Protein 9I2S (pdb70)

InterPro domains:
  IPR021740 Velvet factor [PTHR33572] (21-247)
  IPR037525 Velvet domain [PF11754] (32-101)
  IPR037525 Velvet domain [PF11754] (112-232)
  IPR037525 Velvet domain [PS51821] (27-230)
  IPR038491 Velvet domain superfamily [G3DSA:2.60.40.3960] (15-245)

Structure (mmCIF, N/CA/C/O backbone):
data_9I2S
#
_entry.id   9I2S
#
_cell.length_a   106.040
_cell.length_b   156.080
_cell.length_c   52.730
_cell.angle_alpha   90.000
_cell.angle_beta   90.000
_cell.angle_gamma   90.000
#
_symmetry.space_group_name_H-M   'P 21 21 2'
#
loop_
_entity.id
_entity.type
_entity.pdbx_description
1 polymer 'Developmental and secondary metabolism regulator veA'
2 water water
#
loop_
_atom_site.group_PDB
_atom_site.id
_atom_site.type_symbol
_atom_site.label_atom_id
_atom_site.label_alt_id
_atom_site.label_comp_id
_atom_site.label_asym_id
_atom_site.label_entity_id
_atom_site.label_seq_id
_atom_site.pdbx_PDB_ins_code
_atom_site.Cartn_x
_atom_site.Cartn_y
_atom_site.Cartn_z
_atom_site.occupancy
_atom_site.B_iso_or_equiv
_atom_site.auth_seq_id
_atom_site.auth_comp_id
_atom_site.auth_asym_id
_atom_site.auth_atom_id
_atom_site.pdbx_PDB_model_num
ATOM 1 N N . GLY A 1 15 ? -14.64616 16.56573 -10.93591 1.000 102.46819 15 GLY A N 1
ATOM 2 C CA . GLY A 1 15 ? -15.12863 15.23599 -11.26352 1.000 113.24706 15 GLY A CA 1
ATOM 3 C C . GLY A 1 15 ? -16.16372 15.23572 -12.37096 1.000 111.37487 15 GLY A C 1
ATOM 4 O O . GLY A 1 15 ? -16.96147 14.30557 -12.49799 1.000 106.03100 15 GLY A O 1
ATOM 5 N N . ASN A 1 16 ? -16.14815 16.29271 -13.17647 1.000 101.97415 16 ASN A N 1
ATOM 6 C CA . ASN A 1 16 ? -17.09759 16.46105 -14.26588 1.000 86.51038 16 ASN A CA 1
ATOM 7 C C . ASN A 1 16 ? -16.57932 15.93081 -15.59657 1.000 77.65781 16 ASN A C 1
ATOM 8 O O . ASN A 1 16 ? -17.32598 15.94129 -16.58170 1.000 70.90479 16 ASN A O 1
ATOM 13 N N . SER A 1 17 ? -15.33560 15.45492 -15.65325 1.000 79.59382 17 SER A N 1
ATOM 14 C CA . SER A 1 17 ? -14.69943 15.15767 -16.92782 1.000 81.98960 17 SER A CA 1
ATOM 15 C C . SER A 1 17 ? -13.88507 13.87582 -16.82941 1.000 70.90663 17 SER A C 1
ATOM 16 O O . SER A 1 17 ? -13.51451 13.42402 -15.74386 1.000 71.98949 17 SER A O 1
ATOM 19 N N . ASN A 1 18 ? -13.63271 13.28332 -17.99299 1.000 69.70946 18 ASN A N 1
ATOM 20 C CA . ASN A 1 18 ? -12.75950 12.12747 -18.11245 1.000 68.30987 18 ASN A CA 1
ATOM 21 C C . ASN A 1 18 ? -12.18026 12.10931 -19.51598 1.000 65.29869 18 ASN A C 1
ATOM 22 O O . ASN A 1 18 ? -12.83111 12.53454 -20.47384 1.000 66.48163 18 ASN A O 1
ATOM 27 N N . SER A 1 19 ? -10.94987 11.61937 -19.63355 1.000 74.70407 19 SER A N 1
ATOM 28 C CA . SER A 1 19 ? -10.27755 11.60330 -20.92211 1.000 79.92942 19 SER A CA 1
ATOM 29 C C . SER A 1 19 ? -9.59574 10.26355 -21.15620 1.000 81.49488 19 SER A C 1
ATOM 30 O O . SER A 1 19 ? -9.15581 9.59887 -20.21442 1.000 73.87373 19 SER A O 1
ATOM 33 N N . VAL A 1 20 ? -9.51576 9.87245 -22.42921 1.000 72.81019 20 VAL A N 1
ATOM 34 C CA . VAL A 1 20 ? -8.81820 8.66116 -22.82773 1.000 67.22122 20 VAL A CA 1
ATOM 35 C C . VAL A 1 20 ? -7.95193 8.99265 -24.03744 1.000 68.16212 20 VAL A C 1
ATOM 36 O O . VAL A 1 20 ? -8.18033 9.97622 -24.74307 1.000 80.67538 20 VAL A O 1
ATOM 40 N N . SER A 1 21 ? -6.94806 8.15159 -24.27601 1.000 81.76752 21 SER A N 1
ATOM 41 C CA . SER A 1 21 ? -6.02746 8.35226 -25.38495 1.000 80.42039 21 SER A CA 1
ATOM 42 C C . SER A 1 21 ? -5.78929 7.02490 -26.08928 1.000 85.73827 21 SER A C 1
ATOM 43 O O . SER A 1 21 ? -5.81055 5.95795 -25.46860 1.000 81.50710 21 SER A O 1
ATOM 46 N N . ARG A 1 22 ? -5.57060 7.10565 -27.39710 1.000 86.19297 22 ARG A N 1
ATOM 47 C CA . ARG A 1 22 ? -5.23891 5.94605 -28.21053 1.000 86.35524 22 ARG A CA 1
ATOM 48 C C . ARG A 1 22 ? -4.29691 6.38647 -29.32475 1.000 88.76670 22 ARG A C 1
ATOM 49 O O . ARG A 1 22 ? -4.08686 7.58102 -29.55440 1.000 85.10622 22 ARG A O 1
ATOM 57 N N . ILE A 1 23 ? -3.72780 5.40752 -30.02347 1.000 85.17863 23 ILE A N 1
ATOM 58 C CA . ILE A 1 23 ? -2.73749 5.66774 -31.05892 1.000 89.07902 23 ILE A CA 1
ATOM 59 C C . ILE A 1 23 ? -3.21709 5.00907 -32.34577 1.000 89.66339 23 ILE A C 1
ATOM 60 O O . ILE A 1 23 ? -3.57120 3.82540 -32.34721 1.000 96.84979 23 ILE A O 1
ATOM 65 N N . THR A 1 24 ? -3.24210 5.77634 -33.43102 1.000 97.21408 24 THR A N 1
ATOM 66 C CA . THR A 1 24 ? -3.74485 5.29520 -34.70748 1.000 103.15138 24 THR A CA 1
ATOM 67 C C . THR A 1 24 ? -2.63346 4.60624 -35.49119 1.000 111.71365 24 THR A C 1
ATOM 68 O O . THR A 1 24 ? -1.46632 4.59743 -35.09554 1.000 111.52855 24 THR A O 1
ATOM 72 N N . ARG A 1 25 ? -3.01332 4.03442 -36.63450 1.000 108.95530 25 ARG A N 1
ATOM 73 C CA . ARG A 1 25 ? -2.04747 3.31405 -37.45334 1.000 110.51617 25 ARG A CA 1
ATOM 74 C C . ARG A 1 25 ? -0.97650 4.24291 -38.01042 1.000 121.59206 25 ARG A C 1
ATOM 75 O O . ARG A 1 25 ? 0.17163 3.82194 -38.19326 1.000 133.41503 25 ARG A O 1
ATOM 83 N N . GLU A 1 26 ? -1.32492 5.49790 -38.28735 1.000 126.46738 26 GLU A N 1
ATOM 84 C CA . GLU A 1 26 ? -0.36916 6.47461 -38.79522 1.000 127.87008 26 GLU A CA 1
ATOM 85 C C . GLU A 1 26 ? 0.55178 7.02966 -37.71049 1.000 121.68943 26 GLU A C 1
ATOM 86 O O . GLU A 1 26 ? 1.29942 7.97573 -37.98291 1.000 107.75311 26 GLU A O 1
ATOM 92 N N . GLY A 1 27 ? 0.52503 6.46087 -36.50459 1.000 115.64676 27 GLY A N 1
ATOM 93 C CA . GLY A 1 27 ? 1.29781 6.95355 -35.38101 1.000 115.18437 27 GLY A CA 1
ATOM 94 C C . GLY A 1 27 ? 0.67401 8.11655 -34.63728 1.000 123.74271 27 GLY A C 1
ATOM 95 O O . GLY A 1 27 ? 1.27036 8.60372 -33.66714 1.000 117.97719 27 GLY A O 1
ATOM 96 N N . LYS A 1 28 ? -0.50868 8.56198 -35.05282 1.000 109.17088 28 LYS A N 1
ATOM 97 C CA . LYS A 1 28 ? -1.17515 9.70634 -34.44621 1.000 110.89338 28 LYS A CA 1
ATOM 98 C C . LYS A 1 28 ? -1.70127 9.33669 -33.06276 1.000 98.58329 28 LYS A C 1
ATOM 99 O O . LYS A 1 28 ? -2.24049 8.24770 -32.85853 1.000 98.07690 28 LYS A O 1
ATOM 105 N N . LYS A 1 29 ? -1.54451 10.24645 -32.10760 1.000 105.90036 29 LYS A N 1
ATOM 106 C CA . LYS A 1 29 ? -2.07879 10.06573 -30.76107 1.000 93.31264 29 LYS A CA 1
ATOM 107 C C . LYS A 1 29 ? -3.34177 10.90748 -30.61697 1.000 87.39760 29 LYS A C 1
ATOM 108 O O . LYS A 1 29 ? -3.28026 12.14072 -30.61439 1.000 90.86228 29 LYS A O 1
ATOM 114 N N . ILE A 1 30 ? -4.48110 10.23380 -30.48120 1.000 82.45647 30 ILE A N 1
ATOM 115 C CA . ILE A 1 30 ? -5.79419 10.86518 -30.40970 1.000 76.04465 30 ILE A CA 1
ATOM 116 C C . ILE A 1 30 ? -6.28294 10.78079 -28.97133 1.000 82.75975 30 ILE A C 1
ATOM 117 O O . ILE A 1 30 ? -6.27498 9.70284 -28.36485 1.000 83.96778 30 ILE A O 1
ATOM 122 N N . THR A 1 31 ? -6.69227 11.92179 -28.42562 1.000 80.61847 31 THR A N 1
ATOM 123 C CA . THR A 1 31 ? -7.23239 12.01837 -27.07711 1.000 77.99639 31 THR A CA 1
ATOM 124 C C . THR A 1 31 ? -8.69732 12.43082 -27.14387 1.000 69.74514 31 THR A C 1
ATOM 125 O O . THR A 1 31 ? -9.04647 13.39436 -27.83500 1.000 72.78004 31 THR A O 1
ATOM 129 N N . TYR A 1 32 ? -9.54739 11.68506 -26.44103 1.000 62.15417 32 TYR A N 1
ATOM 130 C CA . TYR A 1 32 ? -10.96616 11.98889 -26.30641 1.000 59.95248 32 TYR A CA 1
ATOM 131 C C . TYR A 1 32 ? -11.21889 12.53989 -24.91391 1.000 69.14547 32 TYR A C 1
ATOM 132 O O . TYR A 1 32 ? -10.77270 11.95501 -23.92411 1.000 72.49919 32 TYR A O 1
ATOM 141 N N . LYS A 1 33 ? -11.91812 13.66965 -24.84173 1.000 61.23766 33 LYS A N 1
ATOM 142 C CA . LYS A 1 33 ? -12.24621 14.29337 -23.57050 1.000 65.16411 33 LYS A CA 1
ATOM 143 C C . LYS A 1 33 ? -13.75235 14.49051 -23.50083 1.000 67.68615 33 LYS A C 1
ATOM 144 O O . LYS A 1 33 ? -14.34947 15.06321 -24.41655 1.000 73.18276 33 LYS A O 1
ATOM 150 N N . LEU A 1 34 ? -14.36019 14.00272 -22.42485 1.000 69.53551 34 LEU A N 1
ATOM 151 C CA . LEU A 1 34 ? -15.78789 14.14528 -22.17511 1.000 60.75323 34 LEU A CA 1
ATOM 152 C C . LEU A 1 34 ? -15.95870 15.00785 -20.93904 1.000 58.51258 34 LEU A C 1
ATOM 153 O O . LEU A 1 34 ? -15.29800 14.77454 -19.92254 1.000 67.58890 34 LEU A O 1
ATOM 158 N N . ASN A 1 35 ? -16.85171 15.98726 -21.02124 1.000 59.92127 35 ASN A N 1
ATOM 159 C CA . ASN A 1 35 ? -17.07913 16.91458 -19.92272 1.000 57.11325 35 ASN A CA 1
ATOM 160 C C . ASN A 1 35 ? -18.57014 17.14057 -19.76061 1.000 65.48812 35 ASN A C 1
ATOM 161 O O . ASN A 1 35 ? -19.24636 17.52765 -20.71810 1.000 57.18338 35 ASN A O 1
ATOM 166 N N . ILE A 1 36 ? -19.08153 16.86852 -18.56397 1.000 64.75984 36 ILE A N 1
ATOM 167 C CA . ILE A 1 36 ? -20.48392 17.11407 -18.25215 1.000 61.93064 36 ILE A CA 1
ATOM 168 C C . ILE A 1 36 ? -20.63783 18.58751 -17.89459 1.000 71.52108 36 ILE A C 1
ATOM 169 O O . ILE A 1 36 ? -20.12716 19.03654 -16.86620 1.000 77.89509 36 ILE A O 1
ATOM 174 N N . MET A 1 37 ? -21.32638 19.34768 -18.74078 1.000 66.07148 37 MET A N 1
ATOM 175 C CA . MET A 1 37 ? -21.51352 20.75995 -18.43755 1.000 72.89766 37 MET A CA 1
ATOM 176 C C . MET A 1 37 ? -22.82755 21.04679 -17.73210 1.000 78.57427 37 MET A C 1
ATOM 177 O O . MET A 1 37 ? -22.89548 21.98901 -16.93659 1.000 86.69740 37 MET A O 1
ATOM 182 N N . GLN A 1 38 ? -23.86299 20.24867 -17.98367 1.000 70.73237 38 GLN A N 1
ATOM 183 C CA . GLN A 1 38 ? -25.15970 20.39937 -17.32711 1.000 65.33710 38 GLN A CA 1
ATOM 184 C C . GLN A 1 38 ? -25.50618 19.09195 -16.62004 1.000 69.01101 38 GLN A C 1
ATOM 185 O O . GLN A 1 38 ? -25.83123 18.09135 -17.26878 1.000 58.82909 38 GLN A O 1
ATOM 191 N N . GLN A 1 39 ? -25.36275 19.08715 -15.29643 1.000 72.38127 39 GLN A N 1
ATOM 192 C CA . GLN A 1 39 ? -25.65976 17.93254 -14.46755 1.000 74.49536 39 GLN A CA 1
ATOM 193 C C . GLN A 1 39 ? -27.16323 17.82522 -14.20893 1.000 77.47611 39 GLN A C 1
ATOM 194 O O . GLN A 1 39 ? -27.86472 18.83760 -14.13417 1.000 80.65251 39 GLN A O 1
ATOM 200 N N . PRO A 1 40 ? -27.67678 16.60938 -14.05208 1.000 85.04729 40 PRO A N 1
ATOM 201 C CA . PRO A 1 40 ? -29.05078 16.44912 -13.56397 1.000 71.45585 40 PRO A CA 1
ATOM 202 C C . PRO A 1 40 ? -29.14511 16.79436 -12.08762 1.000 75.31879 40 PRO A C 1
ATOM 203 O O . PRO A 1 40 ? -28.18672 16.63335 -11.32748 1.000 78.43576 40 PRO A O 1
ATOM 207 N N . LYS A 1 41 ? -30.31619 17.26655 -11.67459 1.000 64.29989 41 LYS A N 1
ATOM 208 C CA . LYS A 1 41 ? -30.49477 17.58942 -10.26388 1.000 81.31456 41 LYS A CA 1
ATOM 209 C C . LYS A 1 41 ? -31.65206 16.84538 -9.61692 1.000 84.33816 41 LYS A C 1
ATOM 210 O O . LYS A 1 41 ? -31.54962 16.44015 -8.45550 1.000 86.58135 41 LYS A O 1
ATOM 216 N N . ARG A 1 42 ? -32.74996 16.64500 -10.34076 1.000 75.02663 42 ARG A N 1
ATOM 217 C CA . ARG A 1 42 ? -33.98634 16.15274 -9.74988 1.000 71.25927 42 ARG A CA 1
ATOM 218 C C . ARG A 1 42 ? -34.83207 15.51557 -10.83905 1.000 86.46308 42 ARG A C 1
ATOM 219 O O . ARG A 1 42 ? -34.70141 15.83744 -12.02262 1.000 80.58968 42 ARG A O 1
ATOM 227 N N . ALA A 1 43 ? -35.72889 14.63194 -10.41418 1.000 83.02059 43 ALA A N 1
ATOM 228 C CA . ALA A 1 43 ? -36.70410 14.03894 -11.31464 1.000 85.43485 43 ALA A CA 1
ATOM 229 C C . ALA A 1 43 ? -37.84765 13.50329 -10.47132 1.000 82.32092 43 ALA A C 1
ATOM 230 O O . ALA A 1 43 ? -37.66457 13.17627 -9.29655 1.000 78.94799 43 ALA A O 1
ATOM 232 N N . ARG A 1 44 ? -39.02785 13.42161 -11.07501 1.000 81.01510 44 ARG A N 1
ATOM 233 C CA . ARG A 1 44 ? -40.19338 12.86192 -10.40697 1.000 91.82198 44 ARG A CA 1
ATOM 234 C C . ARG A 1 44 ? -40.39140 11.44787 -10.93577 1.000 89.79062 44 ARG A C 1
ATOM 235 O O . ARG A 1 44 ? -40.49167 11.24673 -12.15150 1.000 85.38500 44 ARG A O 1
ATOM 243 N N . ALA A 1 45 ? -40.42554 10.47611 -10.02903 1.000 87.94530 45 ALA A N 1
ATOM 244 C CA . ALA A 1 45 ? -40.59968 9.08547 -10.42612 1.000 91.05641 45 ALA A CA 1
ATOM 245 C C . ALA A 1 45 ? -41.89314 8.92377 -11.21418 1.000 101.45896 45 ALA A C 1
ATOM 246 O O . ALA A 1 45 ? -42.97624 9.26412 -10.72765 1.000 117.90922 45 ALA A O 1
ATOM 248 N N . CYS A 1 46 ? -41.77325 8.40742 -12.43602 1.000 92.83412 46 CYS A N 1
ATOM 249 C CA . CYS A 1 46 ? -42.89611 8.29210 -13.35684 1.000 99.33859 46 CYS A CA 1
ATOM 250 C C . CYS A 1 46 ? -43.72418 7.02960 -13.15268 1.000 122.21209 46 CYS A C 1
ATOM 251 O O . CYS A 1 46 ? -44.83875 6.95099 -13.68052 1.000 138.98420 46 CYS A O 1
ATOM 254 N N . GLY A 1 47 ? -43.22054 6.05245 -12.40035 1.000 113.65588 47 GLY A N 1
ATOM 255 C CA . GLY A 1 47 ? -43.95049 4.81401 -12.19819 1.000 120.37517 47 GLY A CA 1
ATOM 256 C C . GLY A 1 47 ? -44.10443 4.02206 -13.48803 1.000 145.11754 47 GLY A C 1
ATOM 257 O O . GLY A 1 47 ? -43.34401 4.18676 -14.44330 1.000 145.99284 47 GLY A O 1
ATOM 258 N N . GLN A 1 48 ? -45.16239 3.21646 -13.55061 1.000 159.51920 48 GLN A N 1
ATOM 259 C CA . GLN A 1 48 ? -45.46447 2.41443 -14.73002 1.000 164.65139 48 GLN A CA 1
ATOM 260 C C . GLN A 1 48 ? -46.90702 2.65461 -15.15356 1.000 182.08435 48 GLN A C 1
ATOM 261 O O . GLN A 1 48 ? -47.63784 3.43773 -14.53937 1.000 185.89875 48 GLN A O 1
ATOM 267 N N . GLY A 1 49 ? -47.31948 1.96778 -16.21074 1.000 197.04354 49 GLY A N 1
ATOM 268 C CA . GLY A 1 49 ? -48.67734 2.06988 -16.70384 1.000 205.91245 49 GLY A CA 1
ATOM 269 C C . GLY A 1 49 ? -48.73865 2.88263 -17.98682 1.000 215.44755 49 GLY A C 1
ATOM 270 O O . GLY A 1 49 ? -47.72993 3.35015 -18.51867 1.000 216.52339 49 GLY A O 1
ATOM 271 N N . SER A 1 50 ? -49.96825 3.03181 -18.48267 1.000 211.75232 50 SER A N 1
ATOM 272 C CA . SER A 1 50 ? -50.19553 3.77818 -19.71646 1.000 214.38621 50 SER A CA 1
ATOM 273 C C . SER A 1 50 ? -49.91058 5.26704 -19.54806 1.000 218.39221 50 SER A C 1
ATOM 274 O O . SER A 1 50 ? -49.47114 5.91916 -20.50236 1.000 220.63265 50 SER A O 1
ATOM 277 N N . LYS A 1 51 ? -50.14816 5.82533 -18.35856 1.000 209.28110 51 LYS A N 1
ATOM 278 C CA . LYS A 1 51 ? -49.81503 7.22787 -18.13239 1.000 203.95070 51 LYS A CA 1
ATOM 279 C C . LYS A 1 51 ? -48.31393 7.45305 -17.99658 1.000 217.47782 51 LYS A C 1
ATOM 280 O O . LYS A 1 51 ? -47.84595 8.57158 -18.23441 1.000 218.82506 51 LYS A O 1
ATOM 286 N N . SER A 1 52 ? -47.55423 6.42455 -17.61060 1.000 242.64430 52 SER A N 1
ATOM 287 C CA . SER A 1 52 ? -46.11520 6.57083 -17.41420 1.000 258.21579 52 SER A CA 1
ATOM 288 C C . SER A 1 52 ? -45.36847 6.83090 -18.71642 1.000 267.41888 52 SER A C 1
ATOM 289 O O . SER A 1 52 ? -44.23587 7.32436 -18.67868 1.000 240.67038 52 SER A O 1
ATOM 292 N N . HIS A 1 53 ? -45.96856 6.50554 -19.85961 1.000 256.36978 53 HIS A N 1
ATOM 293 C CA . HIS A 1 53 ? -45.35502 6.72934 -21.16063 1.000 248.57478 53 HIS A CA 1
ATOM 294 C C . HIS A 1 53 ? -45.88152 7.97151 -21.86712 1.000 245.81784 53 HIS A C 1
ATOM 295 O O . HIS A 1 53 ? -45.39947 8.29575 -22.95695 1.000 243.72960 53 HIS A O 1
ATOM 302 N N . THR A 1 54 ? -46.85483 8.67362 -21.28306 1.000 244.39095 54 THR A N 1
ATOM 303 C CA . THR A 1 54 ? -47.39980 9.86314 -21.92094 1.000 240.46794 54 THR A CA 1
ATOM 304 C C . THR A 1 54 ? -47.62664 11.02942 -20.96743 1.000 238.08344 54 THR A C 1
ATOM 305 O O . THR A 1 54 ? -48.02470 12.10344 -21.42990 1.000 241.67759 54 THR A O 1
ATOM 309 N N . ASP A 1 55 ? -47.39599 10.86479 -19.66639 1.000 230.88085 55 ASP A N 1
ATOM 310 C CA . ASP A 1 55 ? -47.64276 11.93067 -18.69750 1.000 217.98839 55 ASP A CA 1
ATOM 311 C C . ASP A 1 55 ? -46.48728 12.02680 -17.70286 1.000 203.13141 55 ASP A C 1
ATOM 312 O O . ASP A 1 55 ? -46.68753 12.10656 -16.49019 1.000 201.62351 55 ASP A O 1
ATOM 317 N N . ARG A 1 56 ? -45.25459 12.02519 -18.20356 1.000 191.51608 56 ARG A N 1
ATOM 318 C CA . ARG A 1 56 ? -44.08989 12.00218 -17.33143 1.000 167.48780 56 ARG A CA 1
ATOM 319 C C . ARG A 1 56 ? -43.35696 13.33829 -17.35041 1.000 148.46273 56 ARG A C 1
ATOM 320 O O . ARG A 1 56 ? -43.53641 14.16583 -18.24887 1.000 138.41737 56 ARG A O 1
ATOM 328 N N . ARG A 1 57 ? -42.52535 13.53609 -16.32847 1.000 133.02935 57 ARG A N 1
ATOM 329 C CA . ARG A 1 57 ? -41.66246 14.70668 -16.22235 1.000 101.42409 57 ARG A CA 1
ATOM 330 C C . ARG A 1 57 ? -40.20580 14.27013 -16.32268 1.000 101.70732 57 ARG A C 1
ATOM 331 O O . ARG A 1 57 ? -39.68666 13.65031 -15.37987 1.000 80.50193 57 ARG A O 1
ATOM 339 N N . PRO A 1 58 ? -39.51077 14.54982 -17.42292 1.000 91.05669 58 PRO A N 1
ATOM 340 C CA . PRO A 1 58 ? -38.15898 14.00357 -17.60557 1.000 86.17313 58 PRO A CA 1
ATOM 341 C C . PRO A 1 58 ? -37.14970 14.65881 -16.67049 1.000 82.62236 58 PRO A C 1
ATOM 342 O O . PRO A 1 58 ? -37.43905 15.62740 -15.96531 1.000 85.47552 58 PRO A O 1
ATOM 346 N N . VAL A 1 59 ? -35.93695 14.09352 -16.67093 1.000 76.73208 59 VAL A N 1
ATOM 347 C CA . VAL A 1 59 ? -34.87158 14.59053 -15.80699 1.000 73.75809 59 VAL A CA 1
ATOM 348 C C . VAL A 1 59 ? -34.54247 16.02717 -16.18465 1.000 75.95893 59 VAL A C 1
ATOM 349 O O . VAL A 1 59 ? -34.30276 16.33847 -17.35750 1.000 75.61093 59 VAL A O 1
ATOM 353 N N . ASP A 1 60 ? -34.49727 16.90785 -15.18675 1.000 83.31227 60 ASP A N 1
ATOM 354 C CA . ASP A 1 60 ? -34.26166 18.31865 -15.44965 1.000 87.86277 60 ASP A CA 1
ATOM 355 C C . ASP A 1 60 ? -33.17540 18.87189 -14.53712 1.000 85.32271 60 ASP A C 1
ATOM 356 O O . ASP A 1 60 ? -33.11510 18.51591 -13.35391 1.000 94.52647 60 ASP A O 1
ATOM 361 N N . PRO A 1 61 ? -32.28674 19.72618 -15.05844 1.000 81.79887 61 PRO A N 1
ATOM 362 C CA . PRO A 1 61 ? -32.14730 20.15131 -16.45622 1.000 79.30825 61 PRO A CA 1
ATOM 363 C C . PRO A 1 61 ? -31.57584 19.01669 -17.28654 1.000 82.29248 61 PRO A C 1
ATOM 364 O O . PRO A 1 61 ? -30.90838 18.13975 -16.74800 1.000 75.34278 61 PRO A O 1
ATOM 368 N N . PRO A 1 62 ? -31.84409 18.99956 -18.58746 1.000 77.84090 62 PRO A N 1
ATOM 369 C CA . PRO A 1 62 ? -31.36806 17.90355 -19.42945 1.000 57.00189 62 PRO A CA 1
ATOM 370 C C . PRO A 1 62 ? -29.85534 17.81246 -19.39456 1.000 73.91922 62 PRO A C 1
ATOM 371 O O . PRO A 1 62 ? -29.15954 18.82954 -19.53474 1.000 70.32528 62 PRO A O 1
ATOM 375 N N . PRO A 1 63 ? -29.30901 16.61407 -19.18727 1.000 74.85734 63 PRO A N 1
ATOM 376 C CA . PRO A 1 63 ? -27.85139 16.47593 -19.15201 1.000 57.24772 63 PRO A CA 1
ATOM 377 C C . PRO A 1 63 ? -27.24875 16.85420 -20.49376 1.000 58.08508 63 PRO A C 1
ATOM 378 O O . PRO A 1 63 ? -27.77351 16.50994 -21.55528 1.000 58.05441 63 PRO A O 1
ATOM 382 N N . VAL A 1 64 ? -26.12362 17.55948 -20.42927 1.000 58.26956 64 VAL A N 1
ATOM 383 C CA . VAL A 1 64 ? -25.39489 18.02069 -21.60252 1.000 51.56150 64 VAL A CA 1
ATOM 384 C C . VAL A 1 64 ? -23.93989 17.63263 -21.42325 1.000 56.85526 64 VAL A C 1
ATOM 385 O O . VAL A 1 64 ? -23.33820 17.92562 -20.38436 1.000 62.75999 64 VAL A O 1
ATOM 389 N N . ILE A 1 65 ? -23.38264 16.95122 -22.41557 1.000 51.86431 65 ILE A N 1
ATOM 390 C CA . ILE A 1 65 ? -22.01279 16.47139 -22.34325 1.000 58.09926 65 ILE A CA 1
ATOM 391 C C . ILE A 1 65 ? -21.25586 16.98731 -23.55260 1.000 56.16013 65 ILE A C 1
ATOM 392 O O . ILE A 1 65 ? -21.73016 16.87647 -24.68892 1.000 56.57840 65 ILE A O 1
ATOM 397 N N . GLU A 1 66 ? -20.10575 17.59113 -23.29317 1.000 54.93059 66 GLU A N 1
ATOM 398 C CA . GLU A 1 66 ? -19.22692 18.13112 -24.31414 1.000 68.11732 66 GLU A CA 1
ATOM 399 C C . GLU A 1 66 ? -18.12579 17.13698 -24.64487 1.000 62.83990 66 GLU A C 1
ATOM 400 O O . GLU A 1 66 ? -17.58760 16.46911 -23.75810 1.000 62.19129 66 GLU A O 1
ATOM 406 N N . LEU A 1 67 ? -17.81966 17.02613 -25.93380 1.000 58.03544 67 L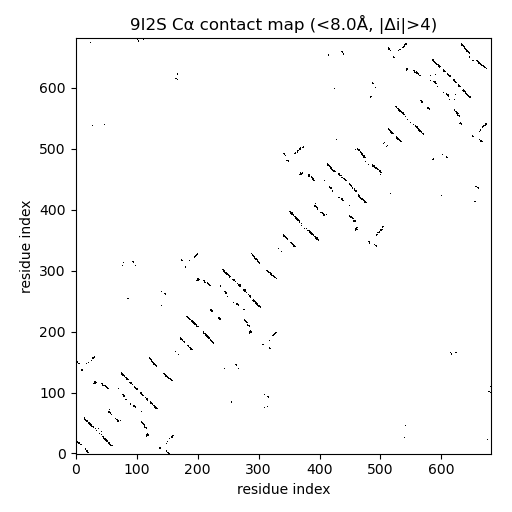EU A N 1
ATOM 407 C CA . LEU A 1 67 ? -16.79397 16.12569 -26.43420 1.000 64.31973 67 LEU A CA 1
ATOM 408 C C . LEU A 1 67 ? -15.75270 16.93397 -27.19314 1.000 67.14066 67 LEU A C 1
ATOM 409 O O . LEU A 1 67 ? -16.09566 17.77537 -28.02931 1.000 71.01089 67 LEU A O 1
ATOM 414 N N . ASN A 1 68 ? -14.48800 16.67234 -26.89883 1.000 60.86751 68 ASN A N 1
ATOM 415 C CA . ASN A 1 68 ? -13.36945 17.26945 -27.60378 1.000 63.85698 68 ASN A CA 1
ATOM 416 C C . ASN A 1 68 ? -12.38317 16.17230 -27.98133 1.000 70.23978 68 ASN A C 1
ATOM 417 O O . ASN A 1 68 ? -12.20170 15.19696 -27.24621 1.000 68.16320 68 ASN A O 1
ATOM 422 N N . ILE A 1 69 ? -11.74126 16.34791 -29.13391 1.000 72.92659 69 ILE A N 1
ATOM 423 C CA . ILE A 1 69 ? -10.77504 15.39549 -29.66778 1.000 74.09773 69 ILE A CA 1
ATOM 424 C C . ILE A 1 69 ? -9.48195 16.14939 -29.93617 1.000 71.12054 69 ILE A C 1
ATOM 425 O O . ILE A 1 69 ? -9.50047 17.22575 -30.54248 1.000 81.53964 69 ILE A O 1
ATOM 430 N N . PHE A 1 70 ? -8.36140 15.57333 -29.50977 1.000 79.34559 70 PHE A N 1
ATOM 431 C CA . PHE A 1 70 ? -7.06705 16.23320 -29.58166 1.000 79.56824 70 PHE A CA 1
ATOM 432 C C . PHE A 1 70 ? -6.05386 15.36573 -30.31410 1.000 90.72572 70 PHE A C 1
ATOM 433 O O . PHE A 1 70 ? -5.91965 14.17142 -30.02824 1.000 86.21079 70 PHE A O 1
ATOM 441 N N . GLU A 1 71 ? -5.36025 15.97964 -31.26996 1.000 89.83801 71 GLU A N 1
ATOM 442 C CA . GLU A 1 71 ? -4.16525 15.41919 -31.88188 1.000 84.71138 71 GLU A CA 1
ATOM 443 C C . GLU A 1 71 ? -2.93304 15.87665 -31.11545 1.000 91.25853 71 GLU A C 1
ATOM 444 O O . GLU A 1 71 ? -2.75894 17.07398 -30.86354 1.000 89.92973 71 GLU A O 1
ATOM 450 N N . SER A 1 72 ? -2.07072 14.93083 -30.76812 1.000 99.39484 72 SER A N 1
ATOM 451 C CA . SER A 1 72 ? -0.79969 15.22873 -30.12368 1.000 102.72974 72 SER A CA 1
ATOM 452 C C . SER A 1 72 ? 0.33311 14.97217 -31.10602 1.000 112.08901 72 SER A C 1
ATOM 453 O O . SER A 1 72 ? 0.50912 13.83969 -31.56917 1.000 122.68518 72 SER A O 1
ATOM 456 N N . ASP A 1 73 ? 1.09251 16.01541 -31.42231 1.000 116.06377 73 ASP A N 1
ATOM 457 C CA . ASP A 1 73 ? 2.26107 15.83819 -32.27008 1.000 128.09891 73 ASP A CA 1
ATOM 458 C C . ASP A 1 73 ? 3.28964 14.97805 -31.53868 1.000 130.59386 73 ASP A C 1
ATOM 459 O O . ASP A 1 73 ? 3.50872 15.16066 -30.33660 1.000 121.42312 73 ASP A O 1
ATOM 464 N N . PRO A 1 74 ? 3.91931 14.02361 -32.22817 1.000 144.83224 74 PRO A N 1
ATOM 465 C CA . PRO A 1 74 ? 4.77713 13.05341 -31.52328 1.000 150.03587 74 PRO A CA 1
ATOM 466 C C . PRO A 1 74 ? 5.95884 13.68140 -30.80824 1.000 150.18850 74 PRO A C 1
ATOM 467 O O . PRO A 1 74 ? 6.39798 13.14765 -29.78134 1.000 140.82758 74 PRO A O 1
ATOM 471 N N . HIS A 1 75 ? 6.48380 14.80093 -31.30751 1.000 162.20095 75 HIS A N 1
ATOM 472 C CA . HIS A 1 75 ? 7.66216 15.40141 -30.69068 1.000 184.56747 75 HIS A CA 1
ATOM 473 C C . HIS A 1 75 ? 7.33242 15.95420 -29.30953 1.000 170.14115 75 HIS A C 1
ATOM 474 O O . HIS A 1 75 ? 7.88181 15.50314 -28.29768 1.000 188.95288 75 HIS A O 1
ATOM 481 N N . ASP A 1 76 ? 6.43430 16.93050 -29.24641 1.000 135.43083 76 ASP A N 1
ATOM 482 C CA . ASP A 1 76 ? 6.14736 17.65811 -28.01856 1.000 114.68658 76 ASP A CA 1
ATOM 483 C C . ASP A 1 76 ? 4.71703 17.32999 -27.60531 1.000 122.96888 76 ASP A C 1
ATOM 484 O O . ASP A 1 76 ? 3.76966 17.67618 -28.31616 1.000 128.01523 76 ASP A O 1
ATOM 489 N N . ASP A 1 77 ? 4.56047 16.67589 -26.45434 1.000 111.53529 77 ASP A N 1
ATOM 490 C CA . ASP A 1 77 ? 3.23583 16.33260 -25.95013 1.000 113.27011 77 ASP A CA 1
ATOM 491 C C . ASP A 1 77 ? 2.60814 17.42917 -25.10009 1.000 116.42724 77 ASP A C 1
ATOM 492 O O . ASP A 1 77 ? 1.44300 17.29283 -24.70962 1.000 113.93716 77 ASP A O 1
ATOM 497 N N . SER A 1 78 ? 3.33780 18.50871 -24.80596 1.000 110.78391 78 SER A N 1
ATOM 498 C CA . SER A 1 78 ? 2.70499 19.66261 -24.18132 1.000 103.27496 78 SER A CA 1
ATOM 499 C C . SER A 1 78 ? 1.81663 20.42411 -25.15274 1.000 109.68240 78 SER A C 1
ATOM 500 O O . SER A 1 78 ? 1.03589 21.27312 -24.71343 1.000 111.72824 78 SER A O 1
ATOM 503 N N . ASN A 1 79 ? 1.89148 20.11713 -26.44548 1.000 107.34815 79 ASN A N 1
ATOM 504 C CA . ASN A 1 79 ? 1.10103 20.77948 -27.47302 1.000 108.47081 79 ASN A CA 1
ATOM 505 C C . ASN A 1 79 ? 0.04783 19.81641 -27.99782 1.000 107.40748 79 ASN A C 1
ATOM 506 O O . ASN A 1 79 ? 0.36135 18.67031 -28.33687 1.000 108.52977 79 ASN A O 1
ATOM 511 N N . LYS A 1 80 ? -1.19567 20.28248 -28.05740 1.000 103.71907 80 LYS A N 1
ATOM 512 C CA . LYS A 1 80 ? -2.29555 19.50951 -28.60483 1.000 96.46121 80 LYS A CA 1
ATOM 513 C C . LYS A 1 80 ? -3.07640 20.38582 -29.57284 1.000 98.18227 80 LYS A C 1
ATOM 514 O O . LYS A 1 80 ? -3.06477 21.61576 -29.47561 1.000 113.90274 80 LYS A O 1
ATOM 520 N N . THR A 1 81 ? -3.75833 19.74108 -30.51463 1.000 86.73962 81 THR A N 1
ATOM 521 C CA . THR A 1 81 ? -4.59203 20.43282 -31.48924 1.000 85.88308 81 THR A CA 1
ATOM 522 C C . THR A 1 81 ? -5.99770 19.85759 -31.43314 1.000 84.38068 81 THR A C 1
ATOM 523 O O . THR A 1 81 ? -6.18438 18.65229 -31.62812 1.000 82.85968 81 THR A O 1
ATOM 527 N N . ASP A 1 82 ? -6.98110 20.71551 -31.17650 1.000 77.36257 82 ASP A N 1
ATOM 528 C CA . ASP A 1 82 ? -8.37344 20.28103 -31.14943 1.000 79.96651 82 ASP A CA 1
ATOM 529 C C . ASP A 1 82 ? -8.82790 20.02429 -32.58159 1.000 82.29576 82 ASP A C 1
ATOM 530 O O . ASP A 1 82 ? -8.97964 20.96082 -33.37209 1.000 76.22635 82 ASP A O 1
ATOM 535 N N . ILE A 1 83 ? -9.06250 18.75637 -32.91427 1.000 72.40512 83 ILE A N 1
ATOM 536 C CA . ILE A 1 83 ? -9.44635 18.37944 -34.26895 1.000 74.95895 83 ILE A CA 1
ATOM 537 C C . ILE A 1 83 ? -10.88920 17.90161 -34.28105 1.000 70.07857 83 ILE A C 1
ATOM 538 O O . ILE A 1 83 ? -11.28814 17.11798 -35.14765 1.000 76.28108 83 ILE A O 1
ATOM 543 N N . THR A 1 84 ? -11.68189 18.38674 -33.32392 1.000 67.12552 84 THR A N 1
ATOM 544 C CA . THR A 1 84 ? -13.06749 17.94690 -33.20986 1.000 70.24996 84 THR A CA 1
ATOM 545 C C . THR A 1 84 ? -13.85084 18.27931 -34.47068 1.000 78.30407 84 THR A C 1
ATOM 546 O O . THR A 1 84 ? -14.67884 17.48189 -34.92668 1.000 82.90342 84 THR A O 1
ATOM 550 N N . PHE A 1 85 ? -13.61936 19.46303 -35.03346 1.000 80.58286 85 PHE A N 1
ATOM 551 C CA . PHE A 1 85 ? -14.28865 19.88153 -36.25586 1.000 84.92347 85 PHE A CA 1
ATOM 552 C C . PHE A 1 85 ? -13.60523 19.36183 -37.51531 1.000 84.74662 85 PHE A C 1
ATOM 553 O O . PHE A 1 85 ? -14.12459 19.57370 -38.61630 1.000 86.16454 85 PHE A O 1
ATOM 561 N N . VAL A 1 86 ? -12.46334 18.69100 -37.37834 1.000 93.86537 86 VAL A N 1
ATOM 562 C CA . VAL A 1 86 ? -11.76421 18.07817 -38.49746 1.000 87.31150 86 VAL A CA 1
ATOM 563 C C . VAL A 1 86 ? -11.93062 16.56147 -38.49610 1.000 94.62548 86 VAL A C 1
ATOM 564 O O . VAL A 1 86 ? -12.15336 15.95624 -39.54686 1.000 97.45328 86 VAL A O 1
ATOM 568 N N . TYR A 1 87 ? -11.85255 15.94066 -37.31798 1.000 81.92719 87 TYR A N 1
ATOM 569 C CA . TYR A 1 87 ? -11.98063 14.49456 -37.18614 1.000 82.06650 87 TYR A CA 1
ATOM 570 C C . TYR A 1 87 ? -13.31767 14.02851 -37.74744 1.000 84.53877 87 TYR A C 1
ATOM 571 O O . TYR A 1 87 ? -14.37562 14.55836 -37.39485 1.000 96.60415 87 TYR A O 1
ATOM 580 N N . ASN A 1 88 ? -13.26984 13.02593 -38.61247 1.000 85.95726 88 ASN A N 1
ATOM 581 C CA . ASN A 1 88 ? -14.43492 12.60629 -39.38001 1.000 101.20139 88 ASN A CA 1
ATOM 582 C C . ASN A 1 88 ? -14.84874 11.20548 -38.92411 1.000 94.55618 88 ASN A C 1
ATOM 583 O O . ASN A 1 88 ? -14.32224 10.19758 -39.39960 1.000 96.27002 88 ASN A O 1
ATOM 588 N N . ALA A 1 89 ? -15.79986 11.15325 -37.99397 1.000 83.84032 89 ALA A N 1
ATOM 589 C CA . ALA A 1 89 ? -16.35171 9.89191 -37.52124 1.000 83.75691 89 ALA A CA 1
ATOM 590 C C . ALA A 1 89 ? -17.71342 10.16353 -36.89986 1.000 84.87287 89 ALA A C 1
ATOM 591 O O . ALA A 1 89 ? -18.02398 11.29714 -36.52524 1.000 85.15242 89 ALA A O 1
ATOM 593 N N . ASN A 1 90 ? -18.52316 9.10992 -36.78507 1.000 79.19084 90 ASN A N 1
ATOM 594 C CA . ASN A 1 90 ? -19.80686 9.21122 -36.10187 1.000 72.35059 90 ASN A CA 1
ATOM 595 C C . ASN A 1 90 ? -19.60184 9.00362 -34.60992 1.000 74.27746 90 ASN A C 1
ATOM 596 O O . ASN A 1 90 ? -18.75342 8.20916 -34.19589 1.000 73.01985 90 ASN A O 1
ATOM 601 N N . PHE A 1 91 ? -20.37375 9.72479 -33.80303 1.000 60.68443 91 PHE A N 1
ATOM 602 C CA . PHE A 1 91 ? -20.26776 9.62822 -32.35496 1.000 51.53288 91 PHE A CA 1
ATOM 603 C C . PHE A 1 91 ? -21.65334 9.48895 -31.74300 1.000 56.96118 91 PHE A C 1
ATOM 604 O O . PHE A 1 91 ? -22.59107 10.18120 -32.14979 1.000 74.25198 91 PHE A O 1
ATOM 612 N N . PHE A 1 92 ? -21.78372 8.59010 -30.77109 1.000 58.57923 92 PHE A N 1
ATOM 613 C CA . PHE A 1 92 ? -23.02590 8.43158 -30.03291 1.000 56.16657 92 PHE A CA 1
ATOM 614 C C . PHE A 1 92 ? -22.69180 8.38416 -28.55225 1.000 57.89433 92 PHE A C 1
ATOM 615 O O . PHE A 1 92 ? -21.63190 7.89057 -28.15824 1.000 60.97495 92 PHE A O 1
ATOM 623 N N . LEU A 1 93 ? -23.61296 8.87894 -27.73181 1.000 61.04582 93 LEU A N 1
ATOM 624 C CA . LEU A 1 93 ? -23.46686 8.85377 -26.28394 1.000 50.82055 93 LEU A CA 1
ATOM 625 C C . LEU A 1 93 ? -24.67273 8.16689 -25.67114 1.000 57.44767 93 LEU A C 1
ATOM 626 O O . LEU A 1 93 ? -25.81564 8.56022 -25.92694 1.000 63.20143 93 LEU A O 1
ATOM 631 N N . PHE A 1 94 ? -24.40569 7.15538 -24.85451 1.000 55.92155 94 PHE A N 1
ATOM 632 C CA . PHE A 1 94 ? -25.42043 6.29413 -24.27267 1.000 47.42515 94 PHE A CA 1
ATOM 633 C C . PHE A 1 94 ? -25.43995 6.47496 -22.76254 1.000 57.76581 94 PHE A C 1
ATOM 634 O O . PHE A 1 94 ? -24.38797 6.46420 -22.11379 1.000 57.75400 94 PHE A O 1
ATOM 642 N N . ALA A 1 95 ? -26.64010 6.58835 -22.20346 1.000 55.23727 95 ALA A N 1
ATOM 643 C CA . ALA A 1 95 ? -26.83465 6.86816 -20.78818 1.000 55.02902 95 ALA A CA 1
ATOM 644 C C . ALA A 1 95 ? -27.32770 5.60924 -20.08183 1.000 61.23067 95 ALA A C 1
ATOM 645 O O . ALA A 1 95 ? -28.24059 4.93391 -20.56466 1.000 59.59798 95 ALA A O 1
ATOM 647 N N . THR A 1 96 ? -26.70920 5.29730 -18.94623 1.000 54.83125 96 THR A N 1
ATOM 648 C CA . THR A 1 96 ? -27.14227 4.23668 -18.05147 1.000 62.81523 96 THR A CA 1
ATOM 649 C C . THR A 1 96 ? -27.32955 4.83418 -16.66710 1.000 61.36445 96 THR A C 1
ATOM 650 O O . THR A 1 96 ? -26.72425 5.84909 -16.31651 1.000 64.79937 96 THR A O 1
ATOM 654 N N . LEU A 1 97 ? -28.17261 4.18130 -15.87733 1.000 64.84227 97 LEU A N 1
ATOM 655 C CA . LEU A 1 97 ? -28.54238 4.65051 -14.55184 1.000 64.17652 97 LEU A CA 1
ATOM 656 C C . LEU A 1 97 ? -27.91535 3.71267 -13.53824 1.000 70.50910 97 LEU A C 1
ATOM 657 O O . LEU A 1 97 ? -28.22829 2.51919 -13.51373 1.000 74.16987 97 LEU A O 1
ATOM 662 N N . GLU A 1 98 ? -27.03427 4.25477 -12.70564 1.000 76.16983 98 GLU A N 1
ATOM 663 C CA . GLU A 1 98 ? -26.33436 3.44484 -11.71955 1.000 80.71344 98 GLU A CA 1
ATOM 664 C C . GLU A 1 98 ? -26.83151 3.77392 -10.32300 1.000 76.84888 98 GLU A C 1
ATOM 665 O O . GLU A 1 98 ? -26.65519 4.91131 -9.85848 1.000 82.78804 98 GLU A O 1
ATOM 671 N N . PRO A 1 99 ? -27.47237 2.83550 -9.63462 1.000 90.64658 99 PRO A N 1
ATOM 672 C CA . PRO A 1 99 ? -27.88783 3.09218 -8.25287 1.000 88.44023 99 PRO A CA 1
ATOM 673 C C . PRO A 1 99 ? -26.71034 3.47058 -7.36929 1.000 95.97211 99 PRO A C 1
ATOM 674 O O . PRO A 1 99 ? -25.62702 2.88822 -7.45448 1.000 100.21020 99 PRO A O 1
ATOM 678 N N . GLU A 1 100 ? -26.93408 4.46551 -6.51363 1.000 105.88462 100 GLU A N 1
ATOM 679 C CA . GLU A 1 100 ? -25.90243 4.85866 -5.56658 1.000 116.18814 100 GLU A CA 1
ATOM 680 C C . GLU A 1 100 ? -25.93327 4.00047 -4.31275 1.000 126.46226 100 GLU A C 1
ATOM 681 O O . GLU A 1 100 ? -24.94476 3.97116 -3.57311 1.000 134.26392 100 GLU A O 1
ATOM 687 N N . ARG A 1 101 ? -27.03622 3.29541 -4.07768 1.000 130.13196 101 ARG A N 1
ATOM 688 C CA . ARG A 1 101 ? -27.19249 2.38863 -2.94634 1.000 138.48069 101 ARG A CA 1
ATOM 689 C C . ARG A 1 101 ? -28.13654 1.24649 -3.31018 1.000 131.18721 101 ARG A C 1
ATOM 690 O O . ARG A 1 101 ? -29.35131 1.35182 -3.14409 1.000 127.53113 101 ARG A O 1
ATOM 698 N N . PRO A 1 115 ? -37.88284 -1.22247 -17.22734 1.000 117.72224 115 PRO A N 1
ATOM 699 C CA . PRO A 1 115 ? -36.56120 -0.69743 -16.87040 1.000 121.19437 115 PRO A CA 1
ATOM 700 C C . PRO A 1 115 ? -36.65196 0.58161 -16.04050 1.000 111.72420 115 PRO A C 1
ATOM 701 O O . PRO A 1 115 ? -37.61050 1.33413 -16.19544 1.000 112.61733 115 PRO A O 1
ATOM 705 N N . VAL A 1 116 ? -35.65705 0.81516 -15.17944 1.000 105.19320 116 VAL A N 1
ATOM 706 C CA . VAL A 1 116 ? -35.66691 1.99629 -14.31931 1.000 98.36240 116 VAL A CA 1
ATOM 707 C C . VAL A 1 116 ? -35.52352 3.27477 -15.13750 1.000 85.22029 116 VAL A C 1
ATOM 708 O O . VAL A 1 116 ? -36.16931 4.28788 -14.84846 1.000 94.90390 116 VAL A O 1
ATOM 712 N N . LEU A 1 117 ? -34.67876 3.25435 -16.16285 1.000 79.77623 117 LEU A N 1
ATOM 713 C CA . LEU A 1 117 ? -34.49734 4.39348 -17.05260 1.000 73.50108 117 LEU A CA 1
ATOM 714 C C . LEU A 1 117 ? -35.35661 4.21342 -18.29677 1.000 84.37727 117 LEU A C 1
ATOM 715 O O . LEU A 1 117 ? -35.20521 3.22819 -19.02699 1.000 92.92582 117 LEU A O 1
ATOM 720 N N . THR A 1 118 ? -36.23789 5.17728 -18.54622 1.000 84.34750 118 THR A N 1
ATOM 721 C CA . THR A 1 118 ? -37.10546 5.15029 -19.70900 1.000 87.05453 118 THR A CA 1
ATOM 722 C C . THR A 1 118 ? -36.88921 6.40644 -20.54048 1.000 81.82562 118 THR A C 1
ATOM 723 O O . THR A 1 118 ? -36.39721 7.42826 -20.05436 1.000 82.94187 118 THR A O 1
ATOM 727 N N . GLY A 1 119 ? -37.27745 6.31925 -21.80519 1.000 78.80875 119 GLY A N 1
ATOM 728 C CA . GLY A 1 119 ? -37.06485 7.40104 -22.73734 1.000 62.07057 119 GLY A CA 1
ATOM 729 C C . GLY A 1 119 ? -36.08036 7.05281 -23.82715 1.000 71.86105 119 GLY A C 1
ATOM 730 O O . GLY A 1 119 ? -35.97178 5.89491 -24.24162 1.000 83.59917 119 GLY A O 1
ATOM 731 N N . VAL A 1 120 ? -35.35188 8.05844 -24.29400 1.000 77.98187 120 VAL A N 1
ATOM 732 C CA . VAL A 1 120 ? -34.34744 7.87485 -25.33299 1.000 67.95007 120 VAL A CA 1
ATOM 733 C C . VAL A 1 120 ? -32.98266 8.04031 -24.68166 1.000 69.77713 120 VAL A C 1
ATOM 734 O O . VAL A 1 120 ? -32.57325 9.17199 -24.38915 1.000 65.75847 120 VAL A O 1
ATOM 738 N N . PRO A 1 121 ? -32.26120 6.95444 -24.41496 1.000 70.61999 121 PRO A N 1
ATOM 739 C CA . PRO A 1 121 ? -30.96074 7.05865 -23.74224 1.000 53.79174 121 PRO A CA 1
ATOM 740 C C . PRO A 1 121 ? -29.75931 7.20877 -24.66685 1.000 55.66775 121 PRO A C 1
ATOM 741 O O . PRO A 1 121 ? -28.62713 7.14495 -24.17800 1.000 61.53951 121 PRO A O 1
ATOM 745 N N . VAL A 1 122 ? -29.96306 7.41889 -25.96740 1.000 54.35518 122 VAL A N 1
ATOM 746 C CA . VAL A 1 122 ? -28.87759 7.57472 -26.93195 1.000 60.10029 122 VAL A CA 1
ATOM 747 C C . VAL A 1 122 ? -28.98482 8.95029 -27.58128 1.000 66.81663 122 VAL A C 1
ATOM 748 O O . VAL A 1 122 ? -30.04185 9.31141 -28.11079 1.000 69.44371 122 VAL A O 1
ATOM 752 N N . ALA A 1 123 ? -27.89163 9.70501 -27.56304 1.000 65.15105 123 ALA A N 1
ATOM 753 C CA . ALA A 1 123 ? -27.85064 11.03013 -28.16531 1.000 60.56377 123 ALA A CA 1
ATOM 754 C C . ALA A 1 123 ? -26.77530 11.08252 -29.23976 1.000 58.05783 123 ALA A C 1
ATOM 755 O O . ALA A 1 123 ? -25.65033 10.61833 -29.02953 1.000 64.95787 123 ALA A O 1
ATOM 757 N N . GLY A 1 124 ? -27.11991 11.66642 -30.38544 1.000 58.70259 124 GLY A N 1
ATOM 758 C CA . GLY A 1 124 ? -26.12355 11.95303 -31.39424 1.000 58.17479 124 GLY A CA 1
ATOM 759 C C . GLY A 1 124 ? -25.37682 13.23492 -31.07366 1.000 61.05904 124 GLY A C 1
ATOM 760 O O . GLY A 1 124 ? -25.71628 13.96887 -30.14725 1.000 69.29486 124 GLY A O 1
ATOM 761 N N . VAL A 1 125 ? -24.33054 13.50170 -31.84116 1.000 67.58308 125 VAL A N 1
ATOM 762 C CA . VAL A 1 125 ? -23.48405 14.66300 -31.58327 1.000 69.64132 125 VAL A CA 1
ATOM 763 C C . VAL A 1 125 ? -23.98033 15.86184 -32.38015 1.000 68.46365 125 VAL A C 1
ATOM 764 O O . VAL A 1 125 ? -24.46064 15.73354 -33.51365 1.000 69.05597 125 VAL A O 1
ATOM 768 N N . ALA A 1 126 ? -23.87892 17.03974 -31.77341 1.000 69.33833 126 ALA A N 1
ATOM 769 C CA . ALA A 1 126 ? -24.15569 18.29321 -32.45952 1.000 63.39535 126 ALA A CA 1
ATOM 770 C C . ALA A 1 126 ? -22.94917 19.19279 -32.28290 1.000 63.57789 126 ALA A C 1
ATOM 771 O O . ALA A 1 126 ? -22.47899 19.39221 -31.15791 1.000 68.47464 126 ALA A O 1
ATOM 773 N N . TYR A 1 127 ? -22.40307 19.66227 -33.39410 1.000 66.09134 127 TYR A N 1
ATOM 774 C CA . TYR A 1 127 ? -21.19418 20.46712 -33.37182 1.000 75.03204 127 TYR A CA 1
ATOM 775 C C . TYR A 1 127 ? -21.60077 21.93103 -33.25749 1.000 81.45200 127 TYR A C 1
ATOM 776 O O . TYR A 1 127 ? -22.34531 22.43912 -34.10261 1.000 89.70825 127 TYR A O 1
ATOM 785 N N . LEU A 1 128 ? -21.13457 22.59680 -32.20526 1.000 80.40169 128 LEU A N 1
ATOM 786 C CA . LEU A 1 128 ? -21.46787 23.98826 -31.95254 1.000 88.59930 128 LEU A CA 1
ATOM 787 C C . LEU A 1 128 ? -20.20554 24.75597 -31.60154 1.000 90.53786 128 LEU A C 1
ATOM 788 O O . LEU A 1 128 ? -19.21630 24.19077 -31.12866 1.000 84.56690 128 LEU A O 1
ATOM 793 N N . ASP A 1 129 ? -20.26905 26.06923 -31.80880 1.000 89.92296 129 ASP A N 1
ATOM 794 C CA . ASP A 1 129 ? -19.12949 26.93762 -31.56379 1.000 97.98214 129 ASP A CA 1
ATOM 795 C C . ASP A 1 129 ? -19.19984 27.60304 -30.20144 1.000 88.29807 129 ASP A C 1
ATOM 796 O O . ASP A 1 129 ? -18.16730 28.04331 -29.68672 1.000 95.63274 129 ASP A O 1
ATOM 801 N N . LYS A 1 130 ? -20.39058 27.68470 -29.61656 1.000 87.62604 130 LYS A N 1
ATOM 802 C CA . LYS A 1 130 ? -20.60090 28.32415 -28.33649 1.000 96.54980 130 LYS A CA 1
ATOM 803 C C . LYS A 1 130 ? -21.28331 27.34899 -27.38756 1.000 95.71923 130 LYS A C 1
ATOM 804 O O . LYS A 1 130 ? -22.15116 26.57700 -27.81282 1.000 95.14955 130 LYS A O 1
ATOM 810 N N . PRO A 1 131 ? -20.91624 27.35420 -26.09960 1.000 96.59943 131 PRO A N 1
ATOM 811 C CA . PRO A 1 131 ? -19.92758 28.22922 -25.45240 1.000 88.92426 131 PRO A CA 1
ATOM 812 C C . PRO A 1 131 ? -18.48853 27.85038 -25.80096 1.000 83.95283 131 PRO A C 1
ATOM 813 O O . PRO A 1 131 ? -17.57487 28.64417 -25.60396 1.000 98.03748 131 PRO A O 1
ATOM 817 N N . ASN A 1 132 ? -18.26890 26.65800 -26.35615 1.000 90.41759 132 ASN A N 1
ATOM 818 C CA . ASN A 1 132 ? -16.95240 26.23369 -26.80900 1.000 76.87225 132 ASN A CA 1
ATOM 819 C C . ASN A 1 132 ? -17.07323 25.50738 -28.13720 1.000 81.69701 132 ASN A C 1
ATOM 820 O O . ASN A 1 132 ? -18.12043 24.93761 -28.45504 1.000 85.94254 132 ASN A O 1
ATOM 825 N N . ARG A 1 133 ? -15.99448 25.54128 -28.91809 1.000 82.27422 133 ARG A N 1
ATOM 826 C CA . ARG A 1 133 ? -15.96065 24.82418 -30.19034 1.000 89.03172 133 ARG A CA 1
ATOM 827 C C . ARG A 1 133 ? -15.79213 23.35251 -29.84456 1.000 80.02242 133 ARG A C 1
ATOM 828 O O . ARG A 1 133 ? -14.69352 22.91146 -29.49988 1.000 85.05596 133 ARG A O 1
ATOM 836 N N . ALA A 1 134 ? -16.86401 22.58006 -29.94616 1.000 88.15273 134 ALA A N 1
ATOM 837 C CA . ALA A 1 134 ? -16.80258 21.16925 -29.57540 1.000 87.89290 134 ALA A CA 1
ATOM 838 C C . ALA A 1 134 ? -18.04728 20.46528 -30.10201 1.000 82.06175 134 ALA A C 1
ATOM 839 O O . ALA A 1 134 ? -18.86853 21.05890 -30.81264 1.000 79.43050 134 ALA A O 1
ATOM 841 N N . GLY A 1 135 ? -18.18399 19.19451 -29.73293 1.000 75.04587 135 GLY A N 1
ATOM 842 C CA . GLY A 1 135 ? -19.38936 18.43076 -29.96950 1.000 61.79696 135 GLY A CA 1
ATOM 843 C C . GLY A 1 135 ? -20.19211 18.36636 -28.68486 1.000 63.82376 135 GLY A C 1
ATOM 844 O O . GLY A 1 135 ? -19.64028 18.42124 -27.58972 1.000 75.02360 135 GLY A O 1
ATOM 845 N N . TYR A 1 136 ? -21.50660 18.24344 -28.82666 1.000 59.53190 136 TYR A N 1
ATOM 846 C CA . TYR A 1 136 ? -22.41054 18.32733 -27.69082 1.000 64.25018 136 TYR A CA 1
ATOM 847 C C . TYR A 1 136 ? -23.46196 17.23691 -27.79061 1.000 62.18846 136 TYR A C 1
ATOM 848 O O . TYR A 1 136 ? -23.98339 16.96407 -28.87637 1.000 55.82573 136 TYR A O 1
ATOM 857 N N . PHE A 1 137 ? -23.75850 16.61406 -26.64920 1.000 53.34578 137 PHE A N 1
ATOM 858 C CA . PHE A 1 137 ? -24.83212 15.63827 -26.53131 1.000 53.48548 137 PHE A CA 1
ATOM 859 C C . PHE A 1 137 ? -25.82131 16.11927 -25.48156 1.000 54.92708 137 PHE A C 1
ATOM 860 O O . PHE A 1 137 ? -25.41743 16.51507 -24.38277 1.000 64.55510 137 PHE A O 1
ATOM 868 N N . ILE A 1 138 ? -27.11213 16.07221 -25.81274 1.000 61.56870 138 ILE A N 1
ATOM 869 C CA . ILE A 1 138 ? -28.17644 16.50581 -24.91374 1.000 64.41033 138 ILE A CA 1
ATOM 870 C C . ILE A 1 138 ? -29.15945 15.35635 -24.72655 1.000 59.68217 138 ILE A C 1
ATOM 871 O O . ILE A 1 138 ? -29.51005 14.65976 -25.68565 1.000 57.57737 138 ILE A O 1
ATOM 876 N N . PHE A 1 139 ? -29.61618 15.16981 -23.48790 1.000 55.19608 139 PHE A N 1
ATOM 877 C CA . PHE A 1 139 ? -30.55825 14.11107 -23.13339 1.000 55.74320 139 PHE A CA 1
ATOM 878 C C . PHE A 1 139 ? -31.81952 14.73986 -22.55624 1.000 62.70077 139 PHE A C 1
ATOM 879 O O . PHE A 1 139 ? -31.94772 14.88190 -21.32872 1.000 64.88355 139 PHE A O 1
ATOM 887 N N . PRO A 1 140 ? -32.79109 15.11082 -23.39297 1.000 66.33960 140 PRO A N 1
ATOM 888 C CA . PRO A 1 140 ? -33.96988 15.81452 -22.88024 1.000 70.62620 140 PRO A CA 1
ATOM 889 C C . PRO A 1 140 ? -35.10830 14.90208 -22.45901 1.000 77.34402 140 PRO A C 1
ATOM 890 O O . PRO A 1 140 ? -36.10038 15.40269 -21.90962 1.000 81.71551 140 PRO A O 1
ATOM 894 N N . ASP A 1 141 ? -35.01164 13.59902 -22.71143 1.000 65.36137 141 ASP A N 1
ATOM 895 C CA . ASP A 1 141 ? -36.13838 12.68908 -22.54391 1.000 77.94429 141 ASP A CA 1
ATOM 896 C C . ASP A 1 141 ? -35.70664 11.47233 -21.71378 1.000 79.88200 141 ASP A C 1
ATOM 897 O O . ASP A 1 141 ? -35.85149 10.32064 -22.12577 1.000 75.27106 141 ASP A O 1
ATOM 902 N N . LEU A 1 142 ? -35.10337 11.71071 -20.55239 1.000 72.68459 142 LEU A N 1
ATOM 903 C CA . LEU A 1 142 ? -34.74186 10.64512 -19.62372 1.000 68.65804 142 LEU A CA 1
ATOM 904 C C . LEU A 1 142 ? -35.70133 10.65331 -18.44412 1.000 77.15782 142 LEU A C 1
ATOM 905 O O . LEU A 1 142 ? -35.93217 11.70483 -17.83893 1.000 83.07977 142 LEU A O 1
ATOM 910 N N . SER A 1 143 ? -36.24539 9.48889 -18.10862 1.000 72.73589 143 SER A N 1
ATOM 911 C CA . SER A 1 143 ? -37.14712 9.36631 -16.97457 1.000 75.34682 143 SER A CA 1
ATOM 912 C C . SER A 1 143 ? -36.71669 8.19941 -16.10064 1.000 77.55717 143 SER A C 1
ATOM 913 O O . SER A 1 143 ? -36.23938 7.17727 -16.60355 1.000 78.26415 143 SER A O 1
ATOM 916 N N . VAL A 1 144 ? -36.88089 8.36459 -14.79124 1.000 67.82952 144 VAL A N 1
ATOM 917 C CA . VAL A 1 144 ? -36.53607 7.35066 -13.80353 1.000 68.24654 144 VAL A CA 1
ATOM 918 C C . VAL A 1 144 ? -37.83195 6.81282 -13.21591 1.000 80.62030 144 VAL A C 1
ATOM 919 O O . VAL A 1 144 ? -38.72588 7.58589 -12.85100 1.000 82.13395 144 VAL A O 1
ATOM 923 N N . ARG A 1 145 ? -37.93077 5.48664 -13.12616 1.000 81.25710 145 ARG A N 1
ATOM 924 C CA . ARG A 1 145 ? -39.17799 4.85360 -12.71840 1.000 83.46027 145 ARG A CA 1
ATOM 925 C C . ARG A 1 145 ? -39.41443 4.95966 -11.21940 1.000 87.38570 145 ARG A C 1
ATOM 926 O O . ARG A 1 145 ? -40.54632 5.19858 -10.78387 1.000 87.38048 145 ARG A O 1
ATOM 934 N N . ASN A 1 146 ? -38.36007 4.83813 -10.42038 1.000 83.60361 146 ASN A N 1
ATOM 935 C CA . ASN A 1 146 ? -38.50502 4.72110 -8.98037 1.000 76.48922 146 ASN A CA 1
ATOM 936 C C . ASN A 1 146 ? -37.63155 5.73775 -8.26489 1.000 77.35800 146 ASN A C 1
ATOM 937 O O . ASN A 1 146 ? -36.58347 6.14761 -8.77072 1.000 83.98060 146 ASN A O 1
ATOM 942 N N . GLU A 1 147 ? -38.08374 6.14659 -7.08207 1.000 78.90635 147 GLU A N 1
ATOM 943 C CA . GLU A 1 147 ? -37.37152 7.15883 -6.32212 1.000 88.24954 147 GLU A CA 1
ATOM 944 C C . GLU A 1 147 ? -36.06523 6.59246 -5.77332 1.000 89.77907 147 GLU A C 1
ATOM 945 O O . GLU A 1 147 ? -35.87860 5.37810 -5.65691 1.000 102.76408 147 GLU A O 1
ATOM 951 N N . GLY A 1 148 ? -35.15903 7.49202 -5.43366 1.000 91.33632 148 GLY A N 1
ATOM 952 C CA . GLY A 1 148 ? -33.89792 7.12076 -4.83271 1.000 73.30872 148 GLY A CA 1
ATOM 953 C C . GLY A 1 148 ? -32.79978 8.06565 -5.27818 1.000 85.97823 148 GLY A C 1
ATOM 954 O O . GLY A 1 148 ? -33.06255 9.14591 -5.79857 1.000 92.82565 148 GLY A O 1
ATOM 955 N N . SER A 1 149 ? -31.56635 7.61535 -5.07711 1.000 70.75300 149 SER A N 1
ATOM 956 C CA . SER A 1 149 ? -30.36964 8.35803 -5.44516 1.000 84.35979 149 SER A CA 1
ATOM 957 C C . SER A 1 149 ? -29.62664 7.59760 -6.53008 1.000 89.12270 149 SER A C 1
ATOM 958 O O . SER A 1 149 ? -29.33930 6.40658 -6.37098 1.000 89.07480 149 SER A O 1
ATOM 961 N N . TYR A 1 150 ? -29.29552 8.28793 -7.61685 1.000 85.27643 150 TYR A N 1
ATOM 962 C CA . TYR A 1 150 ? -28.71225 7.63743 -8.77636 1.000 73.45883 150 TYR A CA 1
ATOM 963 C C . TYR A 1 150 ? -27.55909 8.47347 -9.30196 1.000 76.90906 150 TYR A C 1
ATOM 964 O O . TYR A 1 150 ? -27.39887 9.64710 -8.95988 1.000 84.94161 150 TYR A O 1
ATOM 973 N N . ARG A 1 151 ? -26.75425 7.83869 -10.14200 1.000 75.74312 151 ARG A N 1
ATOM 974 C CA . ARG A 1 151 ? -25.74409 8.50756 -10.93896 1.000 64.39160 151 ARG A CA 1
ATOM 975 C C . ARG A 1 151 ? -25.97711 8.14863 -12.39505 1.000 64.81139 151 ARG A C 1
ATOM 976 O O . ARG A 1 151 ? -26.50763 7.08061 -12.71247 1.000 73.50242 151 ARG A O 1
ATOM 984 N N . PHE A 1 152 ? -25.57726 9.04558 -13.27790 1.000 59.61630 152 PHE A N 1
ATOM 985 C CA . PHE A 1 152 ? -25.62396 8.78061 -14.70303 1.000 56.57807 152 PHE A CA 1
ATOM 986 C C . PHE A 1 152 ? -24.23123 8.41220 -15.17499 1.000 59.37666 152 PHE A C 1
ATOM 987 O O . PHE A 1 152 ? -23.23774 9.01938 -14.76647 1.000 65.13332 152 PHE A O 1
ATOM 995 N N . SER A 1 153 ? -24.17043 7.37738 -15.99442 1.000 55.60166 153 SER A N 1
ATOM 996 C CA . SER A 1 153 ? -22.96267 6.96846 -16.68545 1.000 51.22832 153 SER A CA 1
ATOM 997 C C . SER A 1 153 ? -23.20062 7.17699 -18.17055 1.000 58.33183 153 SER A C 1
ATOM 998 O O . SER A 1 153 ? -24.20771 6.70496 -18.70895 1.000 57.20440 153 SER A O 1
ATOM 1001 N N . PHE A 1 154 ? -22.33826 7.96722 -18.80056 1.000 54.25366 154 PHE A N 1
ATOM 1002 C CA . PHE A 1 154 ? -22.43014 8.26629 -20.22157 1.000 49.30378 154 PHE A CA 1
ATOM 1003 C C . PHE A 1 154 ? -21.28052 7.56914 -20.93498 1.000 57.30252 154 PHE A C 1
ATOM 1004 O O . PHE A 1 154 ? -20.11009 7.82697 -20.63139 1.000 64.45278 154 PHE A O 1
ATOM 1012 N N . HIS A 1 155 ? -21.61608 6.68963 -21.87639 1.000 52.74605 155 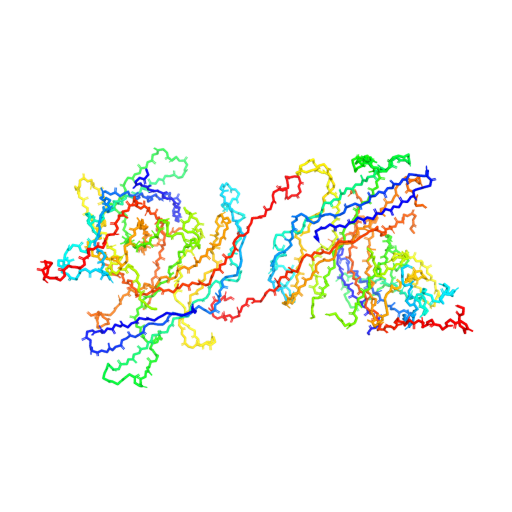HIS A N 1
ATOM 1013 C CA . HIS A 1 155 ? -20.64014 5.89104 -22.60298 1.000 55.90125 155 HIS A CA 1
ATOM 1014 C C . HIS A 1 155 ? -20.55323 6.39171 -24.03525 1.000 60.25475 155 HIS A C 1
ATOM 1015 O O . HIS A 1 155 ? -21.57232 6.48000 -24.72714 1.000 63.27061 155 HIS A O 1
ATOM 1022 N N . LEU A 1 156 ? -19.33594 6.66755 -24.49449 1.000 57.63246 156 LEU A N 1
ATOM 1023 C CA . LEU A 1 156 ? -19.12490 7.19610 -25.83082 1.000 53.99402 156 LEU A CA 1
ATOM 1024 C C . LEU A 1 156 ? -18.79379 6.07003 -26.79548 1.000 58.92874 156 LEU A C 1
ATOM 1025 O O . LEU A 1 156 ? -17.90823 5.25376 -26.52757 1.000 66.58818 156 LEU A O 1
ATOM 1030 N N . PHE A 1 157 ? -19.49685 6.04140 -27.92067 1.000 63.51456 157 PHE A N 1
ATOM 1031 C CA . PHE A 1 157 ? -19.24252 5.09297 -28.99354 1.000 60.93314 157 PHE A CA 1
ATOM 1032 C C . PHE A 1 157 ? -18.79465 5.83832 -30.24067 1.000 64.14014 157 PHE A C 1
ATOM 1033 O O . PHE A 1 157 ? -19.41005 6.83783 -30.62858 1.000 69.27019 157 PHE A O 1
ATOM 1041 N N . GLU A 1 158 ? -17.73431 5.34838 -30.86644 1.000 67.42570 158 GLU A N 1
ATOM 1042 C CA . GLU A 1 158 ? -17.20217 5.93064 -32.08598 1.000 63.21826 158 GLU A CA 1
ATOM 1043 C C . GLU A 1 158 ? -17.37954 4.97576 -33.25802 1.000 75.35893 158 GLU A C 1
ATOM 1044 O O . GLU A 1 158 ? -17.15893 3.76787 -33.12954 1.000 80.74793 158 GLU A O 1
ATOM 1050 N N . GLN A 1 159 ? -17.80179 5.52428 -34.39133 1.000 82.63981 159 GLN A N 1
ATOM 1051 C CA . GLN A 1 159 ? -17.98897 4.77655 -35.62938 1.000 69.18979 159 GLN A CA 1
ATOM 1052 C C . GLN A 1 159 ? -17.07731 5.40390 -36.67498 1.000 93.35360 159 GLN A C 1
ATOM 1053 O O . GLN A 1 159 ? -17.34374 6.51121 -37.15655 1.000 98.62633 159 GLN A O 1
ATOM 1059 N N . ILE A 1 160 ? -16.00847 4.69499 -37.02680 1.000 113.52797 160 ILE A N 1
ATOM 1060 C CA . ILE A 1 160 ? -14.93000 5.26349 -37.82527 1.000 112.93740 160 ILE A CA 1
ATOM 1061 C C . ILE A 1 160 ? -15.24441 5.08483 -39.30233 1.000 119.47046 160 ILE A C 1
ATOM 1062 O O . ILE A 1 160 ? -15.73973 4.03438 -39.72908 1.000 117.56292 160 ILE A O 1
ATOM 1067 N N . LYS A 1 161 ? -14.96312 6.12752 -40.08771 1.000 121.19289 161 LYS A N 1
ATOM 1068 C CA . LYS A 1 161 ? -15.13948 6.09302 -41.53162 1.000 137.30716 161 LYS A CA 1
ATOM 1069 C C . LYS A 1 161 ? -13.84184 6.20060 -42.32382 1.000 142.72037 161 LYS A C 1
ATOM 1070 O O . LYS A 1 161 ? -13.83943 5.87213 -43.51471 1.000 132.25849 161 LYS A O 1
ATOM 1076 N N . ASP A 1 162 ? -12.74463 6.63489 -41.70285 1.000 153.21771 162 ASP A N 1
ATOM 1077 C CA . ASP A 1 162 ? -11.44847 6.65209 -42.36936 1.000 161.06742 162 ASP A CA 1
ATOM 1078 C C . ASP A 1 162 ? -10.54040 5.59365 -41.76527 1.000 160.81060 162 ASP A C 1
ATOM 1079 O O . ASP A 1 162 ? -10.25860 5.64018 -40.55854 1.000 153.39234 162 ASP A O 1
ATOM 1084 N N . PRO A 1 163 ? -10.06065 4.63402 -42.56177 1.000 171.47891 163 PRO A N 1
ATOM 1085 C CA . PRO A 1 163 ? -9.29567 3.51108 -41.98950 1.000 169.92814 163 PRO A CA 1
ATOM 1086 C C . PRO A 1 163 ? -8.00030 3.92597 -41.31146 1.000 162.36269 163 PRO A C 1
ATOM 1087 O O . PRO A 1 163 ? -7.50100 3.18105 -40.45749 1.000 148.23173 163 PRO A O 1
ATOM 1091 N N . LYS A 1 164 ? -7.43686 5.08367 -41.66866 1.000 160.51350 164 LYS A N 1
ATOM 1092 C CA . LYS A 1 164 ? -6.23370 5.56719 -40.99874 1.000 154.05014 164 LYS A CA 1
ATOM 1093 C C . LYS A 1 164 ? -6.48601 5.84291 -39.52303 1.000 149.22501 164 LYS A C 1
ATOM 1094 O O . LYS A 1 164 ? -5.58081 5.68562 -38.69451 1.000 134.64698 164 LYS A O 1
ATOM 1100 N N . ASP A 1 165 ? -7.71042 6.24165 -39.17614 1.000 141.61816 165 ASP A N 1
ATOM 1101 C CA . ASP A 1 165 ? -8.04994 6.57091 -37.79987 1.000 122.91091 165 ASP A CA 1
ATOM 1102 C C . ASP A 1 165 ? -8.13990 5.34612 -36.90256 1.000 111.68974 165 ASP A C 1
ATOM 1103 O O . ASP A 1 165 ? -8.27122 5.50713 -35.68557 1.000 100.01481 165 ASP A O 1
ATOM 1108 N N . ALA A 1 166 ? -8.08145 4.14062 -37.46357 1.000 111.32036 166 ALA A N 1
ATOM 1109 C CA . ALA A 1 166 ? -8.21895 2.93759 -36.65590 1.000 111.47909 166 ALA A CA 1
ATOM 1110 C C . ALA A 1 166 ? -7.07903 2.82986 -35.64966 1.000 111.26844 166 ALA A C 1
ATOM 1111 O O . ALA A 1 166 ? -5.98470 3.36262 -35.85295 1.000 110.49559 166 ALA A O 1
ATOM 1113 N N . THR A 1 167 ? -7.34953 2.13120 -34.55216 1.000 98.97052 167 THR A N 1
ATOM 1114 C CA . THR A 1 167 ? -6.37462 1.97314 -33.48162 1.000 90.74603 167 THR A CA 1
ATOM 1115 C C . THR A 1 167 ? -5.15959 1.17405 -33.95269 1.000 107.00474 167 THR A C 1
ATOM 1116 O O . THR A 1 167 ? -5.25497 -0.01872 -34.24645 1.000 117.17442 167 THR A O 1
ATOM 1120 N N . PRO A 1 184 ? -22.64542 -7.08320 -40.63929 1.000 194.10002 184 PRO A N 1
ATOM 1121 C CA . PRO A 1 184 ? -22.45232 -5.63251 -40.67122 1.000 188.19456 184 PRO A CA 1
ATOM 1122 C C . PRO A 1 184 ? -21.03600 -5.23640 -41.07112 1.000 183.57122 184 PRO A C 1
ATOM 1123 O O . PRO A 1 184 ? -20.06958 -5.69390 -40.46145 1.000 190.72840 184 PRO A O 1
ATOM 1127 N N . GLN A 1 185 ? -20.92169 -4.38767 -42.08784 1.000 173.95637 185 GLN A N 1
ATOM 1128 C CA . GLN A 1 185 ? -19.63184 -3.89175 -42.54501 1.000 169.68204 185 GLN A CA 1
ATOM 1129 C C . GLN A 1 185 ? -19.20911 -2.61570 -41.83110 1.000 165.57592 185 GLN A C 1
ATOM 1130 O O . GLN A 1 185 ? -18.17258 -2.04033 -42.17895 1.000 160.75518 185 GLN A O 1
ATOM 1136 N N . GLU A 1 186 ? -19.98449 -2.16214 -40.85146 1.000 159.32602 186 GLU A N 1
ATOM 1137 C CA . GLU A 1 186 ? -19.61472 -1.04178 -40.00402 1.000 150.98226 186 GLU A CA 1
ATOM 1138 C C . GLU A 1 186 ? -19.35321 -1.54465 -38.59145 1.000 140.93529 186 GLU A C 1
ATOM 1139 O O . GLU A 1 186 ? -19.99103 -2.49274 -38.12399 1.000 144.30119 186 GLU A O 1
ATOM 1145 N N . PHE A 1 187 ? -18.40847 -0.90045 -37.91345 1.000 123.17647 187 PHE A N 1
ATOM 1146 C CA . PHE A 1 187 ? -18.02413 -1.28105 -36.56452 1.000 111.84806 187 PHE A CA 1
ATOM 1147 C C . PHE A 1 187 ? -18.29690 -0.13931 -35.59615 1.000 103.81473 187 PHE A C 1
ATOM 1148 O O . PHE A 1 187 ? -18.22642 1.03689 -35.95785 1.000 106.83316 187 PHE A O 1
ATOM 1156 N N . LEU A 1 188 ? -18.59655 -0.50481 -34.35563 1.000 80.81402 188 LEU A N 1
ATOM 1157 C CA . LEU A 1 188 ? -18.84379 0.43594 -33.27528 1.000 73.56433 188 LEU A CA 1
ATOM 1158 C C . LEU A 1 188 ? -17.81495 0.19554 -32.18178 1.000 77.73539 188 LEU A C 1
ATOM 1159 O O . LEU A 1 188 ? -17.66758 -0.93506 -31.70799 1.000 86.68273 188 LEU A O 1
ATOM 1164 N N . GLU A 1 189 ? -17.11579 1.25253 -31.77134 1.000 83.88701 189 GLU A N 1
ATOM 1165 C CA . GLU A 1 189 ? -16.05400 1.14049 -30.77804 1.000 75.22941 189 GLU A CA 1
ATOM 1166 C C . GLU A 1 189 ? -16.37958 1.98484 -29.55934 1.000 69.15983 189 GLU A C 1
ATOM 1167 O O . GLU A 1 189 ? -16.61406 3.19223 -29.67893 1.000 74.10362 189 GLU A O 1
ATOM 1173 N N . PHE A 1 190 ? -16.38407 1.34995 -28.39218 1.000 60.82150 190 PHE A N 1
ATOM 1174 C CA . PHE A 1 190 ? -16.45088 2.09129 -27.14518 1.000 63.16843 190 PHE A CA 1
ATOM 1175 C C . PHE A 1 190 ? -15.14117 2.83699 -26.93784 1.000 70.92004 190 PHE A C 1
ATOM 1176 O O . PHE A 1 190 ? -14.05849 2.29486 -27.17618 1.000 68.46178 190 PHE A O 1
ATOM 1184 N N . ARG A 1 191 ? -15.24251 4.09461 -26.50574 1.000 60.21940 191 ARG A N 1
ATOM 1185 C CA . ARG A 1 191 ? -14.06949 4.93021 -26.29512 1.000 62.77695 191 ARG A CA 1
ATOM 1186 C C . ARG A 1 191 ? -13.81300 5.21851 -24.82225 1.000 64.13239 191 ARG A C 1
ATOM 1187 O O . ARG A 1 191 ? -12.73805 4.88808 -24.31440 1.000 64.08629 191 ARG A O 1
ATOM 1195 N N . LEU A 1 192 ? -14.77191 5.80555 -24.11183 1.000 59.66955 192 LEU A N 1
ATOM 1196 C CA . LEU A 1 192 ? -14.56342 6.13001 -22.70646 1.000 58.41067 192 LEU A CA 1
ATOM 1197 C C . LEU A 1 192 ? -15.91330 6.40504 -22.06195 1.000 57.79938 192 LEU A C 1
ATOM 1198 O O . LEU A 1 192 ? -16.95606 6.40785 -22.72205 1.000 56.59747 192 LEU A O 1
ATOM 1203 N N . GLU A 1 193 ? -15.86749 6.74403 -20.78075 1.000 65.96115 193 GLU A N 1
ATOM 1204 C CA . GLU A 1 193 ? -17.05971 6.87652 -19.96333 1.000 68.57198 193 GLU A CA 1
ATOM 1205 C C . GLU A 1 193 ? -16.88885 8.03945 -18.99710 1.000 61.07544 193 GLU A C 1
ATOM 1206 O O . GLU A 1 193 ? -15.78040 8.30107 -18.52133 1.000 63.46533 193 GLU A O 1
ATOM 1212 N N . VAL A 1 194 ? -17.98213 8.74968 -18.72813 1.000 55.64489 194 VAL A N 1
ATOM 1213 C CA . VAL A 1 194 ? -17.98281 9.84294 -17.76468 1.000 58.97519 194 VAL A CA 1
ATOM 1214 C C . VAL A 1 194 ? -19.13119 9.61844 -16.78953 1.000 60.16843 194 VAL A C 1
ATOM 1215 O O . VAL A 1 194 ? -20.22008 9.18365 -17.18013 1.000 65.60735 194 VAL A O 1
ATOM 1219 N N . ILE A 1 195 ? -18.87424 9.89534 -15.51428 1.000 70.09217 195 ILE A N 1
ATOM 1220 C CA . ILE A 1 195 ? -19.79132 9.59744 -14.41912 1.000 62.81171 195 ILE A CA 1
ATOM 1221 C C . ILE A 1 195 ? -20.37561 10.90737 -13.91583 1.000 75.82844 195 ILE A C 1
ATOM 1222 O O . ILE A 1 195 ? -19.63240 11.84498 -13.60216 1.000 81.32910 195 ILE A O 1
ATOM 1227 N N . SER A 1 196 ? -21.69874 10.96612 -13.81996 1.000 68.15205 196 SER A N 1
ATOM 1228 C CA . SER A 1 196 ? -22.35133 12.17703 -13.36382 1.000 64.51899 196 SER A CA 1
ATOM 1229 C C . SER A 1 196 ? -22.30454 12.26429 -11.84344 1.000 72.64467 196 SER A C 1
ATOM 1230 O O . SER A 1 196 ? -21.99384 11.30128 -11.13832 1.000 70.82831 196 SER A O 1
ATOM 1233 N N . ASN A 1 197 ? -22.59299 13.45902 -11.34899 1.000 77.22108 197 ASN A N 1
ATOM 1234 C CA . ASN A 1 197 ? -22.81455 13.66102 -9.93045 1.000 82.06775 197 ASN A CA 1
ATOM 1235 C C . ASN A 1 197 ? -24.15419 13.05242 -9.52115 1.000 77.75020 197 ASN A C 1
ATOM 1236 O O . ASN A 1 197 ? -25.04949 12.88704 -10.35543 1.000 69.55139 197 ASN A O 1
ATOM 1241 N N . PRO A 1 198 ? -24.29713 12.66067 -8.25465 1.000 70.19914 198 PRO A N 1
ATOM 1242 C CA . PRO A 1 198 ? -25.55970 12.05845 -7.81438 1.000 68.73906 198 PRO A CA 1
ATOM 1243 C C . PRO A 1 198 ? -26.71561 13.03863 -7.92431 1.000 75.36957 198 PRO A C 1
ATOM 1244 O O . PRO A 1 198 ? -26.56680 14.24382 -7.71099 1.000 82.83485 198 PRO A O 1
ATOM 1248 N N . PHE A 1 199 ? -27.8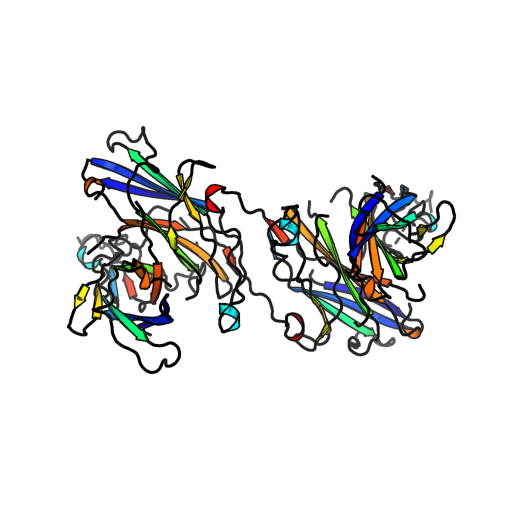8224 12.49705 -8.26280 1.000 74.28567 199 PHE A N 1
ATOM 1249 C CA . PHE A 1 199 ? -29.11304 13.26662 -8.32468 1.000 73.31549 199 PHE A CA 1
ATOM 1250 C C . PHE A 1 199 ? -30.22366 12.44555 -7.68752 1.000 82.70896 199 PHE A C 1
ATOM 1251 O O . PHE A 1 199 ? -30.14215 11.21837 -7.59302 1.000 89.56264 199 PHE A O 1
ATOM 1259 N N . ILE A 1 200 ? -31.26583 13.14074 -7.24211 1.000 77.66077 200 ILE A N 1
ATOM 1260 C CA . ILE A 1 200 ? -32.31207 12.55844 -6.41022 1.000 90.69480 200 ILE A CA 1
ATOM 1261 C C . ILE A 1 200 ? -33.60276 12.50132 -7.20961 1.000 85.38077 200 ILE A C 1
ATOM 1262 O O . ILE A 1 200 ? -34.05613 13.51683 -7.75111 1.000 80.09535 200 ILE A O 1
ATOM 1267 N N . VAL A 1 201 ? -34.20398 11.31806 -7.25588 1.000 86.99152 201 VAL A N 1
ATOM 1268 C CA . VAL A 1 201 ? -35.55157 11.13415 -7.77312 1.000 85.55649 201 VAL A CA 1
ATOM 1269 C C . VAL A 1 201 ? -36.49677 11.06038 -6.58443 1.000 91.69088 201 VAL A C 1
ATOM 1270 O O . VAL A 1 201 ? -36.32488 10.21843 -5.69399 1.000 81.53108 201 VAL A O 1
ATOM 1274 N N . TYR A 1 202 ? -37.47468 11.95867 -6.55286 1.000 80.81852 202 TYR A N 1
ATOM 1275 C CA . TYR A 1 202 ? -38.41862 12.05221 -5.45274 1.000 78.68829 202 TYR A CA 1
ATOM 1276 C C . TYR A 1 202 ? -39.75771 11.49015 -5.90429 1.000 81.63751 202 TYR A C 1
ATOM 1277 O O . TYR A 1 202 ? -40.00012 11.26891 -7.09426 1.000 81.13881 202 TYR A O 1
ATOM 1286 N N . SER A 1 203 ? -40.63386 11.25865 -4.93599 1.000 89.01025 203 SER A N 1
ATOM 1287 C CA . SER A 1 203 ? -42.00708 10.86452 -5.20693 1.000 103.75583 203 SER A CA 1
ATOM 1288 C C . SER A 1 203 ? -42.93725 11.91501 -4.62387 1.000 102.58623 203 SER A C 1
ATOM 1289 O O . SER A 1 203 ? -42.78738 12.30735 -3.46227 1.000 104.33959 203 SER A O 1
ATOM 1292 N N . ALA A 1 204 ? -43.87873 12.38057 -5.43473 1.000 122.26888 204 ALA A N 1
ATOM 1293 C CA . ALA A 1 204 ? -44.89364 13.30424 -4.95563 1.000 123.43737 204 ALA A CA 1
ATOM 1294 C C . ALA A 1 204 ? -45.91005 12.52327 -4.13432 1.000 118.08233 204 ALA A C 1
ATOM 1295 O O . ALA A 1 204 ? -46.44191 11.50713 -4.59379 1.000 129.06291 204 ALA A O 1
ATOM 1297 N N . LYS A 1 205 ? -46.15914 12.98227 -2.91016 1.000 108.86677 205 LYS A N 1
ATOM 1298 C CA . LYS A 1 205 ? -47.11166 12.29882 -2.04815 1.000 106.06644 205 LYS A CA 1
ATOM 1299 C C . LYS A 1 205 ? -48.49902 12.34163 -2.67245 1.000 102.81732 205 LYS A C 1
ATOM 1300 O O . LYS A 1 205 ? -48.82956 13.23863 -3.45231 1.000 114.76464 205 LYS A O 1
ATOM 1306 N N . LYS A 1 206 ? -49.31066 11.34883 -2.33556 1.000 118.91612 206 LYS A N 1
ATOM 1307 C CA . LYS A 1 206 ? -50.63561 11.20917 -2.91605 1.000 120.24452 206 LYS A CA 1
ATOM 1308 C C . LYS A 1 206 ? -51.67731 11.82879 -1.99798 1.000 117.79948 206 LYS A C 1
ATOM 1309 O O . LYS A 1 206 ? -51.71132 11.54247 -0.79621 1.000 108.22675 206 LYS A O 1
ATOM 1315 N N . PHE A 1 207 ? -52.51483 12.68476 -2.57445 1.000 109.79367 207 PHE A N 1
ATOM 1316 C CA . PHE A 1 207 ? -53.65151 13.28752 -1.88484 1.000 118.80057 207 PHE A CA 1
ATOM 1317 C C . PHE A 1 207 ? -54.84310 13.09107 -2.81202 1.000 137.85214 207 PHE A C 1
ATOM 1318 O O . PHE A 1 207 ? -55.00622 13.85156 -3.78270 1.000 134.95443 207 PHE A O 1
ATOM 1326 N N . PRO A 1 208 ? -55.69127 12.08437 -2.55410 1.000 146.39917 208 PRO A N 1
ATOM 1327 C CA . PRO A 1 208 ? -56.69797 11.67869 -3.54954 1.000 148.72726 208 PRO A CA 1
ATOM 1328 C C . PRO A 1 208 ? -57.65341 12.78950 -3.95929 1.000 142.93324 208 PRO A C 1
ATOM 1329 O O . PRO A 1 208 ? -57.72189 13.14482 -5.14008 1.000 152.60913 208 PRO A O 1
ATOM 1333 N N . GLY A 1 209 ? -58.38645 13.35395 -3.00347 1.000 119.85357 209 GLY A N 1
ATOM 1334 C CA . GLY A 1 209 ? -59.35387 14.38085 -3.34374 1.000 121.88746 209 GLY A CA 1
ATOM 1335 C C . GLY A 1 209 ? -58.74494 15.71660 -3.70781 1.000 144.41678 209 GLY A C 1
ATOM 1336 O O . GLY A 1 209 ? -59.46549 16.59436 -4.19630 1.000 148.69397 209 GLY A O 1
ATOM 1337 N N . LEU A 1 210 ? -57.44146 15.88576 -3.48834 1.000 145.08058 210 LEU A N 1
ATOM 1338 C CA . LEU A 1 210 ? -56.75563 17.14556 -3.75343 1.000 137.09826 210 LEU A CA 1
ATOM 1339 C C . LEU A 1 210 ? -56.18867 17.22750 -5.16903 1.000 144.24406 210 LEU A C 1
ATOM 1340 O O . LEU A 1 210 ? -56.57234 18.10328 -5.95082 1.000 149.18115 210 LEU A O 1
ATOM 1345 N N . THR A 1 211 ? -55.28124 16.31031 -5.51215 1.000 137.57551 211 THR A N 1
ATOM 1346 C CA . THR A 1 211 ? -54.68426 16.31475 -6.84378 1.000 138.31872 211 THR A CA 1
ATOM 1347 C C . THR A 1 211 ? -55.67692 15.90407 -7.92353 1.000 168.37041 211 THR A C 1
ATOM 1348 O O . THR A 1 211 ? -55.56759 16.36992 -9.06408 1.000 168.51084 211 THR A O 1
ATOM 1352 N N . THR A 1 212 ? -56.64121 15.04910 -7.58810 1.000 201.88866 212 THR A N 1
ATOM 1353 C CA . THR A 1 212 ? -57.68599 14.62313 -8.52060 1.000 208.69983 212 THR A CA 1
ATOM 1354 C C . THR A 1 212 ? -57.10707 14.07966 -9.82561 1.000 207.07884 212 THR A C 1
ATOM 1355 O O . THR A 1 212 ? -57.41664 12.96166 -10.23618 1.000 219.11242 212 THR A O 1
ATOM 1359 N N . GLY B 1 15 ? -35.14491 -15.97175 -16.28246 1.000 126.00351 15 GLY B N 1
ATOM 1360 C CA . GLY B 1 15 ? -34.12623 -15.20023 -15.59297 1.000 122.58614 15 GLY B CA 1
ATOM 1361 C C . GLY B 1 15 ? -32.93780 -14.86054 -16.47094 1.000 123.09697 15 GLY B C 1
ATOM 1362 O O . GLY B 1 15 ? -32.26953 -13.84379 -16.27317 1.000 115.64109 15 GLY B O 1
ATOM 1363 N N . ASN B 1 16 ? -32.67441 -15.72176 -17.44914 1.000 126.08998 16 ASN B N 1
ATOM 1364 C CA . ASN B 1 16 ? -31.58169 -15.53222 -18.39104 1.000 109.98110 16 ASN B CA 1
ATOM 1365 C C . ASN B 1 16 ? -32.00233 -14.78641 -19.65255 1.000 103.46365 16 ASN B C 1
ATOM 1366 O O . ASN B 1 16 ? -31.19907 -14.67998 -20.58420 1.000 108.18443 16 ASN B O 1
ATOM 1371 N N . SER B 1 17 ? -33.23620 -14.28295 -19.71746 1.000 99.11438 17 SER B N 1
ATOM 1372 C CA . SER B 1 17 ? -33.74190 -13.67081 -20.93878 1.000 91.63163 17 SER B CA 1
ATOM 1373 C C . SER B 1 17 ? -34.50967 -12.39115 -20.61561 1.000 89.10408 17 SER B C 1
ATOM 1374 O O . SER B 1 17 ? -34.85627 -12.11656 -19.46302 1.000 84.31391 17 SER B O 1
ATOM 1377 N N . ASN B 1 18 ? -34.75373 -11.59312 -21.65653 1.000 76.47030 18 ASN B N 1
ATOM 1378 C CA . ASN B 1 18 ? -35.58459 -10.39766 -21.56625 1.000 74.16955 18 ASN B CA 1
ATOM 1379 C C . ASN B 1 18 ? -36.12960 -10.04795 -22.94567 1.000 73.63490 18 ASN B C 1
ATOM 1380 O O . ASN B 1 18 ? -35.47201 -10.28782 -23.96113 1.000 79.91171 18 ASN B O 1
ATOM 1385 N N . SER B 1 19 ? -37.33913 -9.48780 -22.97370 1.000 98.64457 19 SER B N 1
ATOM 1386 C CA . SER B 1 19 ? -38.02906 -9.19537 -24.22207 1.000 94.89828 19 SER B CA 1
ATOM 1387 C C . SER B 1 19 ? -38.58568 -7.78010 -24.17630 1.000 84.33939 19 SER B C 1
ATOM 1388 O O . SER B 1 19 ? -38.97504 -7.28347 -23.11658 1.000 91.64287 19 SER B O 1
ATOM 1391 N N . VAL B 1 20 ? -38.65657 -7.15122 -25.34645 1.000 81.88879 20 VAL B N 1
ATOM 1392 C CA . VAL B 1 20 ? -39.21532 -5.80947 -25.48599 1.000 80.38687 20 VAL B CA 1
ATOM 1393 C C . VAL B 1 20 ? -39.91470 -5.71749 -26.83391 1.000 84.08708 20 VAL B C 1
ATOM 1394 O O . VAL B 1 20 ? -39.38868 -6.17288 -27.85346 1.000 88.11479 20 VAL B O 1
ATOM 1398 N N . SER B 1 21 ? -41.10857 -5.13427 -26.83461 1.000 79.44695 21 SER B N 1
ATOM 1399 C CA . SER B 1 21 ? -41.91553 -5.01613 -28.03755 1.000 101.11892 21 SER B CA 1
ATOM 1400 C C . SER B 1 21 ? -42.06010 -3.55595 -28.44849 1.000 98.94994 21 SER B C 1
ATOM 1401 O O . SER B 1 21 ? -42.10023 -2.65506 -27.60575 1.000 92.17156 21 SER B O 1
ATOM 1404 N N . ARG B 1 22 ? -42.11759 -3.33192 -29.75931 1.000 95.90314 22 ARG B N 1
ATOM 1405 C CA . ARG B 1 22 ? -42.33854 -2.01054 -30.32470 1.000 99.33857 22 ARG B CA 1
ATOM 1406 C C . ARG B 1 22 ? -43.23120 -2.16716 -31.54870 1.000 112.09956 22 ARG B C 1
ATOM 1407 O O . ARG B 1 22 ? -43.50120 -3.28143 -32.00623 1.000 115.89396 22 ARG B O 1
ATOM 1415 N N . ILE B 1 23 ? -43.69535 -1.04171 -32.08555 1.000 115.81392 23 ILE B N 1
ATOM 1416 C CA . ILE B 1 23 ? -44.54509 -1.03539 -33.27008 1.000 120.25516 23 ILE B CA 1
ATOM 1417 C C . ILE B 1 23 ? -43.90340 -0.14279 -34.32011 1.000 126.61547 23 ILE B C 1
ATOM 1418 O O . ILE B 1 23 ? -43.54512 1.00479 -34.03134 1.000 124.49446 23 ILE B O 1
ATOM 1423 N N . THR B 1 24 ? -43.75149 -0.67089 -35.53165 1.000 126.43879 24 THR B N 1
ATOM 1424 C CA . THR B 1 24 ? -43.13572 0.09662 -36.59993 1.000 140.12456 24 THR B CA 1
ATOM 1425 C C . THR B 1 24 ? -44.17855 0.98311 -37.27794 1.000 145.53686 24 THR B C 1
ATOM 1426 O O . THR B 1 24 ? -45.34852 1.02734 -36.88787 1.000 152.98823 24 THR B O 1
ATOM 1430 N N . ARG B 1 25 ? -43.74479 1.70360 -38.31499 1.000 146.68127 25 ARG B N 1
ATOM 1431 C CA . ARG B 1 25 ? -44.64148 2.63197 -38.99586 1.000 152.27271 25 ARG B CA 1
ATOM 1432 C C . ARG B 1 25 ? -45.73407 1.89040 -39.75641 1.000 157.61226 25 ARG B C 1
ATOM 1433 O O . ARG B 1 25 ? -46.83474 2.42411 -39.93967 1.000 144.62557 25 ARG B O 1
ATOM 1441 N N . GLU B 1 26 ? -45.44908 0.66251 -40.19810 1.000 161.72027 26 GLU B N 1
ATOM 1442 C CA . GLU B 1 26 ? -46.40018 -0.14445 -40.95297 1.000 156.03394 26 GLU B CA 1
ATOM 1443 C C . GLU B 1 26 ? -47.50542 -0.72657 -40.08377 1.000 158.19008 26 GLU B C 1
ATOM 1444 O O . GLU B 1 26 ? -48.44577 -1.31724 -40.62522 1.000 147.85117 26 GLU B O 1
ATOM 1450 N N . GLY B 1 27 ? -47.41550 -0.58665 -38.76331 1.000 180.41978 27 GLY B N 1
ATOM 1451 C CA . GLY B 1 27 ? -48.36925 -1.20006 -37.86714 1.000 178.96139 27 GLY B CA 1
ATOM 1452 C C . GLY B 1 27 ? -47.98594 -2.58348 -37.39250 1.000 192.04452 27 GLY B C 1
ATOM 1453 O O . GLY B 1 27 ? -48.70139 -3.15551 -36.55968 1.000 198.34063 27 GLY B O 1
ATOM 1454 N N . LYS B 1 28 ? -46.88497 -3.13902 -37.89217 1.000 171.68725 28 LYS B N 1
ATOM 1455 C CA . LYS B 1 28 ? -46.42473 -4.43747 -37.42528 1.000 161.07375 28 LYS B CA 1
ATOM 1456 C C . LYS B 1 28 ? -45.81706 -4.31198 -36.03567 1.000 144.04670 28 LYS B C 1
ATOM 1457 O O . LYS B 1 28 ? -45.16689 -3.31534 -35.70884 1.000 143.18325 28 LYS B O 1
ATOM 1463 N N . LYS B 1 29 ? -46.04167 -5.32980 -35.21323 1.000 127.33251 29 LYS B N 1
ATOM 1464 C CA . LYS B 1 29 ? -45.42062 -5.41410 -33.90134 1.000 123.61334 29 LYS B CA 1
ATOM 1465 C C . LYS B 1 29 ? -44.13332 -6.21874 -34.01528 1.000 123.13294 29 LYS B C 1
ATOM 1466 O O . LYS B 1 29 ? -44.13005 -7.32775 -34.55932 1.000 123.92035 29 LYS B O 1
ATOM 1472 N N . ILE B 1 30 ? -43.04237 -5.65355 -33.50695 1.000 113.83686 30 ILE B N 1
ATOM 1473 C CA . ILE B 1 30 ? -41.72721 -6.28033 -33.55044 1.000 109.94838 30 ILE B CA 1
ATOM 1474 C C . ILE B 1 30 ? -41.25433 -6.52166 -32.12459 1.000 96.00865 30 ILE B C 1
ATOM 1475 O O . ILE B 1 30 ? -41.22037 -5.59087 -31.31010 1.000 99.92954 30 ILE B O 1
ATOM 1480 N N . THR B 1 31 ? -40.89034 -7.76695 -31.82605 1.000 97.23118 31 THR B N 1
ATOM 1481 C CA . THR B 1 31 ? -40.41793 -8.15183 -30.50281 1.000 90.98818 31 THR B CA 1
ATOM 1482 C C . THR B 1 31 ? -38.95835 -8.57672 -30.58404 1.000 89.57144 31 THR B C 1
ATOM 1483 O O . THR B 1 31 ? -38.59049 -9.38984 -31.43959 1.000 95.27791 31 THR B O 1
ATOM 1487 N N . TYR B 1 32 ? -38.13610 -8.01385 -29.69988 1.000 79.49670 32 TYR B N 1
ATOM 1488 C CA . TYR B 1 32 ? -36.73089 -8.37205 -29.56048 1.000 76.32852 32 TYR B CA 1
ATOM 1489 C C . TYR B 1 32 ? -36.56533 -9.21435 -28.30544 1.000 73.09162 32 TYR B C 1
ATOM 1490 O O . TYR B 1 32 ? -36.99045 -8.80364 -27.22144 1.000 84.00933 32 TYR B O 1
ATOM 1499 N N . LYS B 1 33 ? -35.93876 -10.37802 -28.44534 1.000 87.95295 33 LYS B N 1
ATOM 1500 C CA . LYS B 1 33 ? -35.68375 -11.25857 -27.31443 1.000 83.27635 33 LYS B CA 1
ATOM 1501 C C . LYS B 1 33 ? -34.18816 -11.50104 -27.19118 1.000 76.03723 33 LYS B C 1
ATOM 1502 O O . LYS B 1 33 ? -33.54916 -11.95708 -28.14483 1.000 81.76513 33 LYS B O 1
ATOM 1508 N N . LEU B 1 34 ? -33.63530 -11.19073 -26.02085 1.000 75.52212 34 LEU B N 1
ATOM 1509 C CA . LEU B 1 34 ? -32.23992 -11.46152 -25.69937 1.000 72.72030 34 LEU B CA 1
ATOM 1510 C C . LEU B 1 34 ? -32.22437 -12.57028 -24.66186 1.000 76.50726 34 LEU B C 1
ATOM 1511 O O . LEU B 1 34 ? -32.98140 -12.51546 -23.68679 1.000 75.11848 34 LEU B O 1
ATOM 1516 N N . ASN B 1 35 ? -31.39343 -13.58488 -24.87616 1.000 68.46757 35 ASN B N 1
ATOM 1517 C CA . ASN B 1 35 ? -31.26667 -14.63656 -23.87849 1.000 80.37851 35 ASN B CA 1
ATOM 1518 C C . ASN B 1 35 ? -29.81568 -15.08630 -23.83857 1.000 69.47687 35 ASN B C 1
ATOM 1519 O O . ASN B 1 35 ? -29.16063 -15.20566 -24.87954 1.000 67.50691 35 ASN B O 1
ATOM 1524 N N . ILE B 1 36 ? -29.30878 -15.27698 -22.62559 1.000 74.57481 36 ILE B N 1
ATOM 1525 C CA . ILE B 1 36 ? -27.90885 -15.61182 -22.39524 1.000 68.15100 36 ILE B CA 1
ATOM 1526 C C . ILE B 1 36 ? -27.76644 -17.12542 -22.50580 1.000 72.35088 36 ILE B C 1
ATOM 1527 O O . ILE B 1 36 ? -28.42901 -17.87490 -21.78051 1.000 82.52154 36 ILE B O 1
ATOM 1532 N N . MET B 1 37 ? -26.89794 -17.57333 -23.41199 1.000 81.60504 37 MET B N 1
ATOM 1533 C CA . MET B 1 37 ? -26.55851 -18.98751 -23.56385 1.000 83.32356 37 MET B CA 1
ATOM 1534 C C . MET B 1 37 ? -25.40943 -19.44353 -22.68233 1.000 76.70222 37 MET B C 1
ATOM 1535 O O . MET B 1 37 ? -25.39660 -20.60254 -22.25035 1.000 93.46326 37 MET B O 1
ATOM 1540 N N . GLN B 1 38 ? -24.45368 -18.56788 -22.39761 1.000 75.33827 38 GLN B N 1
ATOM 1541 C CA . GLN B 1 38 ? -23.26994 -18.92274 -21.62107 1.000 80.62695 38 GLN B CA 1
ATOM 1542 C C . GLN B 1 38 ? -23.02885 -17.81545 -20.60793 1.000 67.10184 38 GLN B C 1
ATOM 1543 O O . GLN B 1 38 ? -22.67335 -16.69413 -20.98103 1.000 62.11081 38 GLN B O 1
ATOM 1549 N N . GLN B 1 39 ? -23.28724 -18.11347 -19.34108 1.000 67.66499 39 GLN B N 1
ATOM 1550 C CA . GLN B 1 39 ? -23.06433 -17.11602 -18.31555 1.000 78.82660 39 GLN B CA 1
ATOM 1551 C C . GLN B 1 39 ? -21.57790 -17.02561 -17.97911 1.000 82.11516 39 GLN B C 1
ATOM 1552 O O . GLN B 1 39 ? -20.85211 -18.02048 -18.05762 1.000 83.80073 39 GLN B O 1
ATOM 1558 N N . PRO B 1 40 ? -21.10084 -15.83988 -17.61694 1.000 79.17203 40 PRO B N 1
ATOM 1559 C CA . PRO B 1 40 ? -19.75058 -15.73276 -17.06033 1.000 70.67643 40 PRO B CA 1
ATOM 1560 C C . PRO B 1 40 ? -19.66358 -16.37305 -15.68957 1.000 77.01749 40 PRO B C 1
ATOM 1561 O O . PRO B 1 40 ? -20.61179 -16.34878 -14.90093 1.000 82.56606 40 PRO B O 1
ATOM 1565 N N . LYS B 1 41 ? -18.50690 -16.96347 -15.41187 1.000 71.41742 41 LYS B N 1
ATOM 1566 C CA . LYS B 1 41 ? -18.32160 -17.66914 -14.15415 1.000 72.81013 41 LYS B CA 1
ATOM 1567 C C . LYS B 1 41 ? -17.22168 -17.07420 -13.29291 1.000 76.70891 41 LYS B C 1
ATOM 1568 O O . LYS B 1 41 ? -17.45376 -16.76863 -12.11761 1.000 82.06707 41 LYS B O 1
ATOM 1574 N N . ARG B 1 42 ? -16.01854 -16.92332 -13.83693 1.000 72.51585 42 ARG B N 1
ATOM 1575 C CA . ARG B 1 42 ? -14.87559 -16.48708 -13.05429 1.000 65.44795 42 ARG B CA 1
ATOM 1576 C C . ARG B 1 42 ? -13.94774 -15.60637 -13.87585 1.000 77.36754 42 ARG B C 1
ATOM 1577 O O . ARG B 1 42 ? -13.95588 -15.62560 -15.10783 1.000 72.78863 42 ARG B O 1
ATOM 1585 N N . ALA B 1 43 ? -13.13167 -14.83981 -13.16469 1.000 68.93555 43 ALA B N 1
ATOM 1586 C CA . ALA B 1 43 ? -12.06832 -14.07315 -13.78863 1.000 78.53245 43 ALA B CA 1
ATOM 1587 C C . ALA B 1 43 ? -11.01940 -13.78771 -12.73131 1.000 75.77647 43 ALA B C 1
ATOM 1588 O O . ALA B 1 43 ? -11.31426 -13.75877 -11.53427 1.000 74.44649 43 ALA B O 1
ATOM 1590 N N . ARG B 1 44 ? -9.79282 -13.58990 -13.18440 1.000 78.92461 44 ARG B N 1
ATOM 1591 C CA . ARG B 1 44 ? -8.69354 -13.24346 -12.30103 1.000 82.06366 44 ARG B CA 1
ATOM 1592 C C . ARG B 1 44 ? -8.44543 -11.75152 -12.46056 1.000 83.43332 44 ARG B C 1
ATOM 1593 O O . ARG B 1 44 ? -8.29354 -11.26283 -13.58605 1.000 83.96369 44 ARG B O 1
ATOM 1601 N N . ALA B 1 45 ? -8.45767 -11.02806 -11.34319 1.000 80.45245 45 ALA B N 1
ATOM 1602 C CA . ALA B 1 45 ? -8.29426 -9.58299 -11.39419 1.000 79.58976 45 ALA B CA 1
ATOM 1603 C C . ALA B 1 45 ? -7.01151 -9.21737 -12.12580 1.000 84.47108 45 ALA B C 1
ATOM 1604 O O . ALA B 1 45 ? -5.93347 -9.72783 -11.81040 1.000 94.58635 45 ALA B O 1
ATOM 1606 N N . CYS B 1 46 ? -7.13782 -8.33949 -13.12056 1.000 84.05866 46 CYS B N 1
ATOM 1607 C CA . CYS B 1 46 ? -6.00336 -7.98658 -13.96253 1.000 98.73322 46 CYS B CA 1
ATOM 1608 C C . CYS B 1 46 ? -5.12279 -6.90913 -13.34360 1.000 115.33958 46 CYS B C 1
ATOM 1609 O O . CYS B 1 46 ? -3.98409 -6.73098 -13.79036 1.000 138.31387 46 CYS B O 1
ATOM 1612 N N . GLY B 1 47 ? -5.60854 -6.20478 -12.32375 1.000 97.18206 47 GLY B N 1
ATOM 1613 C CA . GLY B 1 47 ? -4.80703 -5.15594 -11.72251 1.000 129.19618 47 GLY B CA 1
ATOM 1614 C C . GLY B 1 47 ? -4.50678 -4.03829 -12.70622 1.000 148.22785 47 GLY B C 1
ATOM 1615 O O . GLY B 1 47 ? -5.24545 -3.79537 -13.66687 1.000 143.60930 47 GLY B O 1
ATOM 1616 N N . GLN B 1 48 ? -3.39361 -3.35112 -12.47085 1.000 160.32716 48 GLN B N 1
ATOM 1617 C CA . GLN B 1 48 ? -3.00459 -2.23191 -13.32276 1.000 166.11701 48 GLN B CA 1
ATOM 1618 C C . GLN B 1 48 ? -1.69415 -2.52422 -14.04462 1.000 165.57023 48 GLN B C 1
ATOM 1619 O O . GLN B 1 48 ? -1.35224 -3.68226 -14.28346 1.000 166.38559 48 GLN B O 1
ATOM 1625 N N . LYS B 1 51 ? 0.95904 -14.13457 -11.27927 1.000 136.99963 51 LYS B N 1
ATOM 1626 C CA . LYS B 1 51 ? 0.30504 -13.13403 -12.11528 1.000 146.84526 51 LYS B CA 1
ATOM 1627 C C . LYS B 1 51 ? 0.91033 -13.04826 -13.51328 1.000 150.95641 51 LYS B C 1
ATOM 1628 O O . LYS B 1 51 ? 0.80733 -12.01657 -14.17786 1.000 148.52556 51 LYS B O 1
ATOM 1634 N N . SER B 1 52 ? 1.53971 -14.13255 -13.96149 1.000 155.49209 52 SER B N 1
ATOM 1635 C CA . SER B 1 52 ? 2.09027 -14.19826 -15.30712 1.000 156.93126 52 SER B CA 1
ATOM 1636 C C . SER B 1 52 ? 1.17498 -14.95895 -16.24913 1.000 152.65531 52 SER B C 1
ATOM 1637 O O . SER B 1 52 ? 1.54430 -15.21850 -17.39901 1.000 154.87436 52 SER B O 1
ATOM 1640 N N . HIS B 1 53 ? -0.00597 -15.32074 -15.77421 1.000 130.94681 53 HIS B N 1
ATOM 1641 C CA . HIS B 1 53 ? -1.00660 -16.05184 -16.53852 1.000 131.12637 53 HIS B CA 1
ATOM 1642 C C . HIS B 1 53 ? -2.00673 -15.01139 -17.02424 1.000 123.84891 53 HIS B C 1
ATOM 1643 O O . HIS B 1 53 ? -2.94479 -14.65383 -16.30677 1.000 110.67747 53 HIS B O 1
ATOM 1650 N N . THR B 1 54 ? -1.80987 -14.53124 -18.25118 1.000 118.13386 54 THR B N 1
ATOM 1651 C CA . THR B 1 54 ? -2.62075 -13.44008 -18.77077 1.000 115.12334 54 THR B CA 1
ATOM 1652 C C . THR B 1 54 ? -3.89718 -13.92751 -19.43331 1.000 117.57476 54 THR B C 1
ATOM 1653 O O . THR B 1 54 ? -4.85867 -13.15482 -19.53148 1.000 104.48170 54 THR B O 1
ATOM 1657 N N . ASP B 1 55 ? -3.94158 -15.18557 -19.87110 1.000 116.71522 55 ASP B N 1
ATOM 1658 C CA . ASP B 1 55 ? -5.17812 -15.71924 -20.42261 1.000 107.84159 55 ASP B CA 1
ATOM 1659 C C . ASP B 1 55 ? -6.13284 -16.14254 -19.31856 1.000 102.43707 55 ASP B C 1
ATOM 1660 O O . ASP B 1 55 ? -7.24172 -16.60023 -19.60916 1.000 109.98214 55 ASP B O 1
ATOM 1665 N N . ARG B 1 56 ? -5.71886 -15.98423 -18.06251 1.000 102.37614 56 ARG B N 1
ATOM 1666 C CA . ARG B 1 56 ? -6.53249 -16.28200 -16.89678 1.000 98.05977 56 ARG B CA 1
ATOM 1667 C C . ARG B 1 56 ? -7.34928 -15.07482 -16.46165 1.000 92.62151 56 ARG B C 1
ATOM 1668 O O . ARG B 1 56 ? -8.19166 -15.19720 -15.56706 1.000 88.61563 56 ARG B O 1
ATOM 1676 N N . ARG B 1 57 ? -7.12437 -13.92219 -17.09033 1.000 96.47096 57 ARG B N 1
ATOM 1677 C CA . ARG B 1 57 ? -7.76754 -12.65684 -16.75849 1.000 93.16384 57 ARG B CA 1
ATOM 1678 C C . ARG B 1 57 ? -9.08636 -12.49006 -17.51265 1.000 78.13132 57 ARG B C 1
ATOM 1679 O O . ARG B 1 57 ? -10.08058 -12.09820 -16.88637 1.000 71.90924 57 ARG B O 1
ATOM 1687 N N . PRO B 1 58 ? -9.15496 -12.73658 -18.83041 1.000 79.65683 58 PRO B N 1
ATOM 1688 C CA . PRO B 1 58 ? -10.44422 -12.59501 -19.52065 1.000 75.20219 58 PRO B CA 1
ATOM 1689 C C . PRO B 1 58 ? -11.52225 -13.39952 -18.80841 1.000 78.01629 58 PRO B C 1
ATOM 1690 O O . PRO B 1 58 ? -11.27735 -14.50464 -18.31857 1.000 77.98240 58 PRO B O 1
ATOM 1694 N N . VAL B 1 59 ? -12.73039 -12.83735 -18.75827 1.000 70.99721 59 VAL B N 1
ATOM 1695 C CA . VAL B 1 59 ? -13.82271 -13.51599 -18.07851 1.000 67.50590 59 VAL B CA 1
ATOM 1696 C C . VAL B 1 59 ? -14.13063 -14.81732 -18.79849 1.000 71.33770 59 VAL B C 1
ATOM 1697 O O . VAL B 1 59 ? -14.29376 -14.84931 -20.02484 1.000 67.24384 59 VAL B O 1
ATOM 1701 N N . ASP B 1 60 ? -14.21138 -15.90129 -18.02978 1.000 75.77454 60 ASP B N 1
ATOM 1702 C CA . ASP B 1 60 ? -14.34969 -17.24916 -18.54719 1.000 69.22625 60 ASP B CA 1
ATOM 1703 C C . ASP B 1 60 ? -15.54352 -17.94688 -17.91210 1.000 72.98756 60 ASP B C 1
ATOM 1704 O O . ASP B 1 60 ? -15.80128 -17.77674 -16.71396 1.000 80.45006 60 ASP B O 1
ATOM 1709 N N . PRO B 1 61 ? -16.32843 -18.68705 -18.70138 1.000 70.56629 61 PRO B N 1
ATOM 1710 C CA . PRO B 1 61 ? -16.25966 -18.83812 -20.16094 1.000 78.09426 61 PRO B CA 1
ATOM 1711 C C . PRO B 1 61 ? -16.76769 -17.55728 -20.81088 1.000 72.01665 61 PRO B C 1
ATOM 1712 O O . PRO B 1 61 ? -17.51185 -16.81854 -20.17139 1.000 74.09353 61 PRO B O 1
ATOM 1716 N N . PRO B 1 62 ? -16.37942 -17.24420 -22.04377 1.000 72.86310 62 PRO B N 1
ATOM 1717 C CA . PRO B 1 62 ? -16.81580 -15.98707 -22.65927 1.000 57.97330 62 PRO B CA 1
ATOM 1718 C C . PRO B 1 62 ? -18.32623 -15.93762 -22.78318 1.000 62.00953 62 PRO B C 1
ATOM 1719 O O . PRO B 1 62 ? -18.95095 -16.85826 -23.33085 1.000 70.36571 62 PRO B O 1
ATOM 1723 N N . PRO B 1 63 ? -18.94527 -14.87497 -22.27829 1.000 71.87680 63 PRO B N 1
ATOM 1724 C CA . PRO B 1 63 ? -20.40796 -14.77797 -22.31506 1.000 63.73026 63 PRO B CA 1
ATOM 1725 C C . PRO B 1 63 ? -20.92486 -14.78351 -23.74357 1.000 67.92813 63 PRO B C 1
ATOM 1726 O O . PRO B 1 63 ? -20.35001 -14.16226 -24.64063 1.000 69.05262 63 PRO B O 1
ATOM 1730 N N . VAL B 1 64 ? -22.02637 -15.49875 -23.94297 1.000 70.09976 64 VAL B N 1
ATOM 1731 C CA . VAL B 1 64 ? -22.66412 -15.63205 -25.24387 1.000 69.27161 64 VAL B CA 1
ATOM 1732 C C . VAL B 1 64 ? -24.13890 -15.31332 -25.07374 1.000 66.66038 64 VAL B C 1
ATOM 1733 O O . VAL B 1 64 ? -24.80883 -15.87084 -24.19794 1.000 68.89694 64 VAL B O 1
ATOM 1737 N N . ILE B 1 65 ? -24.63235 -14.40687 -25.90806 1.000 64.99639 65 ILE B N 1
ATOM 1738 C CA . ILE B 1 65 ? -26.00595 -13.93016 -25.87400 1.000 68.37546 65 ILE B CA 1
ATOM 1739 C C . ILE B 1 65 ? -26.59318 -14.13518 -27.25733 1.000 70.14360 65 ILE B C 1
ATOM 1740 O O . ILE B 1 65 ? -25.95840 -13.78698 -28.25978 1.000 71.58111 65 ILE B O 1
ATOM 1745 N N . GLU B 1 66 ? -27.78714 -14.71564 -27.31766 1.000 63.09433 66 GLU B N 1
ATOM 1746 C CA . GLU B 1 66 ? -28.47966 -14.89555 -28.58179 1.000 73.57301 66 GLU B CA 1
ATOM 1747 C C . GLU B 1 66 ? -29.64293 -13.91776 -28.67835 1.000 67.94725 66 GLU B C 1
ATOM 1748 O O . GLU B 1 66 ? -30.26211 -13.56276 -27.67007 1.000 72.17243 66 GLU B O 1
ATOM 1754 N N . LEU B 1 67 ? -29.86678 -13.41432 -29.88413 1.000 68.61713 67 LEU B N 1
ATOM 1755 C CA . LEU B 1 67 ? -30.92046 -12.45509 -30.16722 1.000 76.96402 67 LEU B CA 1
ATOM 1756 C C . LEU B 1 67 ? -31.89633 -13.06715 -31.16029 1.000 73.20621 67 LEU B C 1
ATOM 1757 O O . LEU B 1 67 ? -31.48534 -13.68708 -32.14544 1.000 82.01447 67 LEU B O 1
ATOM 1762 N N . ASN B 1 68 ? -33.18722 -12.89094 -30.89977 1.000 76.60635 68 ASN B N 1
ATOM 1763 C CA . ASN B 1 68 ? -34.22802 -13.29811 -31.83048 1.000 77.39081 68 ASN B CA 1
ATOM 1764 C C . ASN B 1 68 ? -35.19459 -12.13927 -32.01516 1.000 85.70386 68 ASN B C 1
ATOM 1765 O O . ASN B 1 68 ? -35.46429 -11.39044 -31.07318 1.000 89.57093 68 ASN B O 1
ATOM 1770 N N . ILE B 1 69 ? -35.71663 -12.00013 -33.22994 1.000 90.62649 69 ILE B N 1
ATOM 1771 C CA . ILE B 1 69 ? -36.65921 -10.94461 -33.57242 1.000 99.10781 69 ILE B CA 1
ATOM 1772 C C . ILE B 1 69 ? -37.92887 -11.59978 -34.09125 1.000 108.67590 69 ILE B C 1
ATOM 1773 O O . ILE B 1 69 ? -37.86897 -12.47000 -34.96791 1.000 112.93065 69 ILE B O 1
ATOM 1778 N N . PHE B 1 70 ? -39.07247 -11.17193 -33.56472 1.000 110.17034 70 PHE B N 1
ATOM 1779 C CA . PHE B 1 70 ? -40.36307 -11.77101 -33.87110 1.000 102.17940 70 PHE B CA 1
ATOM 1780 C C . PHE B 1 70 ? -41.30120 -10.70428 -34.41842 1.000 112.72052 70 PHE B C 1
ATOM 1781 O O . PHE B 1 70 ? -41.32784 -9.57115 -33.92704 1.000 118.12321 70 PHE B O 1
ATOM 1789 N N . GLU B 1 71 ? -42.06926 -11.07425 -35.43733 1.000 120.88363 71 GLU B N 1
ATOM 1790 C CA . GLU B 1 71 ? -43.04354 -10.19258 -36.06535 1.000 112.30034 71 GLU B CA 1
ATOM 1791 C C . GLU B 1 71 ? -44.44801 -10.66808 -35.72962 1.000 125.74107 71 GLU B C 1
ATOM 1792 O O . GLU B 1 71 ? -44.73238 -11.86894 -35.78473 1.000 136.32986 71 GLU B O 1
ATOM 1798 N N . SER B 1 72 ? -45.31287 -9.72892 -35.36341 1.000 132.40267 72 SER B N 1
ATOM 1799 C CA . SER B 1 72 ? -46.72370 -10.00471 -35.14420 1.000 144.07199 72 SER B CA 1
ATOM 1800 C C . SER B 1 72 ? -47.53360 -8.98449 -35.92777 1.000 162.18778 72 SER B C 1
ATOM 1801 O O . SER B 1 72 ? -47.32363 -7.77655 -35.77825 1.000 163.95518 72 SER B O 1
ATOM 1804 N N . ASP B 1 73 ? -48.45323 -9.46752 -36.76055 1.000 215.11805 73 ASP B N 1
ATOM 1805 C CA . ASP B 1 73 ? -49.26373 -8.56369 -37.55780 1.000 214.48083 73 ASP B CA 1
ATOM 1806 C C . ASP B 1 73 ? -50.31333 -7.88258 -36.68019 1.000 213.49994 73 ASP B C 1
ATOM 1807 O O . ASP B 1 73 ? -50.74818 -8.44422 -35.67222 1.000 216.44308 73 ASP B O 1
ATOM 1812 N N . PRO B 1 74 ? -50.72856 -6.66327 -37.03556 1.000 224.25775 74 PRO B N 1
ATOM 1813 C CA . PRO B 1 74 ? -51.79451 -6.00548 -36.25747 1.000 225.21708 74 PRO B CA 1
ATOM 1814 C C . PRO B 1 74 ? -53.09188 -6.79307 -36.23538 1.000 221.61100 74 PRO B C 1
ATOM 1815 O O . PRO B 1 74 ? -53.86385 -6.67919 -35.27476 1.000 219.07054 74 PRO B O 1
ATOM 1819 N N . HIS B 1 75 ? -53.35426 -7.58638 -37.27605 1.000 224.36327 75 HIS B N 1
ATOM 1820 C CA . HIS B 1 75 ? -54.56319 -8.40299 -37.31932 1.000 226.67385 75 HIS B CA 1
ATOM 1821 C C . HIS B 1 75 ? -54.52517 -9.52278 -36.28400 1.000 225.88478 75 HIS B C 1
ATOM 1822 O O . HIS B 1 75 ? -55.55305 -9.85179 -35.68016 1.000 222.70071 75 HIS B O 1
ATOM 1829 N N . ASP B 1 76 ? -53.35447 -10.12142 -36.06849 1.000 228.32311 76 ASP B N 1
ATOM 1830 C CA . ASP B 1 76 ? -53.17328 -11.20582 -35.10194 1.000 225.63406 76 ASP B CA 1
ATOM 1831 C C . ASP B 1 76 ? -51.99753 -10.85350 -34.19401 1.000 216.66935 76 ASP B C 1
ATOM 1832 O O . ASP B 1 76 ? -50.83677 -11.01813 -34.58068 1.000 220.68233 76 ASP B O 1
ATOM 1837 N N . ASP B 1 77 ? -52.29548 -10.38845 -32.98270 1.000 199.14462 77 ASP B N 1
ATOM 1838 C CA . ASP B 1 77 ? -51.26579 -9.99858 -32.02811 1.000 186.66008 77 ASP B CA 1
ATOM 1839 C C . ASP B 1 77 ? -50.87639 -11.12202 -31.07491 1.000 182.54807 77 ASP B C 1
ATOM 1840 O O . ASP B 1 77 ? -50.07186 -10.89064 -30.16633 1.000 176.22830 77 ASP B O 1
ATOM 1845 N N . SER B 1 78 ? -51.42174 -12.32541 -31.25260 1.000 199.21265 78 SER B N 1
ATOM 1846 C CA . SER B 1 78 ? -51.14173 -13.43650 -30.35360 1.000 209.26108 78 SER B CA 1
ATOM 1847 C C . SER B 1 78 ? -50.10753 -14.41498 -30.90102 1.000 211.20616 78 SER B C 1
ATOM 1848 O O . SER B 1 78 ? -49.65672 -15.29238 -30.15687 1.000 208.88435 78 SER B O 1
ATOM 1851 N N . ASN B 1 79 ? -49.72347 -14.29238 -32.16941 1.000 213.74638 79 ASN B N 1
ATOM 1852 C CA . ASN B 1 79 ? -48.76661 -15.19202 -32.79711 1.000 197.59505 79 ASN B CA 1
ATOM 1853 C C . ASN B 1 79 ? -47.53302 -14.42514 -33.25515 1.000 180.92831 79 ASN B C 1
ATOM 1854 O O . ASN B 1 79 ? -47.60916 -13.24094 -33.59516 1.000 201.36207 79 ASN B O 1
ATOM 1859 N N . LYS B 1 80 ? -46.39123 -15.11152 -33.25972 1.000 163.15985 80 LYS B N 1
ATOM 1860 C CA . LYS B 1 80 ? -45.10442 -14.49228 -33.54146 1.000 152.30979 80 LYS B CA 1
ATOM 1861 C C . LYS B 1 80 ? -44.42912 -15.24921 -34.67483 1.000 128.40790 80 LYS B C 1
ATOM 1862 O O . LYS B 1 80 ? -44.68466 -16.43703 -34.88662 1.000 136.28400 80 LYS B O 1
ATOM 1868 N N . THR B 1 81 ? -43.55467 -14.55296 -35.39742 1.000 125.76948 81 THR B N 1
ATOM 1869 C CA . THR B 1 81 ? -42.84236 -15.14018 -36.52665 1.000 112.07609 81 THR B CA 1
ATOM 1870 C C . THR B 1 81 ? -41.39771 -14.66896 -36.51046 1.000 119.46632 81 THR B C 1
ATOM 1871 O O . THR B 1 81 ? -41.13912 -13.46303 -36.55903 1.000 120.26859 81 THR B O 1
ATOM 1875 N N . ASP B 1 82 ? -40.46292 -15.61352 -36.43641 1.000 117.39507 82 ASP B N 1
ATOM 1876 C CA . ASP B 1 82 ? -39.05118 -15.26461 -36.34918 1.000 110.17104 82 ASP B CA 1
ATOM 1877 C C . ASP B 1 82 ? -38.59135 -14.64901 -37.66498 1.000 121.61612 82 ASP B C 1
ATOM 1878 O O . ASP B 1 82 ? -38.77138 -15.23752 -38.73564 1.000 119.09714 82 ASP B O 1
ATOM 1883 N N . ILE B 1 83 ? -37.98749 -13.46359 -37.58179 1.000 114.39609 83 ILE B N 1
ATOM 1884 C CA . ILE B 1 83 ? -37.48945 -12.77069 -38.76478 1.000 119.94124 83 ILE B CA 1
ATOM 1885 C C . ILE B 1 83 ? -36.02163 -12.41252 -38.58810 1.000 121.57721 83 ILE B C 1
ATOM 1886 O O . ILE B 1 83 ? -35.54093 -11.44243 -39.18414 1.000 129.44468 83 ILE B O 1
ATOM 1891 N N . THR B 1 84 ? -35.30345 -13.17732 -37.76132 1.000 118.55360 84 THR B N 1
ATOM 1892 C CA . THR B 1 84 ? -33.96640 -12.75904 -37.35108 1.000 114.34240 84 THR B CA 1
ATOM 1893 C C . THR B 1 84 ? -33.04438 -12.60785 -38.55568 1.000 118.68763 84 THR B C 1
ATOM 1894 O O . THR B 1 84 ? -32.25356 -11.65998 -38.62712 1.000 124.71580 84 THR B O 1
ATOM 1898 N N . PHE B 1 85 ? -33.13402 -13.52623 -39.51587 1.000 119.70587 85 PHE B N 1
ATOM 1899 C CA . PHE B 1 85 ? -32.32661 -13.42400 -40.72368 1.000 114.00363 85 PHE B CA 1
ATOM 1900 C C . PHE B 1 85 ? -32.91956 -12.47527 -41.75746 1.000 126.80424 85 PHE B C 1
ATOM 1901 O O . PHE B 1 85 ? -32.21453 -12.09873 -42.69996 1.000 130.09025 85 PHE B O 1
ATOM 1909 N N . VAL B 1 86 ? -34.18687 -12.09248 -41.61458 1.000 139.28884 86 VAL B N 1
ATOM 1910 C CA . VAL B 1 86 ? -34.84352 -11.23037 -42.59589 1.000 135.23406 86 VAL B CA 1
ATOM 1911 C C . VAL B 1 86 ? -34.70613 -9.75570 -42.22980 1.000 131.73260 86 VAL B C 1
ATOM 1912 O O . VAL B 1 86 ? -34.57553 -8.90203 -43.11072 1.000 128.42939 86 VAL B O 1
ATOM 1916 N N . TYR B 1 87 ? -34.75413 -9.44437 -40.93542 1.000 130.50237 87 TYR B N 1
ATOM 1917 C CA . TYR B 1 87 ? -34.66863 -8.06841 -40.45858 1.000 104.68772 87 TYR B CA 1
ATOM 1918 C C . TYR B 1 87 ? -33.34535 -7.43375 -40.87413 1.000 121.77646 87 TYR B C 1
ATOM 1919 O O . TYR B 1 87 ? -32.27259 -7.87972 -40.45534 1.000 132.42149 87 TYR B O 1
ATOM 1928 N N . ASN B 1 88 ? -33.42309 -6.38200 -41.68889 1.000 138.13804 88 ASN B N 1
ATOM 1929 C CA . ASN B 1 88 ? -32.24179 -5.76471 -42.29379 1.000 144.48400 88 ASN B CA 1
ATOM 1930 C C . ASN B 1 88 ? -31.80583 -4.57631 -41.43817 1.000 145.30204 88 ASN B C 1
ATOM 1931 O O . ASN B 1 88 ? -32.25966 -3.44542 -41.62572 1.000 148.06887 88 ASN B O 1
ATOM 1936 N N . ALA B 1 89 ? -30.95616 -4.85247 -40.44953 1.000 129.56109 89 ALA B N 1
ATOM 1937 C CA . ALA B 1 89 ? -30.38842 -3.79715 -39.62253 1.000 124.05409 89 ALA B CA 1
ATOM 1938 C C . ALA B 1 89 ? -29.14378 -4.32298 -38.92451 1.000 105.21004 89 ALA B C 1
ATOM 1939 O O . ALA B 1 89 ? -29.01661 -5.52582 -38.67958 1.000 107.80257 89 ALA B O 1
ATOM 1941 N N . ASN B 1 90 ? -28.23129 -3.40892 -38.60366 1.000 99.96306 90 ASN B N 1
ATOM 1942 C CA . ASN B 1 90 ? -27.04374 -3.77051 -37.84540 1.000 98.56562 90 ASN B CA 1
ATOM 1943 C C . ASN B 1 90 ? -27.37537 -3.81907 -36.36153 1.000 88.74833 90 ASN B C 1
ATOM 1944 O O . ASN B 1 90 ? -28.24004 -3.08725 -35.87182 1.000 90.11347 90 ASN B O 1
ATOM 1949 N N . PHE B 1 91 ? -26.68448 -4.69624 -35.64506 1.000 86.08431 91 PHE B N 1
ATOM 1950 C CA . PHE B 1 91 ? -26.90746 -4.85688 -34.21911 1.000 78.40466 91 PHE B CA 1
ATOM 1951 C C . PHE B 1 91 ? -25.57334 -4.84761 -33.49702 1.000 62.14670 91 PHE B C 1
ATOM 1952 O O . PHE B 1 91 ? -24.57722 -5.36898 -34.00558 1.000 79.15546 91 PHE B O 1
ATOM 1960 N N . PHE B 1 92 ? -25.55175 -4.23062 -32.32597 1.000 67.17950 92 PHE B N 1
ATOM 1961 C CA . PHE B 1 92 ? -24.37829 -4.24649 -31.47405 1.000 60.24685 92 PHE B CA 1
ATOM 1962 C C . PHE B 1 92 ? -24.83176 -4.55977 -30.05652 1.000 65.89650 92 PHE B C 1
ATOM 1963 O O . PHE B 1 92 ? -25.93148 -4.18326 -29.64363 1.000 69.27763 92 PHE B O 1
ATOM 1971 N N . LEU B 1 93 ? -23.97394 -5.23312 -29.30176 1.000 57.20100 93 LEU B N 1
ATOM 1972 C CA . LEU B 1 93 ? -24.25844 -5.53250 -27.90857 1.000 61.31958 93 LEU B CA 1
ATOM 1973 C C . LEU B 1 93 ? -23.13103 -4.98145 -27.05763 1.000 61.95528 93 LEU B C 1
ATOM 1974 O O . LEU B 1 93 ? -21.95735 -5.29535 -27.29049 1.000 67.02315 93 LEU B O 1
ATOM 1979 N N . PHE B 1 94 ? -23.49549 -4.18125 -26.06339 1.000 50.71001 94 PHE B N 1
ATOM 1980 C CA . PHE B 1 94 ? -22.54250 -3.45910 -25.23746 1.000 61.47857 94 PHE B CA 1
ATOM 1981 C C . PHE B 1 94 ? -22.59334 -3.99243 -23.81776 1.000 63.66069 94 PHE B C 1
ATOM 1982 O O . PHE B 1 94 ? -23.67631 -4.10739 -23.23267 1.000 67.74605 94 PHE B O 1
ATOM 1990 N N . ALA B 1 95 ? -21.42184 -4.27972 -23.25925 1.000 57.10661 95 ALA B N 1
ATOM 1991 C CA . ALA B 1 95 ? -21.30356 -4.87581 -21.93743 1.000 48.87821 95 ALA B CA 1
ATOM 1992 C C . ALA B 1 95 ? -20.90223 -3.79907 -20.93772 1.000 64.44741 95 ALA B C 1
ATOM 1993 O O . ALA B 1 95 ? -19.97049 -3.02723 -21.18636 1.000 70.53407 95 ALA B O 1
ATOM 1995 N N . THR B 1 96 ? -21.60828 -3.75437 -19.81285 1.000 59.43806 96 THR B N 1
ATOM 1996 C CA . THR B 1 96 ? -21.26562 -2.90075 -18.68791 1.000 58.29284 96 THR B CA 1
ATOM 1997 C C . THR B 1 96 ? -21.15578 -3.76297 -17.44138 1.000 69.36361 96 THR B C 1
ATOM 1998 O O . THR B 1 96 ? -21.79830 -4.80991 -17.33152 1.000 59.21673 96 THR B O 1
ATOM 2002 N N . LEU B 1 97 ? -20.30735 -3.33110 -16.51637 1.000 70.05992 97 LEU B N 1
ATOM 2003 C CA . LEU B 1 97 ? -20.01051 -4.10081 -15.31966 1.000 68.85136 97 LEU B CA 1
ATOM 2004 C C . LEU B 1 97 ? -20.79461 -3.51441 -14.15736 1.000 78.74005 97 LEU B C 1
ATOM 2005 O O . LEU B 1 97 ? -20.65938 -2.32441 -13.85344 1.000 85.69630 97 LEU B O 1
ATOM 2010 N N . GLU B 1 98 ? -21.58865 -4.34934 -13.49033 1.000 81.83455 98 GLU B N 1
ATOM 2011 C CA . GLU B 1 98 ? -22.39372 -3.85873 -12.38437 1.000 85.48600 98 GLU B CA 1
ATOM 2012 C C . GLU B 1 98 ? -21.91206 -4.49079 -11.09106 1.000 80.20808 98 GLU B C 1
ATOM 2013 O O . GLU B 1 98 ? -21.94750 -5.72209 -10.95652 1.000 78.52050 98 GLU B O 1
ATOM 2019 N N . PRO B 1 99 ? -21.43316 -3.70338 -10.13486 1.000 88.93810 99 PRO B N 1
ATOM 2020 C CA . PRO B 1 99 ? -21.04528 -4.26981 -8.83787 1.000 89.07828 99 PRO B CA 1
ATOM 2021 C C . PRO B 1 99 ? -22.23944 -4.86913 -8.11194 1.000 109.40792 99 PRO B C 1
ATOM 2022 O O . PRO B 1 99 ? -23.27146 -4.21675 -7.93078 1.000 117.12170 99 PRO B O 1
ATOM 2026 N N . GLU B 1 100 ? -22.09432 -6.12582 -7.69145 1.000 104.75806 100 GLU B N 1
ATOM 2027 C CA . GLU B 1 100 ? -23.19580 -6.78015 -6.99964 1.000 108.85600 100 GLU B CA 1
ATOM 2028 C C . GLU B 1 100 ? -23.40840 -6.19200 -5.60968 1.000 128.95516 100 GLU B C 1
ATOM 2029 O O . GLU B 1 100 ? -24.48699 -6.36069 -5.02987 1.000 136.25694 100 GLU B O 1
ATOM 2035 N N . ARG B 1 101 ? -22.42888 -5.44643 -5.09916 1.000 147.24968 101 ARG B N 1
ATOM 2036 C CA . ARG B 1 101 ? -22.48172 -4.82442 -3.77457 1.000 163.31438 101 ARG B CA 1
ATOM 2037 C C . ARG B 1 101 ? -22.15385 -3.34022 -3.90081 1.000 163.70141 101 ARG B C 1
ATOM 2038 O O . ARG B 1 101 ? -21.07888 -2.88981 -3.48481 1.000 160.90719 101 ARG B O 1
ATOM 2046 N N . PRO B 1 102 ? -23.06311 -2.54403 -4.48185 1.000 150.12704 102 PRO B N 1
ATOM 2047 C CA . PRO B 1 102 ? -22.77806 -1.12031 -4.68129 1.000 135.75385 102 PRO B CA 1
ATOM 2048 C C . PRO B 1 102 ? -23.26944 -0.25058 -3.53114 1.000 131.40280 102 PRO B C 1
ATOM 2049 O O . PRO B 1 102 ? -24.34331 0.33752 -3.64980 1.000 144.60572 102 PRO B O 1
ATOM 2053 N N . SER B 1 114 ? -8.95557 5.58927 -15.13693 1.000 94.01124 114 SER B N 1
ATOM 2054 C CA . SER B 1 114 ? -8.69193 4.15611 -15.01966 1.000 128.69658 114 SER B CA 1
ATOM 2055 C C . SER B 1 114 ? -9.97622 3.34569 -14.83001 1.000 121.95434 114 SER B C 1
ATOM 2056 O O . SER B 1 114 ? -10.58656 3.36132 -13.75831 1.000 117.34050 114 SER B O 1
ATOM 2059 N N . PRO B 1 115 ? -10.37512 2.62550 -15.87198 1.000 118.96322 115 PRO B N 1
ATOM 2060 C CA . PRO B 1 115 ? -11.63778 1.88075 -15.82956 1.000 120.16184 115 PRO B CA 1
ATOM 2061 C C . PRO B 1 115 ? -11.50861 0.54260 -15.11331 1.000 99.15412 115 PRO B C 1
ATOM 2062 O O . PRO B 1 115 ? -10.42827 -0.03805 -14.98961 1.000 100.38523 115 PRO B O 1
ATOM 2066 N N . VAL B 1 116 ? -12.65291 0.05287 -14.64496 1.000 90.26523 116 VAL B N 1
ATOM 2067 C CA . VAL B 1 116 ? -12.68408 -1.24483 -13.98116 1.000 90.34450 116 VAL B CA 1
ATOM 2068 C C . VAL B 1 116 ? -12.84729 -2.36398 -14.99564 1.000 82.92790 116 VAL B C 1
ATOM 2069 O O . VAL B 1 116 ? -12.20896 -3.41210 -14.87698 1.000 79.70496 116 VAL B O 1
ATOM 2073 N N . LEU B 1 117 ? -13.68695 -2.16332 -16.00533 1.000 77.05440 117 LEU B N 1
ATOM 2074 C CA . LEU B 1 117 ? -13.84344 -3.14408 -17.06696 1.000 77.34476 117 LEU B CA 1
ATOM 2075 C C . LEU B 1 117 ? -12.89931 -2.75842 -18.19530 1.000 75.17293 117 LEU B C 1
ATOM 2076 O O . LEU B 1 117 ? -12.85892 -1.59441 -18.60393 1.000 81.96477 117 LEU B O 1
ATOM 2081 N N . THR B 1 118 ? -12.15057 -3.73195 -18.70247 1.000 75.39551 118 THR B N 1
ATOM 2082 C CA . THR B 1 118 ? -11.19087 -3.48338 -19.76625 1.000 70.84864 118 THR B CA 1
ATOM 2083 C C . THR B 1 118 ? -11.38229 -4.51208 -20.86928 1.000 70.58825 118 THR B C 1
ATOM 2084 O O . THR B 1 118 ? -11.92854 -5.59606 -20.65042 1.000 80.80079 118 THR B O 1
ATOM 2088 N N . GLY B 1 119 ? -10.92172 -4.15837 -22.06895 1.000 70.08474 119 GLY B N 1
ATOM 2089 C CA . GLY B 1 119 ? -11.02360 -5.03604 -23.21344 1.000 71.56696 119 GLY B CA 1
ATOM 2090 C C . GLY B 1 119 ? -11.89572 -4.43200 -24.30052 1.000 75.88591 119 GLY B C 1
ATOM 2091 O O . GLY B 1 119 ? -11.92308 -3.21046 -24.49534 1.000 79.54974 119 GLY B O 1
ATOM 2092 N N . VAL B 1 120 ? -12.60382 -5.30445 -25.00751 1.000 76.48432 120 VAL B N 1
ATOM 2093 C CA . VAL B 1 120 ? -13.53558 -4.88618 -26.05050 1.000 74.68178 120 VAL B CA 1
ATOM 2094 C C . VAL B 1 120 ? -14.94181 -5.17484 -25.53348 1.000 75.54187 120 VAL B C 1
ATOM 2095 O O . VAL B 1 120 ? -15.34420 -6.34509 -25.45234 1.000 68.21854 120 VAL B O 1
ATOM 2099 N N . PRO B 1 121 ? -15.68938 -4.16339 -25.09447 1.000 67.98053 121 PRO B N 1
ATOM 2100 C CA . PRO B 1 121 ? -17.03360 -4.39851 -24.54774 1.000 57.70679 121 PRO B CA 1
ATOM 2101 C C . PRO B 1 121 ? -18.16430 -4.33411 -25.56487 1.000 61.88446 121 PRO B C 1
ATOM 2102 O O . PRO B 1 121 ? -19.32982 -4.36760 -25.16060 1.000 68.56675 121 PRO B O 1
ATOM 2106 N N . VAL B 1 122 ? -17.85790 -4.21455 -26.85275 1.000 66.49570 122 VAL B N 1
ATOM 2107 C CA . VAL B 1 122 ? -18.85467 -4.16414 -27.91718 1.000 69.21653 122 VAL B CA 1
ATOM 2108 C C . VAL B 1 122 ? -18.69359 -5.40635 -28.77992 1.000 70.23240 122 VAL B C 1
ATOM 2109 O O . VAL B 1 122 ? -17.59783 -5.68806 -29.28012 1.000 68.91929 122 VAL B O 1
ATOM 2113 N N . ALA B 1 123 ? -19.78076 -6.14457 -28.95702 1.000 71.92393 123 ALA B N 1
ATOM 2114 C CA . ALA B 1 123 ? -19.79211 -7.32895 -29.80098 1.000 65.06401 123 ALA B CA 1
ATOM 2115 C C . ALA B 1 123 ? -20.74226 -7.10522 -30.96497 1.000 63.97629 123 ALA B C 1
ATOM 2116 O O . ALA B 1 123 ? -21.86668 -6.62854 -30.77516 1.000 70.25345 123 ALA B O 1
ATOM 2118 N N . GLY B 1 124 ? -20.26972 -7.40410 -32.17029 1.000 64.12568 124 GLY B N 1
ATOM 2119 C CA . GLY B 1 124 ? -21.15036 -7.41714 -33.31444 1.000 75.89523 124 GLY B CA 1
ATOM 2120 C C . GLY B 1 124 ? -21.94160 -8.70809 -33.39657 1.000 77.78305 124 GLY B C 1
ATOM 2121 O O . GLY B 1 124 ? -21.59963 -9.72093 -32.78722 1.000 87.69288 124 GLY B O 1
ATOM 2122 N N . VAL B 1 125 ? -23.02788 -8.66831 -34.15743 1.000 77.95786 125 VAL B N 1
ATOM 2123 C CA . VAL B 1 125 ? -23.88930 -9.83668 -34.27523 1.000 81.15334 125 VAL B CA 1
ATOM 2124 C C . VAL B 1 125 ? -23.31183 -10.77828 -35.32073 1.000 87.82564 125 VAL B C 1
ATOM 2125 O O . VAL B 1 125 ? -22.74397 -10.34932 -36.33306 1.000 94.36777 125 VAL B O 1
ATOM 2129 N N . ALA B 1 126 ? -23.44829 -12.07469 -35.06629 1.000 75.76016 126 ALA B N 1
ATOM 2130 C CA . ALA B 1 126 ? -23.11909 -13.11075 -36.03292 1.000 94.07971 126 ALA B CA 1
ATOM 2131 C C . ALA B 1 126 ? -24.32557 -14.02173 -36.17946 1.000 78.99842 126 ALA B C 1
ATOM 2132 O O . ALA B 1 126 ? -24.84178 -14.53225 -35.18041 1.000 80.05635 126 ALA B O 1
ATOM 2134 N N . TYR B 1 127 ? -24.80661 -14.17811 -37.40857 1.000 83.18503 127 TYR B N 1
ATOM 2135 C CA . TYR B 1 127 ? -25.99530 -14.97537 -37.67543 1.000 88.63291 127 TYR B CA 1
ATOM 2136 C C . TYR B 1 127 ? -25.58338 -16.43110 -37.87088 1.000 99.29678 127 TYR B C 1
ATOM 2137 O O . TYR B 1 127 ? -24.73430 -16.73067 -38.71697 1.000 97.80197 127 TYR B O 1
ATOM 2146 N N . LEU B 1 128 ? -26.17400 -17.32903 -37.08174 1.000 94.24782 128 LEU B N 1
ATOM 2147 C CA . LEU B 1 128 ? -25.80766 -18.73829 -37.07392 1.000 109.59047 128 LEU B CA 1
ATOM 2148 C C . LEU B 1 128 ? -27.06531 -19.59474 -37.08826 1.000 109.01432 128 LEU B C 1
ATOM 2149 O O . LEU B 1 128 ? -28.12674 -19.17778 -36.61885 1.000 112.40843 128 LEU B O 1
ATOM 2154 N N . ASP B 1 129 ? -26.93292 -20.80468 -37.62870 1.000 122.32631 129 ASP B N 1
ATOM 2155 C CA . ASP B 1 129 ? -28.03464 -21.75595 -37.66565 1.000 130.74707 129 ASP B CA 1
ATOM 2156 C C . ASP B 1 129 ? -28.01545 -22.73634 -36.50147 1.000 123.26612 129 ASP B C 1
ATOM 2157 O O . ASP B 1 129 ? -29.06345 -23.30320 -36.17265 1.000 125.62769 129 ASP B O 1
ATOM 2162 N N . LYS B 1 130 ? -26.85253 -22.95773 -35.88919 1.000 110.37485 130 LYS B N 1
ATOM 2163 C CA . LYS B 1 130 ? -26.66619 -23.88622 -34.78638 1.000 114.44987 130 LYS B CA 1
ATOM 2164 C C . LYS B 1 130 ? -26.03872 -23.16034 -33.60357 1.000 109.78817 130 LYS B C 1
ATOM 2165 O O . LYS B 1 130 ? -25.13580 -22.33658 -33.79242 1.000 111.97801 130 LYS B O 1
ATOM 2171 N N . PRO B 1 131 ? -26.48681 -23.44084 -32.36907 1.000 111.01723 131 PRO B N 1
ATOM 2172 C CA . PRO B 1 131 ? -27.49490 -24.43754 -31.97484 1.000 111.70009 131 PRO B CA 1
ATOM 2173 C C . PRO B 1 131 ? -28.91961 -24.02204 -32.32776 1.000 116.48769 131 PRO B C 1
ATOM 2174 O O . PRO B 1 131 ? -29.81683 -24.85656 -32.40298 1.000 114.73458 131 PRO B O 1
ATOM 2178 N N . ASN B 1 132 ? -29.13660 -22.73005 -32.56562 1.000 116.56343 132 ASN B N 1
ATOM 2179 C CA . ASN B 1 132 ? -30.42830 -22.20524 -32.98210 1.000 103.71291 132 ASN B CA 1
ATOM 2180 C C . ASN B 1 132 ? -30.22044 -21.19085 -34.09652 1.000 100.18703 132 ASN B C 1
ATOM 2181 O O . ASN B 1 132 ? -29.13622 -20.62530 -34.25454 1.000 107.17244 132 ASN B O 1
ATOM 2186 N N . ARG B 1 133 ? -31.27176 -20.98033 -34.88415 1.000 100.51547 133 ARG B N 1
ATOM 2187 C CA . ARG B 1 133 ? -31.24320 -20.01288 -35.97992 1.000 110.38119 133 ARG B CA 1
ATOM 2188 C C . ARG B 1 133 ? -31.52374 -18.63561 -35.38842 1.000 104.49919 133 ARG B C 1
ATOM 2189 O O . ARG B 1 133 ? -32.67492 -18.23631 -35.20878 1.000 105.67046 133 ARG B O 1
ATOM 2197 N N . ALA B 1 134 ? -30.45970 -17.90263 -35.06970 1.000 91.16734 134 ALA B N 1
ATOM 2198 C CA . ALA B 1 134 ? -30.59050 -16.62871 -34.37444 1.000 105.07389 134 ALA B CA 1
ATOM 2199 C C . ALA B 1 134 ? -29.29100 -15.84695 -34.51962 1.000 93.34809 134 ALA B C 1
ATOM 2200 O O . ALA B 1 134 ? -28.33424 -16.29720 -35.15534 1.000 89.15018 134 ALA B O 1
ATOM 2202 N N . GLY B 1 135 ? -29.28127 -14.64941 -33.94461 1.000 79.47278 135 GLY B N 1
ATOM 2203 C CA . GLY B 1 135 ? -28.07366 -13.85763 -33.86097 1.000 79.27771 135 GLY B CA 1
ATOM 2204 C C . GLY B 1 135 ? -27.31274 -14.16832 -32.58574 1.000 72.68045 135 GLY B C 1
ATOM 2205 O O . GLY B 1 135 ? -27.88842 -14.55913 -31.57823 1.000 76.68925 135 GLY B O 1
ATOM 2206 N N . TYR B 1 136 ? -25.99734 -14.01231 -32.64086 1.000 71.10230 136 TYR B N 1
ATOM 2207 C CA . TYR B 1 136 ? -25.16968 -14.37339 -31.50310 1.000 74.95261 136 TYR B CA 1
ATOM 2208 C C . TYR B 1 136 ? -24.10289 -13.31980 -31.26077 1.000 69.68220 136 TYR B C 1
ATOM 2209 O O . TYR B 1 136 ? -23.49126 -12.80544 -32.20106 1.000 66.69092 136 TYR B O 1
ATOM 2218 N N . PHE B 1 137 ? -23.87445 -13.02172 -29.98907 1.000 65.99365 137 PHE B N 1
ATOM 2219 C CA . PHE B 1 137 ? -22.81330 -12.12538 -29.56735 1.000 68.31645 137 PHE B CA 1
ATOM 2220 C C . PHE B 1 137 ? -21.90145 -12.86043 -28.60009 1.000 63.76295 137 PHE B C 1
ATOM 2221 O O . PHE B 1 137 ? -22.37272 -13.58062 -27.71440 1.000 63.21264 137 PHE B O 1
ATOM 2229 N N . ILE B 1 138 ? -20.59587 -12.70723 -28.78836 1.000 61.19326 138 ILE B N 1
ATOM 2230 C CA . ILE B 1 138 ? -19.62016 -13.34223 -27.91615 1.000 71.78809 138 ILE B CA 1
ATOM 2231 C C . ILE B 1 138 ? -18.65177 -12.27853 -27.41726 1.000 64.03419 138 ILE B C 1
ATOM 2232 O O . ILE B 1 138 ? -18.27036 -11.36551 -28.16017 1.000 65.41608 138 ILE B O 1
ATOM 2237 N N . PHE B 1 139 ? -18.28752 -12.37972 -26.13926 1.000 60.18721 139 PHE B N 1
ATOM 2238 C CA . PHE B 1 139 ? -17.38966 -11.43783 -25.47286 1.000 61.89554 139 PHE B CA 1
ATOM 2239 C C . PHE B 1 139 ? -16.17377 -12.20315 -24.96298 1.000 66.25465 139 PHE B C 1
ATOM 2240 O O . PHE B 1 139 ? -16.16977 -12.68711 -23.81893 1.000 63.79143 139 PHE B O 1
ATOM 2248 N N . PRO B 1 140 ? -15.12615 -12.36217 -25.77520 1.000 57.73317 140 PRO B N 1
ATOM 2249 C CA . PRO B 1 140 ? -13.97385 -13.15174 -25.33755 1.000 66.99405 140 PRO B CA 1
ATOM 2250 C C . PRO B 1 140 ? -12.90771 -12.34328 -24.61929 1.000 69.62496 140 PRO B C 1
ATOM 2251 O O . PRO B 1 140 ? -12.01907 -12.94194 -23.99777 1.000 91.99713 140 PRO B O 1
ATOM 2255 N N . ASP B 1 141 ? -12.96943 -11.01834 -24.67595 1.000 66.27173 141 ASP B N 1
ATOM 2256 C CA . ASP B 1 141 ? -11.86511 -10.16006 -24.26377 1.000 76.92933 141 ASP B CA 1
ATOM 2257 C C . ASP B 1 141 ? -12.34281 -9.14043 -23.23059 1.000 76.28661 141 ASP B C 1
ATOM 2258 O O . ASP B 1 141 ? -12.14001 -7.93236 -23.36687 1.000 75.05707 141 ASP B O 1
ATOM 2263 N N . LEU B 1 142 ? -13.01837 -9.61645 -22.18692 1.000 66.66393 142 LEU B N 1
ATOM 2264 C CA . LEU B 1 142 ? -13.47079 -8.76542 -21.09508 1.000 62.49471 142 LEU B CA 1
ATOM 2265 C C . LEU B 1 142 ? -12.64247 -9.06240 -19.85264 1.000 71.69806 142 LEU B C 1
ATOM 2266 O O . LEU B 1 142 ? -12.54092 -10.21996 -19.43569 1.000 77.47850 142 LEU B O 1
ATOM 2271 N N . SER B 1 143 ? -12.10719 -8.01346 -19.22887 1.000 78.59389 143 SER B N 1
ATOM 2272 C CA . SER B 1 143 ? -11.28528 -8.14866 -18.03459 1.000 76.47420 143 SER B CA 1
ATOM 2273 C C . SER B 1 143 ? -11.76156 -7.18643 -16.95731 1.000 75.22151 143 SER B C 1
ATOM 2274 O O . SER B 1 143 ? -12.27710 -6.10366 -17.24855 1.000 72.39898 143 SER B O 1
ATOM 2277 N N . VAL B 1 144 ? -11.57792 -7.59866 -15.70630 1.000 76.49047 144 VAL B N 1
ATOM 2278 C CA . VAL B 1 144 ? -12.02346 -6.85389 -14.53572 1.000 66.48950 144 VAL B CA 1
ATOM 2279 C C . VAL B 1 144 ? -10.79335 -6.49545 -13.71666 1.000 75.06683 144 VAL B C 1
ATOM 2280 O O . VAL B 1 144 ? -9.95017 -7.35704 -13.44603 1.000 76.40661 144 VAL B O 1
ATOM 2284 N N . ARG B 1 145 ? -10.69788 -5.23106 -13.30846 1.000 78.65316 145 ARG B N 1
ATOM 2285 C CA . ARG B 1 145 ? -9.49015 -4.78027 -12.62987 1.000 86.81421 145 ARG B CA 1
ATOM 2286 C C . ARG B 1 145 ? -9.43890 -5.18396 -11.16063 1.000 85.29568 145 ARG B C 1
ATOM 2287 O O . ARG B 1 145 ? -8.35665 -5.50017 -10.65509 1.000 77.69156 145 ARG B O 1
ATOM 2295 N N . ASN B 1 146 ? -10.57388 -5.22355 -10.46831 1.000 78.85704 146 ASN B N 1
ATOM 2296 C CA . ASN B 1 146 ? -10.57407 -5.46768 -9.03465 1.000 80.40243 146 ASN B CA 1
ATOM 2297 C C . ASN B 1 146 ? -11.37388 -6.71197 -8.68851 1.000 83.16978 146 ASN B C 1
ATOM 2298 O O . ASN B 1 146 ? -12.34020 -7.06354 -9.37162 1.000 81.83972 146 ASN B O 1
ATOM 2303 N N . GLU B 1 147 ? -10.97384 -7.35708 -7.59797 1.000 78.68695 147 GLU B N 1
ATOM 2304 C CA . GLU B 1 147 ? -11.67564 -8.54216 -7.14015 1.000 82.10034 147 GLU B CA 1
ATOM 2305 C C . GLU B 1 147 ? -13.03510 -8.15903 -6.56810 1.000 75.87399 147 GLU B C 1
ATOM 2306 O O . GLU B 1 147 ? -13.24103 -7.04385 -6.08472 1.000 84.60392 147 GLU B O 1
ATOM 2312 N N . GLY B 1 148 ? -13.96304 -9.09177 -6.63096 1.000 80.11189 148 GLY B N 1
ATOM 2313 C CA . GLY B 1 148 ? -15.28353 -8.88089 -6.07480 1.000 76.55392 148 GLY B CA 1
ATOM 2314 C C . GLY B 1 148 ? -16.32143 -9.66503 -6.84888 1.000 75.72293 148 GLY B C 1
ATOM 2315 O O . GLY B 1 148 ? -16.01868 -10.38523 -7.79635 1.000 81.03745 148 GLY B O 1
ATOM 2316 N N . SER B 1 149 ? -17.56380 -9.51837 -6.40216 1.000 75.43095 149 SER B N 1
ATOM 2317 C CA . SER B 1 149 ? -18.71027 -10.12436 -7.06236 1.000 77.94253 149 SER B CA 1
ATOM 2318 C C . SER B 1 149 ? -19.32994 -9.11016 -8.01243 1.000 84.61425 149 SER B C 1
ATOM 2319 O O . SER B 1 149 ? -19.61965 -7.97482 -7.61835 1.000 77.89280 149 SER B O 1
ATOM 2322 N N . TYR B 1 150 ? -19.53264 -9.51635 -9.25907 1.000 74.97251 150 TYR B N 1
ATOM 2323 C CA . TYR B 1 150 ? -20.00903 -8.59921 -10.27567 1.000 72.28628 150 TYR B CA 1
ATOM 2324 C C . TYR B 1 150 ? -21.15259 -9.23279 -11.04952 1.000 75.13684 150 TYR B C 1
ATOM 2325 O O . TYR B 1 150 ? -21.43632 -10.42766 -10.94268 1.000 75.51925 150 TYR B O 1
ATOM 2334 N N . ARG B 1 151 ? -21.77550 -8.39883 -11.86742 1.000 70.78443 151 ARG B N 1
ATOM 2335 C CA . ARG B 1 151 ? -22.80539 -8.78879 -12.80913 1.000 65.35884 151 ARG B CA 1
ATOM 2336 C C . ARG B 1 151 ? -22.51817 -8.07935 -14.11849 1.000 69.30334 151 ARG B C 1
ATOM 2337 O O . ARG B 1 151 ? -21.89626 -7.01457 -14.13866 1.000 81.60901 151 ARG B O 1
ATOM 2345 N N . PHE B 1 152 ? -22.96922 -8.67210 -15.21240 1.000 59.46041 152 PHE B N 1
ATOM 2346 C CA . PHE B 1 152 ? -22.82691 -8.05709 -16.52033 1.000 55.13727 152 PHE B CA 1
ATOM 2347 C C . PHE B 1 152 ? -24.19901 -7.62584 -17.00899 1.000 68.28614 152 PHE B C 1
ATOM 2348 O O . PHE B 1 152 ? -25.18781 -8.34610 -16.84379 1.000 68.77288 152 PHE B O 1
ATOM 2356 N N . SER B 1 153 ? -24.26106 -6.42034 -17.55162 1.000 60.00656 153 SER B N 1
ATOM 2357 C CA . SER B 1 153 ? -25.44786 -5.92860 -18.22505 1.000 51.77930 153 SER B CA 1
ATOM 2358 C C . SER B 1 153 ? -25.11076 -5.77905 -19.69852 1.000 56.31029 153 SER B C 1
ATOM 2359 O O . SER B 1 153 ? -24.05859 -5.23008 -20.04418 1.000 54.56281 153 SER B O 1
ATOM 2362 N N . PHE B 1 154 ? -25.93381 -6.37764 -20.55281 1.000 54.40587 154 PHE B N 1
ATOM 2363 C CA . PHE B 1 154 ? -25.73087 -6.33930 -21.99440 1.000 58.53192 154 PHE B CA 1
ATOM 2364 C C . PHE B 1 154 ? -26.83930 -5.51901 -22.64157 1.000 58.20362 154 PHE B C 1
ATOM 2365 O O . PHE B 1 154 ? -28.01198 -5.89284 -22.57384 1.000 65.01404 154 PHE B O 1
ATOM 2373 N N . HIS B 1 155 ? -26.46168 -4.41362 -23.27833 1.000 56.96960 155 HIS B N 1
ATOM 2374 C CA . HIS B 1 155 ? -27.39926 -3.47446 -23.88330 1.000 54.29159 155 HIS B CA 1
ATOM 2375 C C . HIS B 1 155 ? -27.35627 -3.61801 -25.39823 1.000 55.22975 155 HIS B C 1
ATOM 2376 O O . HIS B 1 155 ? -26.27488 -3.60827 -25.99213 1.000 61.48288 155 HIS B O 1
ATOM 2383 N N . LEU B 1 156 ? -28.52890 -3.73433 -26.02137 1.000 57.16647 156 LEU B N 1
ATOM 2384 C CA . LEU B 1 156 ? -28.63234 -3.95159 -27.45883 1.000 60.20702 156 LEU B CA 1
ATOM 2385 C C . LEU B 1 156 ? -28.88894 -2.63095 -28.17454 1.000 68.14905 156 LEU B C 1
ATOM 2386 O O . LEU B 1 156 ? -29.79351 -1.87764 -27.79422 1.000 68.20424 156 LEU B O 1
ATOM 2391 N N . PHE B 1 157 ? -28.09056 -2.35727 -29.20422 1.000 65.32598 157 PHE B N 1
ATOM 2392 C CA . PHE B 1 157 ? -28.23623 -1.18513 -30.05742 1.000 62.68954 157 PHE B CA 1
ATOM 2393 C C . PHE B 1 157 ? -28.58028 -1.64329 -31.46805 1.000 73.42181 157 PHE B C 1
ATOM 2394 O O . PHE B 1 157 ? -27.95322 -2.57814 -31.98728 1.000 65.78989 157 PHE B O 1
ATOM 2402 N N . GLU B 1 158 ? -29.57581 -1.00594 -32.07107 1.000 67.64634 158 GLU B N 1
ATOM 2403 C CA . GLU B 1 158 ? -30.01919 -1.31046 -33.42050 1.000 70.59780 158 GLU B CA 1
ATOM 2404 C C . GLU B 1 158 ? -29.68537 -0.11971 -34.31021 1.000 82.88777 158 GLU B C 1
ATOM 2405 O O . GLU B 1 158 ? -30.12182 1.00124 -34.02892 1.000 87.09583 158 GLU B O 1
ATOM 2411 N N . GLN B 1 159 ? -28.90244 -0.35701 -35.36139 1.000 86.51591 159 GLN B N 1
ATOM 2412 C CA . GLN B 1 159 ? -28.56392 0.66509 -36.34640 1.000 98.74071 159 GLN B CA 1
ATOM 2413 C C . GLN B 1 159 ? -29.43566 0.36370 -37.55686 1.000 101.08852 159 GLN B C 1
ATOM 2414 O O . GLN B 1 159 ? -29.23372 -0.65698 -38.21569 1.000 114.35616 159 GLN B O 1
ATOM 2420 N N . ILE B 1 160 ? -30.42942 1.21926 -37.83338 1.000 115.93695 160 ILE B N 1
ATOM 2421 C CA . ILE B 1 160 ? -31.47638 0.90462 -38.81047 1.000 136.11972 160 ILE B CA 1
ATOM 2422 C C . ILE B 1 160 ? -31.01866 1.33223 -40.20110 1.000 140.07989 160 ILE B C 1
ATOM 2423 O O . ILE B 1 160 ? -30.42493 2.40464 -40.37680 1.000 133.50344 160 ILE B O 1
ATOM 2428 N N . LYS B 1 161 ? -31.21626 0.44333 -41.18078 1.000 159.01316 161 LYS B N 1
ATOM 2429 C CA . LYS B 1 161 ? -30.95375 0.73824 -42.58553 1.000 180.33734 161 LYS B CA 1
ATOM 2430 C C . LYS B 1 161 ? -32.20117 0.88205 -43.44466 1.000 207.62961 161 LYS B C 1
ATOM 2431 O O . LYS B 1 161 ? -32.10596 1.42177 -44.55170 1.000 210.09168 161 LYS B O 1
ATOM 2437 N N . ASP B 1 162 ? -33.35216 0.40386 -42.98201 1.000 256.01304 162 ASP B N 1
ATOM 2438 C CA . ASP B 1 162 ? -34.58331 0.48930 -43.75734 1.000 267.55481 162 ASP B CA 1
ATOM 2439 C C . ASP B 1 162 ? -35.55054 1.44215 -43.07047 1.000 272.44547 162 ASP B C 1
ATOM 2440 O O . ASP B 1 162 ? -35.99716 1.16133 -41.94617 1.000 268.12068 162 ASP B O 1
ATOM 2445 N N . PRO B 1 163 ? -35.88383 2.57703 -43.69291 1.000 237.24892 163 PRO B N 1
ATOM 2446 C CA . PRO B 1 163 ? -36.64807 3.61609 -42.98013 1.000 221.40454 163 PRO B CA 1
ATOM 2447 C C . PRO B 1 163 ? -38.01249 3.17075 -42.48225 1.000 213.03160 163 PRO B C 1
ATOM 2448 O O . PRO B 1 163 ? -38.46559 3.67124 -41.44554 1.000 197.09049 163 PRO B O 1
ATOM 2452 N N . LYS B 1 164 ? -38.69349 2.26137 -43.18527 1.000 219.44249 164 LYS B N 1
ATOM 2453 C CA . LYS B 1 164 ? -40.03667 1.88517 -42.75874 1.000 208.02699 164 LYS B CA 1
ATOM 2454 C C . LYS B 1 164 ? -40.04046 1.00672 -41.51308 1.000 191.21786 164 LYS B C 1
ATOM 2455 O O . LYS B 1 164 ? -41.09775 0.84943 -40.89280 1.000 175.30292 164 LYS B O 1
ATOM 2461 N N . ASP B 1 165 ? -38.89475 0.43830 -41.13035 1.000 191.02038 165 ASP B N 1
ATOM 2462 C CA . ASP B 1 165 ? -38.79011 -0.30808 -39.88108 1.000 177.67468 165 ASP B CA 1
ATOM 2463 C C . ASP B 1 165 ? -38.83860 0.58841 -38.65009 1.000 163.62852 165 ASP B C 1
ATOM 2464 O O . ASP B 1 165 ? -38.92236 0.06747 -37.53246 1.000 149.94740 165 ASP B O 1
ATOM 2469 N N . ALA B 1 166 ? -38.77976 1.90718 -38.82705 1.000 166.82945 166 ALA B N 1
ATOM 2470 C CA . ALA B 1 166 ? -38.75828 2.84124 -37.71182 1.000 152.71317 166 ALA B CA 1
ATOM 2471 C C . ALA B 1 166 ? -40.06513 2.79314 -36.92339 1.000 147.27507 166 ALA B C 1
ATOM 2472 O O . ALA B 1 166 ? -41.12422 2.42217 -37.43681 1.000 149.09113 166 ALA B O 1
ATOM 2474 N N . THR B 1 167 ? -39.97451 3.19134 -35.65672 1.000 155.28601 167 THR B N 1
ATOM 2475 C CA . THR B 1 167 ? -41.11253 3.17408 -34.74179 1.000 154.32240 167 THR B CA 1
ATOM 2476 C C . THR B 1 167 ? -42.21818 4.12632 -35.20007 1.000 156.69768 167 THR B C 1
ATOM 2477 O O . THR B 1 167 ? -42.24934 5.29760 -34.81923 1.000 156.99073 167 THR B O 1
ATOM 2481 N N . PRO B 1 184 ? -24.18275 12.83954 -38.63302 1.000 216.63803 184 PRO B N 1
ATOM 2482 C CA . PRO B 1 184 ? -25.27936 12.35018 -37.79191 1.000 214.94938 184 PRO B CA 1
ATOM 2483 C C . PRO B 1 184 ? -26.46515 11.81719 -38.59566 1.000 218.89825 184 PRO B C 1
ATOM 2484 O O . PRO B 1 184 ? -27.56118 11.67868 -38.05054 1.000 229.17553 184 PRO B O 1
ATOM 2488 N N . GLN B 1 185 ? -26.24850 11.52128 -39.88046 1.000 200.42368 185 GLN B N 1
ATOM 2489 C CA . GLN B 1 185 ? -27.33283 10.97449 -40.68808 1.000 191.48215 185 GLN B CA 1
ATOM 2490 C C . GLN B 1 185 ? -27.68259 9.55030 -40.28325 1.000 184.02983 185 GLN B C 1
ATOM 2491 O O . GLN B 1 185 ? -28.79556 9.09191 -40.56340 1.000 178.52218 185 GLN B O 1
ATOM 2497 N N . GLU B 1 186 ? -26.75614 8.84109 -39.65117 1.000 173.61929 186 GLU B N 1
ATOM 2498 C CA . GLU B 1 186 ? -27.00463 7.50741 -39.13654 1.000 154.45159 186 GLU B CA 1
ATOM 2499 C C . GLU B 1 186 ? -27.33542 7.64441 -37.65730 1.000 143.64751 186 GLU B C 1
ATOM 2500 O O . GLU B 1 186 ? -26.84008 8.54982 -36.98160 1.000 144.51059 186 GLU B O 1
ATOM 2506 N N . PHE B 1 187 ? -28.16506 6.74514 -37.14656 1.000 129.08790 187 PHE B N 1
ATOM 2507 C CA . PHE B 1 187 ? -28.58852 6.85073 -35.76074 1.000 124.26798 187 PHE B CA 1
ATOM 2508 C C . PHE B 1 187 ? -28.50727 5.49099 -35.08641 1.000 123.17518 187 PHE B C 1
ATOM 2509 O O . PHE B 1 187 ? -28.62079 4.44570 -35.73272 1.000 126.46005 187 PHE B O 1
ATOM 2517 N N . LEU B 1 188 ? -28.29802 5.52224 -33.77540 1.000 86.50635 188 LEU B N 1
ATOM 2518 C CA . LEU B 1 188 ? -28.27658 4.33152 -32.94456 1.000 85.88839 188 LEU B CA 1
ATOM 2519 C C . LEU B 1 188 ? -29.46929 4.35841 -32.00041 1.000 86.42354 188 LEU B C 1
ATOM 2520 O O . LEU B 1 188 ? -29.69895 5.36065 -31.31609 1.000 94.24531 188 LEU B O 1
ATOM 2525 N N . GLU B 1 189 ? -30.22026 3.26198 -31.95855 1.000 80.31864 189 GLU B N 1
ATOM 2526 C CA . GLU B 1 189 ? -31.38424 3.13977 -31.09008 1.000 75.96461 189 GLU B CA 1
ATOM 2527 C C . GLU B 1 189 ? -31.16965 2.02345 -30.08297 1.000 79.86366 189 GLU B C 1
ATOM 2528 O O . GLU B 1 189 ? -30.85483 0.89148 -30.45962 1.000 68.54024 189 GLU B O 1
ATOM 2534 N N . PHE B 1 190 ? -31.33084 2.35414 -28.80809 1.000 73.08842 190 PHE B N 1
ATOM 2535 C CA . PHE B 1 190 ? -31.32683 1.34584 -27.76177 1.000 69.17224 190 PHE B CA 1
ATOM 2536 C C . PHE B 1 190 ? -32.63860 0.57186 -27.78599 1.000 69.48976 190 PHE B C 1
ATOM 2537 O O . PHE B 1 190 ? -33.71212 1.14305 -27.99587 1.000 66.33369 190 PHE B O 1
ATOM 2545 N N . ARG B 1 191 ? -32.55561 -0.73667 -27.55100 1.000 59.13345 191 ARG B N 1
ATOM 2546 C CA . ARG B 1 191 ? -33.74042 -1.58398 -27.55556 1.000 61.93898 191 ARG B CA 1
ATOM 2547 C C . ARG B 1 191 ? -34.02495 -2.17500 -26.18162 1.000 62.80012 191 ARG B C 1
ATOM 2548 O O . ARG B 1 191 ? -35.10255 -1.95015 -25.62448 1.000 70.47542 191 ARG B O 1
ATOM 2556 N N . LEU B 1 192 ? -33.08546 -2.91996 -25.61110 1.000 62.49487 192 LEU B N 1
ATOM 2557 C CA . LEU B 1 192 ? -33.31649 -3.55721 -24.32233 1.000 55.47390 192 LEU B CA 1
ATOM 2558 C C . LEU B 1 192 ? -31.98981 -4.07362 -23.79128 1.000 59.18716 192 LEU B C 1
ATOM 2559 O O . LEU B 1 192 ? -30.99253 -4.15518 -24.51462 1.000 60.17127 192 LEU B O 1
ATOM 2564 N N . GLU B 1 193 ? -32.00317 -4.44483 -22.51524 1.000 58.65440 193 GLU B N 1
ATOM 2565 C CA . GLU B 1 193 ? -30.83562 -4.97976 -21.84225 1.000 63.97689 193 GLU B CA 1
ATOM 2566 C C . GLU B 1 193 ? -31.19316 -6.31466 -21.20409 1.000 68.54280 193 GLU B C 1
ATOM 2567 O O . GLU B 1 193 ? -32.35815 -6.59849 -20.91059 1.000 65.44041 193 GLU B O 1
ATOM 2573 N N . VAL B 1 194 ? -30.17284 -7.14366 -21.01109 1.000 53.13200 194 VAL B N 1
ATOM 2574 C CA . VAL B 1 194 ? -30.31027 -8.39508 -20.28189 1.000 63.29039 194 VAL B CA 1
ATOM 2575 C C . VAL B 1 194 ? -29.17381 -8.45457 -19.27243 1.000 54.56852 194 VAL B C 1
ATOM 2576 O O . VAL B 1 194 ? -28.01923 -8.14411 -19.59068 1.000 57.98245 194 VAL B O 1
ATOM 2580 N N . ILE B 1 195 ? -29.50554 -8.85784 -18.05320 1.000 56.53936 195 ILE B N 1
ATOM 2581 C CA . ILE B 1 195 ? -28.58387 -8.82868 -16.92860 1.000 55.27713 195 ILE B CA 1
ATOM 2582 C C . ILE B 1 195 ? -28.16314 -10.25700 -16.62693 1.000 75.82535 195 ILE B C 1
ATOM 2583 O O . ILE B 1 195 ? -29.01294 -11.14401 -16.48429 1.000 63.62327 195 ILE B O 1
ATOM 2588 N N . SER B 1 196 ? -26.85713 -10.46807 -16.50283 1.000 65.87547 196 SER B N 1
ATOM 2589 C CA . SER B 1 196 ? -26.28646 -11.78595 -16.30224 1.000 68.98366 196 SER B CA 1
ATOM 2590 C C . SER B 1 196 ? -26.36350 -12.18516 -14.83297 1.000 74.64595 196 SER B C 1
ATOM 2591 O O . SER B 1 196 ? -26.72619 -11.39500 -13.95635 1.000 70.12720 196 SER B O 1
ATOM 2594 N N . ASN B 1 197 ? -26.04650 -13.44589 -14.58052 1.000 60.94360 197 ASN B N 1
ATOM 2595 C CA . ASN B 1 197 ? -25.91503 -13.94826 -13.22745 1.000 68.13393 197 ASN B CA 1
ATOM 2596 C C . ASN B 1 197 ? -24.59939 -13.47217 -12.62479 1.000 69.54982 197 ASN B C 1
ATOM 2597 O O . ASN B 1 197 ? -23.64697 -13.17144 -13.34890 1.000 70.90115 197 ASN B O 1
ATOM 2602 N N . PRO B 1 198 ? -24.51915 -13.38977 -11.29727 1.000 66.91333 198 PRO B N 1
ATOM 2603 C CA . PRO B 1 198 ? -23.27649 -12.92633 -10.66981 1.000 70.70492 198 PRO B CA 1
ATOM 2604 C C . PRO B 1 198 ? -22.11001 -13.86149 -10.94785 1.000 71.37101 198 PRO B C 1
ATOM 2605 O O . PRO B 1 198 ? -22.26663 -15.07916 -11.05718 1.000 71.62064 198 PRO B O 1
ATOM 2609 N N . PHE B 1 199 ? -20.92849 -13.26443 -11.08499 1.000 67.21218 199 PHE B N 1
ATOM 2610 C CA . PHE B 1 199 ? -19.69129 -14.00312 -11.27015 1.000 63.82101 199 PHE B CA 1
ATOM 2611 C C . PHE B 1 199 ? -18.62533 -13.40627 -10.36406 1.000 71.30765 199 PHE B C 1
ATOM 2612 O O . PHE B 1 199 ? -18.70036 -12.24203 -9.96457 1.000 77.46200 199 PHE B O 1
ATOM 2620 N N . ILE B 1 200 ? -17.62391 -14.21881 -10.04558 1.000 58.70039 200 ILE B N 1
ATOM 2621 C CA . ILE B 1 200 ? -16.63066 -13.88711 -9.03346 1.000 73.39803 200 ILE B CA 1
ATOM 2622 C C . ILE B 1 200 ? -15.31242 -13.56489 -9.71627 1.000 72.50947 200 ILE B C 1
ATOM 2623 O O . ILE B 1 200 ? -14.84422 -14.32611 -10.57088 1.000 66.94084 200 ILE B O 1
ATOM 2628 N N . VAL B 1 201 ? -14.72798 -12.42777 -9.35310 1.000 70.74313 201 VAL B N 1
ATOM 2629 C CA . VAL B 1 201 ? -13.38247 -12.06113 -9.76850 1.000 74.00498 201 VAL B CA 1
ATOM 2630 C C . VAL B 1 201 ? -12.48555 -12.21421 -8.54974 1.000 75.01618 201 VAL B C 1
ATOM 2631 O O . VAL B 1 201 ? -12.73848 -11.59938 -7.50703 1.000 71.89989 201 VAL B O 1
ATOM 2635 N N . TYR B 1 202 ? -11.46092 -13.05193 -8.66460 1.000 72.16410 202 TYR B N 1
ATOM 2636 C CA . TYR B 1 202 ? -10.59931 -13.37688 -7.53958 1.000 78.66105 202 TYR B CA 1
ATOM 2637 C C . TYR B 1 202 ? -9.19071 -12.85691 -7.80664 1.000 77.43901 202 TYR B C 1
ATOM 2638 O O . TYR B 1 202 ? -8.81121 -12.59144 -8.95004 1.000 78.21514 202 TYR B O 1
ATOM 2647 N N . SER B 1 203 ? -8.41622 -12.70134 -6.73707 1.000 82.46954 203 SER B N 1
ATOM 2648 C CA . SER B 1 203 ? -7.03813 -12.24065 -6.83224 1.000 96.01069 203 SER B CA 1
ATOM 2649 C C . SER B 1 203 ? -6.08718 -13.35129 -6.40610 1.000 91.05192 203 SER B C 1
ATOM 2650 O O . SER B 1 203 ? -6.37782 -14.10784 -5.47488 1.000 81.23815 203 SER B O 1
ATOM 2653 N N . ALA B 1 204 ? -4.95143 -13.44241 -7.08792 1.000 92.19623 204 ALA B N 1
ATOM 2654 C CA . ALA B 1 204 ? -3.92083 -14.42131 -6.77335 1.000 83.95717 204 ALA B CA 1
ATOM 2655 C C . ALA B 1 204 ? -2.85886 -13.74655 -5.91386 1.000 86.36449 204 ALA B C 1
ATOM 2656 O O . ALA B 1 204 ? -2.27980 -12.73202 -6.31935 1.000 110.59718 204 ALA B O 1
ATOM 2658 N N . LYS B 1 205 ? -2.60136 -14.31142 -4.73773 1.000 85.18209 205 LYS B N 1
ATOM 2659 C CA . LYS B 1 205 ? -1.58409 -13.76893 -3.85209 1.000 84.69905 205 LYS B CA 1
ATOM 2660 C C . LYS B 1 205 ? -0.18947 -14.01897 -4.42013 1.000 86.66773 205 LYS B C 1
ATOM 2661 O O . LYS B 1 205 ? 0.03210 -14.90305 -5.25124 1.000 97.86918 205 LYS B O 1
ATOM 2667 N N . LYS B 1 206 ? 0.75870 -13.21892 -3.95319 1.000 98.08036 206 LYS B N 1
ATOM 2668 C CA . LYS B 1 206 ? 2.15043 -13.32793 -4.35895 1.000 104.64025 206 LYS B CA 1
ATOM 2669 C C . LYS B 1 206 ? 2.95033 -14.00630 -3.25696 1.000 111.11420 206 LYS B C 1
ATOM 2670 O O . LYS B 1 206 ? 2.90325 -13.58885 -2.09509 1.000 112.98538 206 LYS B O 1
ATOM 2676 N N . PHE B 1 207 ? 3.67195 -15.06276 -3.62560 1.000 112.12223 207 PHE B N 1
ATOM 2677 C CA . PHE B 1 207 ? 4.50317 -15.82744 -2.69989 1.000 116.92043 207 PHE B CA 1
ATOM 2678 C C . PHE B 1 207 ? 5.91714 -15.80803 -3.26431 1.000 129.78829 207 PHE B C 1
ATOM 2679 O O . PHE B 1 207 ? 6.29806 -16.69038 -4.04993 1.000 140.74930 207 PHE B O 1
ATOM 2687 N N . PRO B 1 208 ? 6.72449 -14.81357 -2.89919 1.000 134.51941 208 PRO B N 1
ATOM 2688 C CA . PRO B 1 208 ? 8.08142 -14.71805 -3.45356 1.000 141.15081 208 PRO B CA 1
ATOM 2689 C C . PRO B 1 208 ? 8.93030 -15.90824 -3.03541 1.000 126.89536 208 PRO B C 1
ATOM 2690 O O . PRO B 1 208 ? 8.91933 -16.32782 -1.87629 1.000 132.49926 208 PRO B O 1
ATOM 2694 N N . GLY B 1 209 ? 9.66339 -16.46269 -4.00308 1.000 128.24080 209 GLY B N 1
ATOM 2695 C CA . GLY B 1 209 ? 10.38389 -17.69661 -3.78764 1.000 126.55876 209 GLY B CA 1
ATOM 2696 C C . GLY B 1 209 ? 9.54182 -18.93326 -3.96817 1.000 126.75511 209 GLY B C 1
ATOM 2697 O O . GLY B 1 209 ? 10.09005 -20.04284 -3.99844 1.000 132.13064 209 GLY B O 1
ATOM 2698 N N . LEU B 1 210 ? 8.22725 -18.77584 -4.07784 1.000 121.48148 210 LEU B N 1
ATOM 2699 C CA . LEU B 1 210 ? 7.29526 -19.85466 -4.36462 1.000 119.57183 210 LEU B CA 1
ATOM 2700 C C . LEU B 1 210 ? 6.57439 -19.64285 -5.68718 1.000 130.69515 210 LEU B C 1
ATOM 2701 O O . LEU B 1 210 ? 6.56023 -20.54629 -6.53175 1.000 133.62142 210 LEU B O 1
ATOM 2706 N N . THR B 1 211 ? 5.97816 -18.46702 -5.89582 1.000 134.29977 211 THR B N 1
ATOM 2707 C CA . THR B 1 211 ? 5.30101 -18.11240 -7.14109 1.000 141.80999 211 THR B CA 1
ATOM 2708 C C . THR B 1 211 ? 6.05743 -17.03517 -7.91570 1.000 164.45533 211 THR B C 1
ATOM 2709 O O . THR B 1 211 ? 5.44927 -16.16714 -8.54698 1.000 170.40159 211 THR B O 1
ATOM 2713 N N . THR B 1 212 ? 7.38804 -17.07559 -7.86597 1.000 169.79923 212 THR B N 1
ATOM 2714 C CA . THR B 1 212 ? 8.23908 -16.06636 -8.50267 1.000 177.42605 212 THR B CA 1
ATOM 2715 C C . THR B 1 212 ? 7.91333 -14.65832 -8.00831 1.000 170.87100 212 THR B C 1
ATOM 2716 O O . THR B 1 212 ? 8.61062 -14.11331 -7.15194 1.000 158.96833 212 THR B O 1
ATOM 2720 N N . GLY C 1 15 ? -41.46345 54.71628 -9.96480 1.000 130.56183 15 GLY C N 1
ATOM 2721 C CA . GLY C 1 15 ? -41.28812 53.56370 -9.10145 1.000 132.53925 15 GLY C CA 1
ATOM 2722 C C . GLY C 1 15 ? -42.32830 53.48704 -8.00077 1.000 135.26006 15 GLY C C 1
ATOM 2723 O O . GLY C 1 15 ? -42.33986 52.54502 -7.20891 1.000 138.52917 15 GLY C O 1
ATOM 2724 N N . ASN C 1 16 ? -43.20895 54.48511 -7.95147 1.000 117.09446 16 ASN C N 1
ATOM 2725 C CA . ASN C 1 16 ? -44.26897 54.52980 -6.95173 1.000 107.11805 16 ASN C CA 1
ATOM 2726 C C . ASN C 1 16 ? -45.48946 53.70535 -7.34148 1.000 97.23148 16 ASN C C 1
ATOM 2727 O O . ASN C 1 16 ? -46.44235 53.63438 -6.55693 1.000 84.84498 16 ASN C O 1
ATOM 2732 N N . SER C 1 17 ? -45.49321 53.09533 -8.52623 1.000 90.33075 17 SER C N 1
ATOM 2733 C CA . SER C 1 17 ? -46.68988 52.46965 -9.06659 1.000 97.34478 17 SER C CA 1
ATOM 2734 C C . SER C 1 17 ? -46.33979 51.14870 -9.74333 1.000 94.35709 17 SER C C 1
ATOM 2735 O O . SER C 1 17 ? -45.16977 50.81670 -9.95374 1.000 93.16501 17 SER C O 1
ATOM 2738 N N . ASN C 1 18 ? -47.38352 50.38467 -10.06378 1.000 80.06861 18 ASN C N 1
ATOM 2739 C CA . ASN C 1 18 ? -47.26265 49.15940 -10.84162 1.000 82.10937 18 ASN C CA 1
ATOM 2740 C C . ASN C 1 18 ? -48.59031 48.91835 -11.54617 1.000 67.65138 18 ASN C C 1
ATOM 2741 O O . ASN C 1 18 ? -49.64158 49.38451 -11.10006 1.000 80.28221 18 ASN C O 1
ATOM 2746 N N . SER C 1 19 ? -48.54513 48.15469 -12.63481 1.000 70.06889 19 SER C N 1
ATOM 2747 C CA . SER C 1 19 ? -49.76342 47.87159 -13.37894 1.000 84.33235 19 SER C CA 1
ATOM 2748 C C . SER C 1 19 ? -49.72074 46.46948 -13.96818 1.000 91.95428 19 SER C C 1
ATOM 2749 O O . SER C 1 19 ? -48.66687 46.00681 -14.41291 1.000 89.64278 19 SER C O 1
ATOM 2752 N N . VAL C 1 20 ? -50.87857 45.80483 -13.97719 1.000 90.27185 20 VAL C N 1
ATOM 2753 C CA . VAL C 1 20 ? -51.01632 44.47324 -14.54808 1.000 90.39872 20 VAL C CA 1
ATOM 2754 C C . VAL C 1 20 ? -52.27939 44.44098 -15.40089 1.000 86.92294 20 VAL C C 1
ATOM 2755 O O . VAL C 1 20 ? -53.18929 45.25667 -15.23883 1.000 86.23817 20 VAL C O 1
ATOM 2759 N N . SER C 1 21 ? -52.32908 43.47389 -16.31550 1.000 90.97899 21 SER C N 1
ATOM 2760 C CA . SER C 1 21 ? -53.43663 43.33949 -17.25010 1.000 85.38961 21 SER C CA 1
ATOM 2761 C C . SER C 1 21 ? -53.88418 41.88787 -17.34715 1.000 85.79689 21 SER C C 1
ATOM 2762 O O . SER C 1 21 ? -53.07919 40.95984 -17.23192 1.000 85.79578 21 SER C O 1
ATOM 2765 N N . ARG C 1 22 ? -55.18378 41.70402 -17.56703 1.000 78.86512 22 ARG C N 1
ATOM 2766 C CA . ARG C 1 22 ? -55.76352 40.38949 -17.78302 1.000 85.99499 22 ARG C CA 1
ATOM 2767 C C . ARG C 1 22 ? -56.82313 40.52102 -18.86866 1.000 94.96903 22 ARG C C 1
ATOM 2768 O O . ARG C 1 22 ? -57.11915 41.62126 -19.34585 1.000 93.45642 22 ARG C O 1
ATOM 2776 N N . ILE C 1 23 ? -57.39899 39.39191 -19.26821 1.000 105.84483 23 ILE C N 1
ATOM 2777 C CA . ILE C 1 23 ? -58.39444 39.36431 -20.33052 1.000 101.73080 23 ILE C CA 1
ATOM 2778 C C . ILE C 1 23 ? -59.62223 38.63919 -19.80465 1.000 99.87809 23 ILE C C 1
ATOM 2779 O O . ILE C 1 23 ? -59.50501 37.57008 -19.19672 1.000 99.50294 23 ILE C O 1
ATOM 2784 N N . THR C 1 24 ? -60.79292 39.22637 -20.02926 1.000 110.17376 24 THR C N 1
ATOM 2785 C CA . THR C 1 24 ? -62.04486 38.68524 -19.53177 1.000 124.28789 24 THR C CA 1
ATOM 2786 C C . THR C 1 24 ? -62.64722 37.70029 -20.53016 1.000 127.58808 24 THR C C 1
ATOM 2787 O O . THR C 1 24 ? -62.11199 37.45481 -21.61411 1.000 119.14422 24 THR C O 1
ATOM 2791 N N . ARG C 1 25 ? -63.78637 37.12302 -20.14414 1.000 133.66459 25 ARG C N 1
ATOM 2792 C CA . ARG C 1 25 ? -64.48155 36.17795 -21.00884 1.000 133.27461 25 ARG C CA 1
ATOM 2793 C C . ARG C 1 25 ? -65.05143 36.87070 -22.23813 1.000 128.41603 25 ARG C C 1
ATOM 2794 O O . ARG C 1 25 ? -65.17730 36.24587 -23.29731 1.000 123.31061 25 ARG C O 1
ATOM 2802 N N . GLU C 1 26 ? -65.39561 38.15227 -22.12232 1.000 119.20507 26 GLU C N 1
ATOM 2803 C CA . GLU C 1 26 ? -65.91751 38.89562 -23.25869 1.000 119.68473 26 GLU C CA 1
ATOM 2804 C C . GLU C 1 26 ? -64.82040 39.39657 -24.18588 1.000 124.99290 26 GLU C C 1
ATOM 2805 O O . GLU C 1 26 ? -65.13059 40.04768 -25.18949 1.000 116.52023 26 GLU C O 1
ATOM 2811 N N . GLY C 1 27 ? -63.55539 39.12731 -23.86992 1.000 120.46718 27 GLY C N 1
ATOM 2812 C CA . GLY C 1 27 ? -62.44855 39.52138 -24.71221 1.000 120.53525 27 GLY C CA 1
ATOM 2813 C C . GLY C 1 27 ? -61.89084 40.89753 -24.43351 1.000 118.57447 27 GLY C C 1
ATOM 2814 O O . GLY C 1 27 ? -60.97572 41.33239 -25.14404 1.000 120.31893 27 GLY C O 1
ATOM 2815 N N . LYS C 1 28 ? -62.41153 41.59886 -23.43195 1.000 121.45011 28 LYS C N 1
ATOM 2816 C CA . LYS C 1 28 ? -61.89455 42.91102 -23.07220 1.000 131.50363 28 LYS C CA 1
ATOM 2817 C C . LYS C 1 28 ? -60.68645 42.79644 -22.15284 1.000 116.15744 28 LYS C C 1
ATOM 2818 O O . LYS C 1 28 ? -60.68167 42.00331 -21.20573 1.000 112.33949 28 LYS C O 1
ATOM 2824 N N . LYS C 1 29 ? -59.65485 43.57728 -22.45317 1.000 108.32813 29 LYS C N 1
ATOM 2825 C CA . LYS C 1 29 ? -58.49250 43.67406 -21.58690 1.000 99.85972 29 LYS C CA 1
ATOM 2826 C C . LYS C 1 29 ? -58.83667 44.54874 -20.38758 1.000 93.72779 29 LYS C C 1
ATOM 2827 O O . LYS C 1 29 ? -59.48404 45.59076 -20.52764 1.000 94.90070 29 LYS C O 1
ATOM 2833 N N . ILE C 1 30 ? -58.40336 44.12332 -19.20447 1.000 77.59664 30 ILE C N 1
ATOM 2834 C CA . ILE C 1 30 ? -58.65725 44.85121 -17.96676 1.000 76.36853 30 ILE C CA 1
ATOM 2835 C C . ILE C 1 30 ? -57.33378 45.10522 -17.26487 1.000 79.03219 30 ILE C C 1
ATOM 2836 O O . ILE C 1 30 ? -56.57096 44.16959 -17.00425 1.000 83.45279 30 ILE C O 1
ATOM 2841 N N . THR C 1 31 ? -57.06694 46.37115 -16.96022 1.000 76.78191 31 THR C N 1
ATOM 2842 C CA . THR C 1 31 ? -55.79671 46.80666 -16.40180 1.000 78.52483 31 THR C CA 1
ATOM 2843 C C . THR C 1 31 ? -56.01939 47.34502 -14.99797 1.000 78.33176 31 THR C C 1
ATOM 2844 O O . THR C 1 31 ? -56.90174 48.18065 -14.78101 1.000 85.15886 31 THR C O 1
ATOM 2848 N N . TYR C 1 32 ? -55.21617 46.86418 -14.05389 1.000 76.46523 32 TYR C N 1
ATOM 2849 C CA . TYR C 1 32 ? -55.23092 47.32888 -12.67477 1.000 66.01257 32 TYR C CA 1
ATOM 2850 C C . TYR C 1 32 ? -53.96025 48.12684 -12.44006 1.000 77.75556 32 TYR C C 1
ATOM 2851 O O . TYR C 1 32 ? -52.85801 47.63395 -12.70080 1.000 83.38376 32 TYR C O 1
ATOM 2860 N N . LYS C 1 33 ? -54.11588 49.35182 -11.94593 1.000 74.64511 33 LYS C N 1
ATOM 2861 C CA . LYS C 1 33 ? -52.99271 50.23346 -11.65987 1.000 70.32447 33 LYS C CA 1
ATOM 2862 C C . LYS C 1 33 ? -53.00221 50.56641 -10.17650 1.000 67.96359 33 LYS C C 1
ATOM 2863 O O . LYS C 1 33 ? -53.98042 51.12001 -9.66302 1.000 69.78203 33 LYS C O 1
ATOM 2869 N N . LEU C 1 34 ? -51.91455 50.22147 -9.49927 1.000 64.65336 34 LEU C N 1
ATOM 2870 C CA . LEU C 1 34 ? -51.68558 50.54622 -8.10220 1.000 64.21533 34 LEU C CA 1
ATOM 2871 C C . LEU C 1 34 ? -50.61977 51.62311 -8.03260 1.000 73.89265 34 LEU C C 1
ATOM 2872 O O . LEU C 1 34 ? -49.63680 51.57902 -8.77606 1.000 75.29425 34 LEU C O 1
ATOM 2877 N N . ASN C 1 35 ? -50.82660 52.60283 -7.16070 1.000 66.95654 35 ASN C N 1
ATOM 2878 C CA . ASN C 1 35 ? -49.85225 53.67128 -7.02498 1.000 77.20029 35 ASN C CA 1
ATOM 2879 C C . ASN C 1 35 ? -49.89923 54.19094 -5.59824 1.000 69.13514 35 ASN C C 1
ATOM 2880 O O . ASN C 1 35 ? -50.98136 54.44451 -5.06184 1.000 74.58483 35 ASN C O 1
ATOM 2885 N N . ILE C 1 36 ? -48.72767 54.32509 -4.98600 1.000 71.19451 36 ILE C N 1
ATOM 2886 C CA . ILE C 1 36 ? -48.63647 54.65638 -3.56929 1.000 70.14037 36 ILE C CA 1
ATOM 2887 C C . ILE C 1 36 ? -48.74339 56.17166 -3.45212 1.000 83.52835 36 ILE C C 1
ATOM 2888 O O . ILE C 1 36 ? -47.91276 56.90700 -3.99602 1.000 75.63758 36 ILE C O 1
ATOM 2893 N N . MET C 1 37 ? -49.77227 56.63715 -2.74304 1.000 76.58422 37 MET C N 1
ATOM 2894 C CA . MET C 1 37 ? -49.96218 58.06025 -2.48197 1.000 73.85451 37 MET C CA 1
ATOM 2895 C C . MET C 1 37 ? -49.12745 58.55942 -1.30789 1.000 74.97295 37 MET C C 1
ATOM 2896 O O . MET C 1 37 ? -48.54876 59.64893 -1.37450 1.000 90.93030 37 MET C O 1
ATOM 2901 N N . GLN C 1 38 ? -49.06927 57.79338 -0.22377 1.000 75.78616 38 GLN C N 1
ATOM 2902 C CA . GLN C 1 38 ? -48.39801 58.20253 1.00538 1.000 74.35749 38 GLN C CA 1
ATOM 2903 C C . GLN C 1 38 ? -47.44680 57.09060 1.42622 1.000 78.01378 38 GLN C C 1
ATOM 2904 O O . GLN C 1 38 ? -47.88203 56.01058 1.83984 1.000 72.01596 38 GLN C O 1
ATOM 2910 N N . GLN C 1 39 ? -46.16224 57.34406 1.28988 1.000 79.12199 39 GLN C N 1
ATOM 2911 C CA . GLN C 1 39 ? -45.16751 56.35153 1.63681 1.000 78.43321 39 GLN C CA 1
ATOM 2912 C C . GLN C 1 39 ? -44.98973 56.28408 3.15079 1.000 76.82897 39 GLN C C 1
ATOM 2913 O O . GLN C 1 39 ? -45.16983 57.28170 3.85040 1.000 77.08949 39 GLN C O 1
ATOM 2919 N N . PRO C 1 40 ? -44.68660 55.10684 3.68780 1.000 84.30967 40 PRO C N 1
ATOM 2920 C CA . PRO C 1 40 ? -44.32347 55.03167 5.10457 1.000 73.89037 40 PRO C CA 1
ATOM 2921 C C . PRO C 1 40 ? -42.93652 55.60226 5.33267 1.000 74.14465 40 PRO C C 1
ATOM 2922 O O . PRO C 1 40 ? -42.03757 55.44994 4.50202 1.000 84.01212 40 PRO C O 1
ATOM 2926 N N . LYS C 1 41 ? -42.76413 56.26347 6.46995 1.000 69.14790 41 LYS C N 1
ATOM 2927 C CA . LYS C 1 41 ? -41.51387 56.95419 6.74973 1.000 76.73070 41 LYS C CA 1
ATOM 2928 C C . LYS C 1 41 ? -40.78677 56.36603 7.94588 1.000 76.79395 41 LYS C C 1
ATOM 2929 O O . LYS C 1 41 ? -39.60206 56.02907 7.84171 1.000 79.37722 41 LYS C O 1
ATOM 2935 N N . ARG C 1 42 ? -41.46386 56.24175 9.08628 1.000 78.52583 42 ARG C N 1
ATOM 2936 C CA . ARG C 1 42 ? -40.79946 55.84112 10.31409 1.000 76.67470 42 ARG C CA 1
ATOM 2937 C C . ARG C 1 42 ? -41.75604 55.08063 11.21075 1.000 79.99621 42 ARG C C 1
ATOM 2938 O O . ARG C 1 42 ? -42.97888 55.18957 11.09312 1.000 80.31774 42 ARG C O 1
ATOM 2946 N N . ALA C 1 43 ? -41.17126 54.32410 12.13023 1.000 87.51156 43 ALA C N 1
ATOM 2947 C CA . ALA C 1 43 ? -41.93823 53.65973 13.16838 1.000 90.60170 43 ALA C CA 1
ATOM 2948 C C . ALA C 1 43 ? -41.00089 53.38332 14.33086 1.000 80.36935 43 ALA C C 1
ATOM 2949 O O . ALA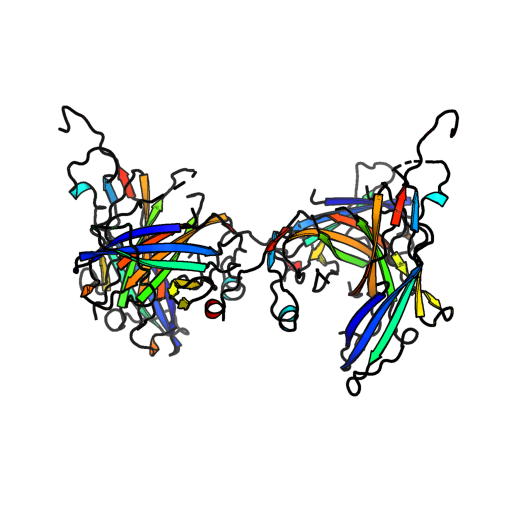 C 1 43 ? -39.78772 53.26046 14.14974 1.000 80.66046 43 ALA C O 1
ATOM 2951 N N . ARG C 1 44 ? -41.57690 53.27597 15.52058 1.000 90.77669 44 ARG C N 1
ATOM 2952 C CA . ARG C 1 44 ? -40.82561 52.94059 16.71976 1.000 92.66034 44 ARG C CA 1
ATOM 2953 C C . ARG C 1 44 ? -41.06464 51.46976 17.01808 1.000 88.34240 44 ARG C C 1
ATOM 2954 O O . ARG C 1 44 ? -42.21621 51.02291 17.04836 1.000 88.55056 44 ARG C O 1
ATOM 2962 N N . ALA C 1 45 ? -39.97682 50.72033 17.20345 1.000 90.17117 45 ALA C N 1
ATOM 2963 C CA . ALA C 1 45 ? -40.08172 49.28698 17.44422 1.000 92.57852 45 ALA C CA 1
ATOM 2964 C C . ALA C 1 45 ? -41.07567 49.00021 18.55737 1.000 95.08744 45 ALA C C 1
ATOM 2965 O O . ALA C 1 45 ? -41.03615 49.62242 19.62140 1.000 106.20405 45 ALA C O 1
ATOM 2967 N N . CYS C 1 46 ? -41.94866 48.03288 18.31902 1.000 95.57867 46 CYS C N 1
ATOM 2968 C CA . CYS C 1 46 ? -42.98084 47.69448 19.28474 1.000 97.94707 46 CYS C CA 1
ATOM 2969 C C . CYS C 1 46 ? -42.56407 46.55511 20.20081 1.000 101.94750 46 CYS C C 1
ATOM 2970 O O . CYS C 1 46 ? -43.33590 46.17134 21.08395 1.000 110.66846 46 CYS C O 1
ATOM 2973 N N . GLY C 1 47 ? -41.36262 46.01660 20.01491 1.000 102.74365 47 GLY C N 1
ATOM 2974 C CA . GLY C 1 47 ? -40.90985 44.86578 20.76671 1.000 107.28947 47 GLY C CA 1
ATOM 2975 C C . GLY C 1 47 ? -39.58832 45.10755 21.46096 1.000 113.83593 47 GLY C C 1
ATOM 2976 O O . GLY C 1 47 ? -39.00093 44.18189 22.02945 1.000 122.76820 47 GLY C O 1
ATOM 2977 N N . GLN C 1 48 ? -39.10835 46.35038 21.42574 1.000 119.59693 48 GLN C N 1
ATOM 2978 C CA . GLN C 1 48 ? -37.79768 46.67480 21.97459 1.000 129.08322 48 GLN C CA 1
ATOM 2979 C C . GLN C 1 48 ? -37.79504 48.10030 22.50308 1.000 124.43405 48 GLN C C 1
ATOM 2980 O O . GLN C 1 48 ? -38.60043 48.94336 22.09431 1.000 119.91779 48 GLN C O 1
ATOM 2986 N N . GLY C 1 49 ? -36.87179 48.35175 23.42780 1.000 112.89961 49 GLY C N 1
ATOM 2987 C CA . GLY C 1 49 ? -36.67143 49.67065 23.98265 1.000 109.89872 49 GLY C CA 1
ATOM 2988 C C . GLY C 1 49 ? -37.81149 50.08444 24.89716 1.000 111.21982 49 GLY C C 1
ATOM 2989 O O . GLY C 1 49 ? -38.53112 49.26244 25.47461 1.000 116.58051 49 GLY C O 1
ATOM 2990 N N . SER C 1 50 ? -37.94864 51.40090 25.03324 1.000 109.82212 50 SER C N 1
ATOM 2991 C CA . SER C 1 50 ? -38.98603 51.97433 25.87601 1.000 110.92130 50 SER C CA 1
ATOM 2992 C C . SER C 1 50 ? -40.35678 51.50700 25.40208 1.000 118.47551 50 SER C C 1
ATOM 2993 O O . SER C 1 50 ? -40.60644 51.38953 24.19876 1.000 110.50081 50 SER C O 1
ATOM 2996 N N . LYS C 1 51 ? -41.25539 51.23618 26.34818 1.000 129.54678 51 LYS C N 1
ATOM 2997 C CA . LYS C 1 51 ? -42.61364 50.86290 25.98357 1.000 124.09567 51 LYS C CA 1
ATOM 2998 C C . LYS C 1 51 ? -43.59690 52.00344 26.20105 1.000 121.92275 51 LYS C C 1
ATOM 2999 O O . LYS C 1 51 ? -44.80966 51.77216 26.26584 1.000 117.68298 51 LYS C O 1
ATOM 3005 N N . SER C 1 52 ? -43.08838 53.22674 26.31280 1.000 116.01868 52 SER C N 1
ATOM 3006 C CA . SER C 1 52 ? -43.88634 54.42686 26.48703 1.000 111.13985 52 SER C CA 1
ATOM 3007 C C . SER C 1 52 ? -44.25062 54.95928 25.10634 1.000 107.97732 52 SER C C 1
ATOM 3008 O O . SER C 1 52 ? -43.71029 54.51000 24.09202 1.000 105.42103 52 SER C O 1
ATOM 3011 N N . HIS C 1 53 ? -45.13850 55.95463 25.07051 1.000 101.45620 53 HIS C N 1
ATOM 3012 C CA . HIS C 1 53 ? -45.52227 56.59994 23.81426 1.000 105.74613 53 HIS C CA 1
ATOM 3013 C C . HIS C 1 53 ? -45.82905 55.54357 22.74997 1.000 95.51851 53 HIS C C 1
ATOM 3014 O O . HIS C 1 53 ? -45.12543 55.38756 21.75106 1.000 93.35436 53 HIS C O 1
ATOM 3021 N N . THR C 1 54 ? -46.92027 54.81708 23.00347 1.000 99.55623 54 THR C N 1
ATOM 3022 C CA . THR C 1 54 ? -47.32083 53.75696 22.08500 1.000 92.34112 54 THR C CA 1
ATOM 3023 C C . THR C 1 54 ? -47.73853 54.31525 20.73222 1.000 89.78939 54 THR C C 1
ATOM 3024 O O . THR C 1 54 ? -47.44570 53.70293 19.69932 1.000 93.89868 54 THR C O 1
ATOM 3028 N N . ASP C 1 55 ? -48.44270 55.45044 20.69762 1.000 86.76242 55 ASP C N 1
ATOM 3029 C CA . ASP C 1 55 ? -48.92215 55.92590 19.40234 1.000 87.86273 55 ASP C CA 1
ATOM 3030 C C . ASP C 1 55 ? -47.75582 56.28014 18.48018 1.000 91.19168 55 ASP C C 1
ATOM 3031 O O . ASP C 1 55 ? -47.96902 56.69770 17.33782 1.000 96.43526 55 ASP C O 1
ATOM 3036 N N . ARG C 1 56 ? -46.52078 56.12353 18.95864 1.000 90.04878 56 ARG C N 1
ATOM 3037 C CA . ARG C 1 56 ? -45.34601 56.34662 18.13031 1.000 95.34536 56 ARG C CA 1
ATOM 3038 C C . ARG C 1 56 ? -44.91278 55.07859 17.41091 1.000 88.85491 56 ARG C C 1
ATOM 3039 O O . ARG C 1 56 ? -43.94611 55.11339 16.64148 1.000 87.50629 56 ARG C O 1
ATOM 3047 N N . ARG C 1 57 ? -45.61550 53.96807 17.63587 1.000 88.46498 57 ARG C N 1
ATOM 3048 C CA . ARG C 1 57 ? -45.24837 52.67853 17.06683 1.000 84.43598 57 ARG C CA 1
ATOM 3049 C C . ARG C 1 57 ? -45.90878 52.46192 15.70547 1.000 77.50183 57 ARG C C 1
ATOM 3050 O O . ARG C 1 57 ? -45.23985 51.96621 14.78948 1.000 75.38766 57 ARG C O 1
ATOM 3058 N N . PRO C 1 58 ? -47.21215 52.72769 15.54104 1.000 68.04951 58 PRO C N 1
ATOM 3059 C CA . PRO C 1 58 ? -47.81721 52.60318 14.20794 1.000 65.62182 58 PRO C CA 1
ATOM 3060 C C . PRO C 1 58 ? -46.95704 53.27432 13.14602 1.000 65.80552 58 PRO C C 1
ATOM 3061 O O . PRO C 1 58 ? -46.45387 54.38390 13.34018 1.000 84.85967 58 PRO C O 1
ATOM 3065 N N . VAL C 1 59 ? -46.78491 52.59069 12.01601 1.000 67.04354 59 VAL C N 1
ATOM 3066 C CA . VAL C 1 59 ? -45.97646 53.14158 10.93880 1.000 67.73692 59 VAL C CA 1
ATOM 3067 C C . VAL C 1 59 ? -46.60719 54.43938 10.46233 1.000 74.15080 59 VAL C C 1
ATOM 3068 O O . VAL C 1 59 ? -47.78894 54.48349 10.09676 1.000 68.64830 59 VAL C O 1
ATOM 3072 N N . ASP C 1 60 ? -45.81533 55.50911 10.47026 1.000 80.97298 60 ASP C N 1
ATOM 3073 C CA . ASP C 1 60 ? -46.28644 56.82169 10.07623 1.000 67.18471 60 ASP C CA 1
ATOM 3074 C C . ASP C 1 60 ? -45.44082 57.39356 8.94562 1.000 70.27193 60 ASP C C 1
ATOM 3075 O O . ASP C 1 60 ? -44.23974 57.12184 8.85420 1.000 76.69490 60 ASP C O 1
ATOM 3080 N N . PRO C 1 61 ? -46.04667 58.18003 8.05846 1.000 65.20905 61 PRO C N 1
ATOM 3081 C CA . PRO C 1 61 ? -47.49310 58.38281 7.88688 1.000 70.65258 61 PRO C CA 1
ATOM 3082 C C . PRO C 1 61 ? -48.15504 57.09796 7.40513 1.000 69.69779 61 PRO C C 1
ATOM 3083 O O . PRO C 1 61 ? -47.52909 56.31063 6.70717 1.000 63.92668 61 PRO C O 1
ATOM 3087 N N . PRO C 1 62 ? -49.40531 56.87311 7.79597 1.000 71.90038 62 PRO C N 1
ATOM 3088 C CA . PRO C 1 62 ? -50.11880 55.65458 7.39826 1.000 59.28713 62 PRO C CA 1
ATOM 3089 C C . PRO C 1 62 ? -50.11673 55.48228 5.89160 1.000 67.16205 62 PRO C C 1
ATOM 3090 O O . PRO C 1 62 ? -50.53023 56.38700 5.15050 1.000 63.61278 62 PRO C O 1
ATOM 3094 N N . PRO C 1 63 ? -49.60094 54.36067 5.39733 1.000 68.40362 63 PRO C N 1
ATOM 3095 C CA . PRO C 1 63 ? -49.4845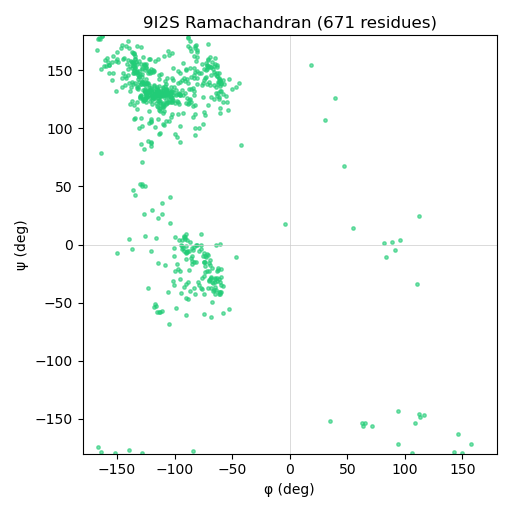2 54.18816 3.94711 1.000 61.40394 63 PRO C CA 1
ATOM 3096 C C . PRO C 1 63 ? -50.85410 54.25950 3.29027 1.000 66.15817 63 PRO C C 1
ATOM 3097 O O . PRO C 1 63 ? -51.84727 53.74125 3.80715 1.000 67.69035 63 PRO C O 1
ATOM 3101 N N . VAL C 1 64 ? -50.88360 54.90720 2.12994 1.000 64.37175 64 VAL C N 1
ATOM 3102 C CA . VAL C 1 64 ? -52.07944 55.08225 1.31708 1.000 66.22621 64 VAL C CA 1
ATOM 3103 C C . VAL C 1 64 ? -51.76191 54.64104 -0.09964 1.000 62.07523 64 VAL C C 1
ATOM 3104 O O . VAL C 1 64 ? -50.76372 55.07708 -0.68383 1.000 66.20857 64 VAL C O 1
ATOM 3108 N N . ILE C 1 65 ? -52.60556 53.76739 -0.63929 1.000 63.48810 65 ILE C N 1
ATOM 3109 C CA . ILE C 1 65 ? -52.44136 53.19615 -1.96724 1.000 58.04669 65 ILE C CA 1
ATOM 3110 C C . ILE C 1 65 ? -53.68630 53.49188 -2.79010 1.000 62.69222 65 ILE C C 1
ATOM 3111 O O . ILE C 1 65 ? -54.81486 53.31068 -2.31741 1.000 62.01239 65 ILE C O 1
ATOM 3116 N N . GLU C 1 66 ? -53.46728 53.97710 -4.00750 1.000 67.73143 66 GLU C N 1
ATOM 3117 C CA . GLU C 1 66 ? -54.50595 54.36123 -4.94984 1.000 60.56709 66 GLU C CA 1
ATOM 3118 C C . GLU C 1 66 ? -54.66412 53.30042 -6.03533 1.000 77.91993 66 GLU C C 1
ATOM 3119 O O . GLU C 1 66 ? -53.67630 52.77324 -6.55427 1.000 66.97407 66 GLU C O 1
ATOM 3125 N N . LEU C 1 67 ? -55.91690 52.95624 -6.34044 1.000 70.01288 67 LEU C N 1
ATOM 3126 C CA . LEU C 1 67 ? -56.24557 51.90114 -7.29201 1.000 72.18505 67 LEU C CA 1
ATOM 3127 C C . LEU C 1 67 ? -57.09558 52.47038 -8.41667 1.000 68.93064 67 LEU C C 1
ATOM 3128 O O . LEU C 1 67 ? -58.09628 53.14553 -8.16085 1.000 70.90916 67 LEU C O 1
ATOM 3133 N N . ASN C 1 68 ? -56.72062 52.15738 -9.65529 1.000 69.49066 68 ASN C N 1
ATOM 3134 C CA . ASN C 1 68 ? -57.50711 52.49721 -10.83173 1.000 70.15983 68 ASN C CA 1
ATOM 3135 C C . ASN C 1 68 ? -57.67372 51.25919 -11.70200 1.000 71.42117 68 ASN C C 1
ATOM 3136 O O . ASN C 1 68 ? -56.78192 50.41038 -11.77601 1.000 78.44380 68 ASN C O 1
ATOM 3141 N N . ILE C 1 69 ? -58.81959 51.16906 -12.37139 1.000 74.56602 69 ILE C N 1
ATOM 3142 C CA . ILE C 1 69 ? -59.15356 50.03453 -13.22189 1.000 76.56781 69 ILE C CA 1
ATOM 3143 C C . ILE C 1 69 ? -59.52011 50.56535 -14.59814 1.000 80.33780 69 ILE C C 1
ATOM 3144 O O . ILE C 1 69 ? -60.30477 51.51331 -14.71407 1.000 90.23306 69 ILE C O 1
ATOM 3149 N N . PHE C 1 70 ? -58.96549 49.94537 -15.63793 1.000 88.63420 70 PHE C N 1
ATOM 3150 C CA . PHE C 1 70 ? -59.14400 50.40435 -17.00624 1.000 83.80173 70 PHE C CA 1
ATOM 3151 C C . PHE C 1 70 ? -59.66650 49.27624 -17.88547 1.000 87.50861 70 PHE C C 1
ATOM 3152 O O . PHE C 1 70 ? -59.20636 48.13380 -17.79025 1.000 92.10188 70 PHE C O 1
ATOM 3160 N N . GLU C 1 71 ? -60.63054 49.60739 -18.73924 1.000 90.96700 71 GLU C N 1
ATOM 3161 C CA . GLU C 1 71 ? -61.14176 48.69939 -19.75504 1.000 94.79315 71 GLU C CA 1
ATOM 3162 C C . GLU C 1 71 ? -60.52900 49.06075 -21.09891 1.000 96.76837 71 GLU C C 1
ATOM 3163 O O . GLU C 1 71 ? -60.35371 50.24028 -21.41692 1.000 106.61833 71 GLU C O 1
ATOM 3169 N N . SER C 1 72 ? -60.20684 48.04104 -21.88745 1.000 103.84707 72 SER C N 1
ATOM 3170 C CA . SER C 1 72 ? -59.52722 48.26719 -23.15040 1.000 109.46153 72 SER C CA 1
ATOM 3171 C C . SER C 1 72 ? -59.85382 47.13918 -24.11499 1.000 118.73267 72 SER C C 1
ATOM 3172 O O . SER C 1 72 ? -60.33103 46.07151 -23.72224 1.000 117.74155 72 SER C O 1
ATOM 3175 N N . ASP C 1 73 ? -59.60086 47.40068 -25.38460 1.000 138.17928 73 ASP C N 1
ATOM 3176 C CA . ASP C 1 73 ? -59.64036 46.39813 -26.43701 1.000 145.39718 73 ASP C CA 1
ATOM 3177 C C . ASP C 1 73 ? -58.22860 45.92849 -26.73511 1.000 152.93237 73 ASP C C 1
ATOM 3178 O O . ASP C 1 73 ? -57.34089 46.76482 -26.95916 1.000 154.21527 73 ASP C O 1
ATOM 3183 N N . PRO C 1 74 ? -57.97602 44.61814 -26.73386 1.000 147.18923 74 PRO C N 1
ATOM 3184 C CA . PRO C 1 74 ? -56.59074 44.13869 -26.87741 1.000 135.83090 74 PRO C CA 1
ATOM 3185 C C . PRO C 1 74 ? -55.95092 44.52548 -28.19739 1.000 148.88383 74 PRO C C 1
ATOM 3186 O O . PRO C 1 74 ? -54.71685 44.55535 -28.28140 1.000 140.84731 74 PRO C O 1
ATOM 3190 N N . HIS C 1 75 ? -56.74229 44.82855 -29.22908 1.000 155.90459 75 HIS C N 1
ATOM 3191 C CA . HIS C 1 75 ? -56.15310 45.21295 -30.50640 1.000 172.73520 75 HIS C CA 1
ATOM 3192 C C . HIS C 1 75 ? -55.52242 46.59861 -30.42131 1.000 175.14195 75 HIS C C 1
ATOM 3193 O O . HIS C 1 75 ? -54.46376 46.84059 -31.01288 1.000 179.23043 75 HIS C O 1
ATOM 3200 N N . ASP C 1 76 ? -56.15088 47.51883 -29.68944 1.000 166.02629 76 ASP C N 1
ATOM 3201 C CA . ASP C 1 76 ? -55.66770 48.89057 -29.55677 1.000 163.91105 76 ASP C CA 1
ATOM 3202 C C . ASP C 1 76 ? -55.40375 49.16696 -28.08189 1.000 152.05678 76 ASP C C 1
ATOM 3203 O O . ASP C 1 76 ? -56.34352 49.35555 -27.30138 1.000 143.45779 76 ASP C O 1
ATOM 3208 N N . ASP C 1 77 ? -54.12752 49.20333 -27.70690 1.000 158.93421 77 ASP C N 1
ATOM 3209 C CA . ASP C 1 77 ? -53.72410 49.40249 -26.32200 1.000 157.12576 77 ASP C CA 1
ATOM 3210 C C . ASP C 1 77 ? -53.45993 50.86299 -25.98275 1.000 151.45070 77 ASP C C 1
ATOM 3211 O O . ASP C 1 77 ? -53.12863 51.16607 -24.83177 1.000 145.99144 77 ASP C O 1
ATOM 3216 N N . SER C 1 78 ? -53.59809 51.77057 -26.94679 1.000 151.87956 78 SER C N 1
ATOM 3217 C CA . SER C 1 78 ? -53.33420 53.18179 -26.71156 1.000 140.79889 78 SER C CA 1
ATOM 3218 C C . SER C 1 78 ? -54.53264 53.92914 -26.14337 1.000 139.60758 78 SER C C 1
ATOM 3219 O O . SER C 1 78 ? -54.37827 55.07414 -25.70409 1.000 147.09926 78 SER C O 1
ATOM 3222 N N . ASN C 1 79 ? -55.71193 53.31407 -26.14347 1.000 134.97055 79 ASN C N 1
ATOM 3223 C CA . ASN C 1 79 ? -56.93566 53.91902 -25.63618 1.000 130.02304 79 ASN C CA 1
ATOM 3224 C C . ASN C 1 79 ? -57.49357 53.02654 -24.53930 1.000 117.79320 79 ASN C C 1
ATOM 3225 O O . ASN C 1 79 ? -57.64288 51.81643 -24.73608 1.000 124.87398 79 ASN C O 1
ATOM 3230 N N . LYS C 1 80 ? -57.79157 53.62174 -23.38828 1.000 116.25096 80 LYS C N 1
ATOM 3231 C CA . LYS C 1 80 ? -58.34391 52.89302 -22.25864 1.000 112.48759 80 LYS C CA 1
ATOM 3232 C C . LYS C 1 80 ? -59.48170 53.71598 -21.67927 1.000 106.43023 80 LYS C C 1
ATOM 3233 O O . LYS C 1 80 ? -59.61433 54.90882 -21.96074 1.000 106.91950 80 LYS C O 1
ATOM 3239 N N . THR C 1 81 ? -60.30510 53.06979 -20.86024 1.000 91.43822 81 THR C N 1
ATOM 3240 C CA . THR C 1 81 ? -61.44892 53.72565 -20.24283 1.000 95.27802 81 THR C CA 1
ATOM 3241 C C . THR C 1 81 ? -61.37617 53.48166 -18.74581 1.000 84.69918 81 THR C C 1
ATOM 3242 O O . THR C 1 81 ? -61.30625 52.32920 -18.30908 1.000 93.19926 81 THR C O 1
ATOM 3246 N N . ASP C 1 82 ? -61.40464 54.55620 -17.96161 1.000 76.80142 82 ASP C N 1
ATOM 3247 C CA . ASP C 1 82 ? -61.39099 54.41196 -16.51024 1.000 83.37394 82 ASP C CA 1
ATOM 3248 C C . ASP C 1 82 ? -62.76226 53.92720 -16.05399 1.000 87.84990 82 ASP C C 1
ATOM 3249 O O . ASP C 1 82 ? -63.75672 54.65041 -16.17742 1.000 86.49741 82 ASP C O 1
ATOM 3254 N N . ILE C 1 83 ? -62.81831 52.71069 -15.51270 1.000 78.73605 83 ILE C N 1
ATOM 3255 C CA . ILE C 1 83 ? -64.08260 52.13001 -15.07106 1.000 78.31974 83 ILE C CA 1
ATOM 3256 C C . ILE C 1 83 ? -64.05300 51.83011 -13.57865 1.000 83.65577 83 ILE C C 1
ATOM 3257 O O . ILE C 1 83 ? -64.70467 50.88600 -13.11791 1.000 88.08812 83 ILE C O 1
ATOM 3262 N N . THR C 1 84 ? -63.28863 52.61370 -12.81567 1.000 77.55882 84 THR C N 1
ATOM 3263 C CA . THR C 1 84 ? -63.05098 52.26967 -11.41640 1.000 78.36246 84 THR C CA 1
ATOM 3264 C C . THR C 1 84 ? -64.34775 52.24341 -10.61306 1.000 82.50197 84 THR C C 1
ATOM 3265 O O . THR C 1 84 ? -64.53927 51.36425 -9.76501 1.000 91.31342 84 THR C O 1
ATOM 3269 N N . PHE C 1 85 ? -65.24345 53.20101 -10.85056 1.000 90.25525 85 PHE C N 1
ATOM 3270 C CA . PHE C 1 85 ? -66.49321 53.27009 -10.10254 1.000 94.25208 85 PHE C CA 1
ATOM 3271 C C . PHE C 1 85 ? -67.59248 52.39323 -10.68658 1.000 94.15315 85 PHE C C 1
ATOM 3272 O O . PHE C 1 85 ? -68.63039 52.21868 -10.03948 1.000 97.39656 85 PHE C O 1
ATOM 3280 N N . VAL C 1 86 ? -67.39450 51.84304 -11.88028 1.000 97.19264 86 VAL C N 1
ATOM 3281 C CA . VAL C 1 86 ? -68.39668 51.01488 -12.53682 1.000 91.13849 86 VAL C CA 1
ATOM 3282 C C . VAL C 1 86 ? -68.08975 49.53007 -12.37394 1.000 98.27469 86 VAL C C 1
ATOM 3283 O O . VAL C 1 86 ? -69.00369 48.71620 -12.22859 1.000 90.28846 86 VAL C O 1
ATOM 3287 N N . TYR C 1 87 ? -66.80476 49.17008 -12.37431 1.000 91.02426 87 TYR C N 1
ATOM 3288 C CA . TYR C 1 87 ? -66.36999 47.79156 -12.18439 1.000 80.52200 87 TYR C CA 1
ATOM 3289 C C . TYR C 1 87 ? -66.83814 47.27314 -10.83025 1.000 91.52882 87 TYR C C 1
ATOM 3290 O O . TYR C 1 87 ? -66.36346 47.73711 -9.78834 1.000 98.12788 87 TYR C O 1
ATOM 3299 N N . ASN C 1 88 ? -67.75153 46.30395 -10.82824 1.000 92.02800 88 ASN C N 1
ATOM 3300 C CA . ASN C 1 88 ? -68.36592 45.81020 -9.59669 1.000 101.28330 88 ASN C CA 1
ATOM 3301 C C . ASN C 1 88 ? -67.60517 44.57658 -9.12371 1.000 104.62375 88 ASN C C 1
ATOM 3302 O O . ASN C 1 88 ? -67.78547 43.47736 -9.65351 1.000 112.84282 88 ASN C O 1
ATOM 3307 N N . ALA C 1 89 ? -66.75004 44.76995 -8.12227 1.000 101.32633 89 ALA C N 1
ATOM 3308 C CA . ALA C 1 89 ? -66.02249 43.67953 -7.49140 1.000 91.63149 89 ALA C CA 1
ATOM 3309 C C . ALA C 1 89 ? -65.53090 44.15380 -6.13241 1.000 92.62893 89 ALA C C 1
ATOM 3310 O O . ALA C 1 89 ? -65.40713 45.35594 -5.88504 1.000 95.80917 89 ALA C O 1
ATOM 3312 N N . ASN C 1 90 ? -65.24537 43.19616 -5.25482 1.000 80.33169 90 ASN C N 1
ATOM 3313 C CA . ASN C 1 90 ? -64.67482 43.50736 -3.95301 1.000 84.78134 90 ASN C CA 1
ATOM 3314 C C . ASN C 1 90 ? -63.15911 43.47937 -4.06009 1.000 82.02732 90 ASN C C 1
ATOM 3315 O O . ASN C 1 90 ? -62.59199 42.64168 -4.76524 1.000 82.66076 90 ASN C O 1
ATOM 3320 N N . PHE C 1 91 ? -62.50566 44.41165 -3.37666 1.000 76.68100 91 PHE C N 1
ATOM 3321 C CA . PHE C 1 91 ? -61.06083 44.54183 -3.46215 1.000 68.15525 91 PHE C CA 1
ATOM 3322 C C . PHE C 1 91 ? -60.46299 44.56468 -2.06574 1.000 68.41721 91 PHE C C 1
ATOM 3323 O O . PHE C 1 91 ? -61.02493 45.17575 -1.15176 1.000 81.12270 91 PHE C O 1
ATOM 3331 N N . PHE C 1 92 ? -59.32425 43.89980 -1.90311 1.000 62.23620 92 PHE C N 1
ATOM 3332 C CA . PHE C 1 92 ? -58.60811 43.91947 -0.63930 1.000 69.13467 92 PHE C CA 1
ATOM 3333 C C . PHE C 1 92 ? -57.13340 44.13551 -0.92849 1.000 67.08933 92 PHE C C 1
ATOM 3334 O O . PHE C 1 92 ? -56.62160 43.71255 -1.96694 1.000 67.43953 92 PHE C O 1
ATOM 3342 N N . LEU C 1 93 ? -56.44689 44.77326 0.01213 1.000 57.43098 93 LEU C N 1
ATOM 3343 C CA . LEU C 1 93 ? -55.01480 45.00335 -0.09932 1.000 49.03220 93 LEU C CA 1
ATOM 3344 C C . LEU C 1 93 ? -54.33967 44.45759 1.14239 1.000 59.41722 93 LEU C C 1
ATOM 3345 O O . LEU C 1 93 ? -54.69814 44.82867 2.26522 1.000 64.93342 93 LEU C O 1
ATOM 3350 N N . PHE C 1 94 ? -53.37137 43.57727 0.93225 1.000 65.79071 94 PHE C N 1
ATOM 3351 C CA . PHE C 1 94 ? -52.68119 42.87144 1.99712 1.000 55.03780 94 PHE C CA 1
ATOM 3352 C C . PHE C 1 94 ? -51.24397 43.36915 2.04653 1.000 58.51764 94 PHE C C 1
ATOM 3353 O O . PHE C 1 94 ? -50.57870 43.45067 1.00801 1.000 56.54878 94 PHE C O 1
ATOM 3361 N N . ALA C 1 95 ? -50.77026 43.70014 3.24552 1.000 58.87188 95 ALA C N 1
ATOM 3362 C CA . ALA C 1 95 ? -49.44436 44.27260 3.43687 1.000 51.25572 95 ALA C CA 1
ATOM 3363 C C . ALA C 1 95 ? -48.51165 43.20348 3.99231 1.000 56.81078 95 ALA C C 1
ATOM 3364 O O . ALA C 1 95 ? -48.84159 42.53372 4.97838 1.000 57.53294 95 ALA C O 1
ATOM 3366 N N . THR C 1 96 ? -47.34613 43.05642 3.36748 1.000 54.25539 96 THR C N 1
ATOM 3367 C CA . THR C 1 96 ? -46.28704 42.19109 3.86726 1.000 60.34410 96 THR C CA 1
ATOM 3368 C C . THR C 1 96 ? -45.02768 43.00546 4.10510 1.000 59.01173 96 THR C C 1
ATOM 3369 O O . THR C 1 96 ? -44.75878 43.98540 3.40398 1.000 59.94108 96 THR C O 1
ATOM 3373 N N . LEU C 1 97 ? -44.26705 42.58717 5.11163 1.000 61.99703 97 LEU C N 1
ATOM 3374 C CA . LEU C 1 97 ? -43.06676 43.28189 5.54342 1.000 57.07627 97 LEU C CA 1
ATOM 3375 C C . LEU C 1 97 ? -41.85209 42.53784 5.00385 1.000 65.46899 97 LEU C C 1
ATOM 3376 O O . LEU C 1 97 ? -41.67411 41.34597 5.27610 1.000 76.40743 97 LEU C O 1
ATOM 3381 N N . GLU C 1 98 ? -41.01882 43.24419 4.24638 1.000 70.05034 98 GLU C N 1
ATOM 3382 C CA . GLU C 1 98 ? -39.82311 42.66661 3.65182 1.000 73.96291 98 GLU C CA 1
ATOM 3383 C C . GLU C 1 98 ? -38.59918 43.33912 4.24918 1.000 67.71606 98 GLU C C 1
ATOM 3384 O O . GLU C 1 98 ? -38.45360 44.56782 4.12260 1.000 75.82644 98 GLU C O 1
ATOM 3390 N N . PRO C 1 99 ? -37.71184 42.60318 4.91251 1.000 80.08356 99 PRO C N 1
ATOM 3391 C CA . PRO C 1 99 ? -36.45796 43.21014 5.36838 1.000 74.96229 99 PRO C CA 1
ATOM 3392 C C . PRO C 1 99 ? -35.66515 43.72594 4.17759 1.000 85.00006 99 PRO C C 1
ATOM 3393 O O . PRO C 1 99 ? -35.63668 43.10573 3.11203 1.000 96.34064 99 PRO C O 1
ATOM 3397 N N . GLU C 1 100 ? -35.03222 44.88555 4.35771 1.000 89.95415 100 GLU C N 1
ATOM 3398 C CA . GLU C 1 100 ? -34.21767 45.44158 3.28316 1.000 105.83956 100 GLU C CA 1
ATOM 3399 C C . GLU C 1 100 ? -32.90931 44.67180 3.14232 1.000 114.47973 100 GLU C C 1
ATOM 3400 O O . GLU C 1 100 ? -32.63158 44.08709 2.08859 1.000 124.89397 100 GLU C O 1
ATOM 3406 N N . ARG C 1 101 ? -32.09563 44.64545 4.20382 1.000 124.73836 101 ARG C N 1
ATOM 3407 C CA . ARG C 1 101 ? -30.85899 43.86933 4.18287 1.000 159.52464 101 ARG C CA 1
ATOM 3408 C C . ARG C 1 101 ? -30.29758 43.64765 5.58510 1.000 174.54824 101 ARG C C 1
ATOM 3409 O O . ARG C 1 101 ? -29.35681 44.34315 5.99157 1.000 173.98525 101 ARG C O 1
ATOM 3417 N N . PRO C 1 102 ? -30.83821 42.69760 6.35345 1.000 172.06556 102 PRO C N 1
ATOM 3418 C CA . PRO C 1 102 ? -30.23362 42.34659 7.64574 1.000 179.19180 102 PRO C CA 1
ATOM 3419 C C . PRO C 1 102 ? -28.98896 41.47725 7.54243 1.000 187.17695 102 PRO C C 1
ATOM 3420 O O . PRO C 1 102 ? -28.41542 41.13478 8.58324 1.000 192.13923 102 PRO C O 1
ATOM 3424 N N . ILE C 1 103 ? -28.56626 41.11194 6.33232 1.000 185.98932 103 ILE C N 1
ATOM 3425 C CA . ILE C 1 103 ? -27.39435 40.26114 6.11229 1.000 199.12963 103 ILE C CA 1
ATOM 3426 C C . ILE C 1 103 ? -27.52026 38.95171 6.88719 1.000 206.74208 103 ILE C C 1
ATOM 3427 O O . ILE C 1 103 ? -27.45260 37.86590 6.30955 1.000 209.68302 103 ILE C O 1
ATOM 3432 N N . GLY C 1 113 ? -44.38590 30.85311 16.02024 1.000 113.94372 113 GLY C N 1
ATOM 3433 C CA . GLY C 1 113 ? -44.00477 31.82562 17.02569 1.000 134.87700 113 GLY C CA 1
ATOM 3434 C C . GLY C 1 113 ? -44.71523 33.15725 16.87499 1.000 146.39936 113 GLY C C 1
ATOM 3435 O O . GLY C 1 113 ? -45.89376 33.21041 16.51784 1.000 141.25599 113 GLY C O 1
ATOM 3436 N N . SER C 1 114 ? -43.99041 34.23743 17.15423 1.000 154.08906 114 SER C N 1
ATOM 3437 C CA . SER C 1 114 ? -44.55085 35.57885 17.06735 1.000 157.11080 114 SER C CA 1
ATOM 3438 C C . SER C 1 114 ? -44.10262 36.28575 15.79333 1.000 155.17374 114 SER C C 1
ATOM 3439 O O . SER C 1 114 ? -42.95760 36.11935 15.35602 1.000 155.86602 114 SER C O 1
ATOM 3442 N N . PRO C 1 115 ? -44.98747 37.07158 15.19124 1.000 137.32462 115 PRO C N 1
ATOM 3443 C CA . PRO C 1 115 ? -44.67745 37.72510 13.91912 1.000 132.26792 115 PRO C CA 1
ATOM 3444 C C . PRO C 1 115 ? -43.96006 39.05811 14.11848 1.000 119.45456 115 PRO C C 1
ATOM 3445 O O . PRO C 1 115 ? -43.86618 39.59455 15.22525 1.000 120.45982 115 PRO C O 1
ATOM 3449 N N . VAL C 1 116 ? -43.45604 39.59025 13.00988 1.000 108.49251 116 VAL C N 1
ATOM 3450 C CA . VAL C 1 116 ? -42.79090 40.88714 13.04418 1.000 99.93456 116 VAL C CA 1
ATOM 3451 C C . VAL C 1 116 ? -43.76472 41.99987 12.69115 1.000 86.92756 116 VAL C C 1
ATOM 3452 O O . VAL C 1 116 ? -43.73845 43.06730 13.30577 1.000 81.52520 116 VAL C O 1
ATOM 3456 N N . LEU C 1 117 ? -44.62117 41.78454 11.69744 1.000 81.66673 117 LEU C N 1
ATOM 3457 C CA . LEU C 1 117 ? -45.65140 42.75200 11.35224 1.000 74.79223 117 LEU C CA 1
ATOM 3458 C C . LEU C 1 117 ? -46.87806 42.43545 12.20212 1.000 73.90588 117 LEU C C 1
ATOM 3459 O O . LEU C 1 117 ? -47.41972 41.32696 12.12821 1.000 79.17006 117 LEU C O 1
ATOM 3464 N N . THR C 1 118 ? -47.31096 43.39849 13.00557 1.000 73.47729 118 THR C N 1
ATOM 3465 C CA . THR C 1 118 ? -48.47241 43.24319 13.86712 1.000 74.86633 118 THR C CA 1
ATOM 3466 C C . THR C 1 118 ? -49.51710 44.30205 13.53375 1.000 71.76805 118 THR C C 1
ATOM 3467 O O . THR C 1 118 ? -49.21459 45.34364 12.94586 1.000 69.49645 118 THR C O 1
ATOM 3471 N N . GLY C 1 119 ? -50.75735 44.02835 13.92457 1.000 74.39409 119 GLY C N 1
ATOM 3472 C CA . GLY C 1 119 ? -51.84203 44.93029 13.60336 1.000 63.79414 119 GLY C CA 1
ATOM 3473 C C . GLY C 1 119 ? -52.77671 44.35191 12.56401 1.000 71.93762 119 GLY C C 1
ATOM 3474 O O . GLY C 1 119 ? -52.89273 43.12871 12.44327 1.000 75.58387 119 GLY C O 1
ATOM 3475 N N . VAL C 1 120 ? -53.44835 45.20987 11.80294 1.000 74.32526 120 VAL C N 1
ATOM 3476 C CA . VAL C 1 120 ? -54.38529 44.77250 10.77319 1.000 74.36460 120 VAL C CA 1
ATOM 3477 C C . VAL C 1 120 ? -53.70522 44.96257 9.42030 1.000 66.88089 120 VAL C C 1
ATOM 3478 O O . VAL C 1 120 ? -53.56430 46.10865 8.96355 1.000 65.63361 120 VAL C O 1
ATOM 3482 N N . PRO C 1 121 ? -53.26507 43.89361 8.76149 1.000 74.03013 121 PRO C N 1
ATOM 3483 C CA . PRO C 1 121 ? -52.54906 44.02169 7.48527 1.000 62.03005 121 PRO C CA 1
ATOM 3484 C C . PRO C 1 121 ? -53.43245 43.96721 6.24776 1.000 61.78457 121 PRO C C 1
ATOM 3485 O O . PRO C 1 121 ? -52.89402 43.89969 5.13944 1.000 61.69195 121 PRO C O 1
ATOM 3489 N N . VAL C 1 122 ? -54.75326 43.96059 6.40115 1.000 62.42077 122 VAL C N 1
ATOM 3490 C CA . VAL C 1 122 ? -55.68287 43.92795 5.27863 1.000 64.88674 122 VAL C CA 1
ATOM 3491 C C . VAL C 1 122 ? -56.54082 45.18324 5.32074 1.000 68.35738 122 VAL C C 1
ATOM 3492 O O . VAL C 1 122 ? -57.15782 45.48583 6.34872 1.000 73.55671 122 VAL C O 1
ATOM 3496 N N . ALA C 1 123 ? -56.57231 45.91463 4.21238 1.000 65.55128 123 ALA C N 1
ATOM 3497 C CA . ALA C 1 123 ? -57.36236 47.13331 4.10079 1.000 74.93287 123 ALA C CA 1
ATOM 3498 C C . ALA C 1 123 ? -58.41018 46.94654 3.01522 1.000 68.99299 123 ALA C C 1
ATOM 3499 O O . ALA C 1 123 ? -58.11755 46.40645 1.94282 1.000 68.72578 123 ALA C O 1
ATOM 3501 N N . GLY C 1 124 ? -59.62944 47.40256 3.29175 1.000 70.94919 124 GLY C N 1
ATOM 3502 C CA . GLY C 1 124 ? -60.65180 47.41964 2.27045 1.000 73.13106 124 GLY C CA 1
ATOM 3503 C C . GLY C 1 124 ? -60.58372 48.68488 1.43602 1.000 75.02045 124 GLY C C 1
ATOM 3504 O O . GLY C 1 124 ? -59.92257 49.66075 1.78632 1.000 82.35277 124 GLY C O 1
ATOM 3505 N N . VAL C 1 125 ? -61.29361 48.66800 0.32144 1.000 74.45225 125 VAL C N 1
ATOM 3506 C CA . VAL C 1 125 ? -61.23292 49.77362 -0.62481 1.000 70.23165 125 VAL C CA 1
ATOM 3507 C C . VAL C 1 125 ? -62.28890 50.80596 -0.26342 1.000 81.40493 125 VAL C C 1
ATOM 3508 O O . VAL C 1 125 ? -63.39067 50.46728 0.18402 1.000 72.66605 125 VAL C O 1
ATOM 3512 N N . ALA C 1 126 ? -61.93052 52.07876 -0.42261 1.000 77.95690 126 ALA C N 1
ATOM 3513 C CA . ALA C 1 126 ? -62.85473 53.19462 -0.28160 1.000 77.12701 126 ALA C CA 1
ATOM 3514 C C . ALA C 1 126 ? -62.76472 54.05815 -1.52835 1.000 78.51419 126 ALA C C 1
ATOM 3515 O O . ALA C 1 126 ? -61.67128 54.48869 -1.90960 1.000 85.73331 126 ALA C O 1
ATOM 3517 N N . TYR C 1 127 ? -63.90450 54.29560 -2.16709 1.000 78.65927 127 TYR C N 1
ATOM 3518 C CA . TYR C 1 127 ? -63.94705 55.05085 -3.40927 1.000 90.02175 127 TYR C CA 1
ATOM 3519 C C . TYR C 1 127 ? -64.10780 56.53160 -3.08539 1.000 89.38022 127 TYR C C 1
ATOM 3520 O O . TYR C 1 127 ? -65.02772 56.91525 -2.35629 1.000 93.83898 127 TYR C O 1
ATOM 3529 N N . LEU C 1 128 ? -63.20872 57.35805 -3.61694 1.000 97.25571 128 LEU C N 1
ATOM 3530 C CA . LEU C 1 128 ? -63.16404 58.77324 -3.27532 1.000 97.01117 128 LEU C CA 1
ATOM 3531 C C . LEU C 1 128 ? -62.97715 59.59709 -4.54144 1.000 96.30549 128 LEU C C 1
ATOM 3532 O O . LEU C 1 128 ? -62.47005 59.10796 -5.55320 1.000 84.46032 128 LEU C O 1
ATOM 3537 N N . ASP C 1 129 ? -63.40619 60.86215 -4.47878 1.000 112.27829 129 ASP C N 1
ATOM 3538 C CA . ASP C 1 129 ? -63.24228 61.78061 -5.60014 1.000 103.31509 129 ASP C CA 1
ATOM 3539 C C . ASP C 1 129 ? -62.02994 62.68947 -5.45578 1.000 96.06036 129 ASP C C 1
ATOM 3540 O O . ASP C 1 129 ? -61.60076 63.28419 -6.44994 1.000 103.23140 129 ASP C O 1
ATOM 3545 N N . LYS C 1 130 ? -61.46866 62.80552 -4.25359 1.000 97.62599 130 LYS C N 1
ATOM 3546 C CA . LYS C 1 130 ? -60.29948 63.63072 -4.00114 1.000 94.45609 130 LYS C CA 1
ATOM 3547 C C . LYS C 1 130 ? -59.24001 62.81322 -3.27721 1.000 102.38877 130 LYS C C 1
ATOM 3548 O O . LYS C 1 130 ? -59.56988 61.97314 -2.43091 1.000 105.56945 130 LYS C O 1
ATOM 3554 N N . PRO C 1 131 ? -57.95537 63.04424 -3.58078 1.000 108.39446 131 PRO C N 1
ATOM 3555 C CA . PRO C 1 131 ? -57.42444 64.01600 -4.55306 1.000 94.20076 131 PRO C CA 1
ATOM 3556 C C . PRO C 1 131 ? -57.67147 63.59832 -5.99400 1.000 104.07663 131 PRO C C 1
ATOM 3557 O O . PRO C 1 131 ? -57.71030 64.42628 -6.90149 1.000 99.76783 131 PRO C O 1
ATOM 3561 N N . ASN C 1 132 ? -57.86728 62.30419 -6.21349 1.000 107.74362 132 ASN C N 1
ATOM 3562 C CA . ASN C 1 132 ? -58.22930 61.76680 -7.51272 1.000 100.21955 132 ASN C CA 1
ATOM 3563 C C . ASN C 1 132 ? -59.44099 60.86361 -7.34755 1.000 96.77088 132 ASN C C 1
ATOM 3564 O O . ASN C 1 132 ? -59.70273 60.32587 -6.26800 1.000 94.77783 132 ASN C O 1
ATOM 3569 N N . ARG C 1 133 ? -60.18749 60.70634 -8.43231 1.000 90.25173 133 ARG C N 1
ATOM 3570 C CA . ARG C 1 133 ? -61.35637 59.83437 -8.42193 1.000 103.71666 133 ARG C CA 1
ATOM 3571 C C . ARG C 1 133 ? -60.87109 58.40718 -8.64525 1.000 95.14731 133 ARG C C 1
ATOM 3572 O O . ARG C 1 133 ? -60.60006 58.00219 -9.77860 1.000 93.25198 133 ARG C O 1
ATOM 3580 N N . ALA C 1 134 ? -60.75885 57.64113 -7.56071 1.000 89.90966 134 ALA C N 1
ATOM 3581 C CA . ALA C 1 134 ? -60.18209 56.29926 -7.60177 1.000 91.17131 134 ALA C CA 1
ATOM 3582 C C . ALA C 1 134 ? -60.52057 55.58011 -6.30132 1.000 92.47089 134 ALA C C 1
ATOM 3583 O O . ALA C 1 134 ? -61.14273 56.14443 -5.39561 1.000 86.75793 134 ALA C O 1
ATOM 3585 N N . GLY C 1 135 ? -60.09310 54.32029 -6.21903 1.000 85.10671 135 GLY C N 1
ATOM 3586 C CA . GLY C 1 135 ? -60.17979 53.56584 -4.98696 1.000 70.82497 135 GLY C CA 1
ATOM 3587 C C . GLY C 1 135 ? -58.95684 53.82596 -4.12703 1.000 67.54190 135 GLY C C 1
ATOM 3588 O O . GLY C 1 135 ? -57.87487 54.11896 -4.62949 1.000 71.55108 135 GLY C O 1
ATOM 3589 N N . TYR C 1 136 ? -59.13378 53.69970 -2.81462 1.000 66.77991 136 TYR C N 1
ATOM 3590 C CA . TYR C 1 136 ? -58.07916 54.04002 -1.87277 1.000 69.75599 136 TYR C CA 1
ATOM 3591 C C . TYR C 1 136 ? -58.02654 53.02488 -0.74514 1.000 62.89228 136 TYR C C 1
ATOM 3592 O O . TYR C 1 136 ? -59.06736 52.57945 -0.25359 1.000 67.67992 136 TYR C O 1
ATOM 3601 N N . PHE C 1 137 ? -56.80633 52.65497 -0.35398 1.000 54.14606 137 PHE C N 1
ATOM 3602 C CA . PHE C 1 137 ? -56.55495 51.80344 0.79971 1.000 50.36298 137 PHE C CA 1
ATOM 3603 C C . PHE C 1 137 ? -55.64031 52.53476 1.77423 1.000 58.94653 137 PHE C C 1
ATOM 3604 O O . PHE C 1 137 ? -54.66330 53.16714 1.36059 1.000 64.64995 137 PHE C O 1
ATOM 3612 N N . ILE C 1 138 ? -55.94763 52.44450 3.06836 1.000 50.74320 138 ILE C N 1
ATOM 3613 C CA . ILE C 1 138 ? -55.15582 53.08482 4.11339 1.000 56.50131 138 ILE C CA 1
ATOM 3614 C C . ILE C 1 138 ? -54.79553 52.04517 5.16483 1.000 61.52200 138 ILE C C 1
ATOM 3615 O O . ILE C 1 138 ? -55.63613 51.22666 5.55512 1.000 59.24174 138 ILE C O 1
ATOM 3620 N N . PHE C 1 139 ? -53.54943 52.09741 5.64379 1.000 51.50552 139 PHE C N 1
ATOM 3621 C CA . PHE C 1 139 ? -53.01806 51.15020 6.62090 1.000 65.31961 139 PHE C CA 1
ATOM 3622 C C . PHE C 1 139 ? -52.58077 51.91504 7.86386 1.000 57.39892 139 PHE C C 1
ATOM 3623 O O . PHE C 1 139 ? -51.39534 52.24394 8.01412 1.000 63.12278 139 PHE C O 1
ATOM 3631 N N . PRO C 1 140 ? -53.49916 52.20195 8.78879 1.000 63.53813 140 PRO C N 1
ATOM 3632 C CA . PRO C 1 140 ? -53.13072 53.01877 9.94788 1.000 65.89833 140 PRO C CA 1
ATOM 3633 C C . PRO C 1 140 ? -52.67350 52.22607 11.15984 1.000 59.89977 140 PRO C C 1
ATOM 3634 O O . PRO C 1 140 ? -52.26625 52.84112 12.15506 1.000 80.05156 140 PRO C O 1
ATOM 3638 N N . ASP C 1 141 ? -52.73918 50.90054 11.12209 1.000 68.16840 141 ASP C N 1
ATOM 3639 C CA . ASP C 1 141 ? -52.53982 50.07489 12.30898 1.000 72.54779 141 ASP C CA 1
ATOM 3640 C C . ASP C 1 141 ? -51.48741 49.00259 12.02942 1.000 69.80826 141 ASP C C 1
ATOM 3641 O O . ASP C 1 141 ? -51.70707 47.80982 12.24428 1.000 87.53362 141 ASP C O 1
ATOM 3646 N N . LEU C 1 142 ? -50.32384 49.41103 11.53071 1.000 68.15772 142 LEU C N 1
ATOM 3647 C CA . LEU C 1 142 ? -49.21628 48.49785 11.27442 1.000 68.43639 142 LEU C CA 1
ATOM 3648 C C . LEU C 1 142 ? -48.07797 48.75009 12.25396 1.000 60.89581 142 LEU C C 1
ATOM 3649 O O . LEU C 1 142 ? -47.62896 49.88961 12.40574 1.000 78.40205 142 LEU C O 1
ATOM 3654 N N . SER C 1 143 ? -47.59517 47.68194 12.89028 1.000 68.67212 143 SER C N 1
ATOM 3655 C CA . SER C 1 143 ? -46.51172 47.75857 13.86049 1.000 63.13065 143 SER C CA 1
ATOM 3656 C C . SER C 1 143 ? -45.42141 46.75184 13.51925 1.000 64.58659 143 SER C C 1
ATOM 3657 O O . SER C 1 143 ? -45.69063 45.67661 12.97898 1.000 75.95413 143 SER C O 1
ATOM 3660 N N . VAL C 1 144 ? -44.18310 47.13154 13.81907 1.000 64.64209 144 VAL C N 1
ATOM 3661 C CA . VAL C 1 144 ? -42.99442 46.33853 13.53648 1.000 53.72865 144 VAL C CA 1
ATOM 3662 C C . VAL C 1 144 ? -42.30282 46.03803 14.85743 1.000 70.59632 144 VAL C C 1
ATOM 3663 O O . VAL C 1 144 ? -42.06558 46.94440 15.66296 1.000 80.59069 144 VAL C O 1
ATOM 3667 N N . ARG C 1 145 ? -41.95868 44.76773 15.06084 1.000 77.71072 145 ARG C N 1
ATOM 3668 C CA . ARG C 1 145 ? -41.44235 44.31357 16.34738 1.000 83.69579 145 ARG C CA 1
ATOM 3669 C C . ARG C 1 145 ? -40.00425 44.77500 16.57706 1.000 83.69593 145 ARG C C 1
ATOM 3670 O O . ARG C 1 145 ? -39.66336 45.21743 17.68068 1.000 95.04368 145 ARG C O 1
ATOM 3678 N N . ASN C 1 146 ? -39.14684 44.68728 15.56053 1.000 84.80949 146 ASN C N 1
ATOM 3679 C CA . ASN C 1 146 ? -37.71418 44.90695 15.72276 1.000 86.86882 146 ASN C CA 1
ATOM 3680 C C . ASN C 1 146 ? -37.23459 46.02695 14.81053 1.000 76.95974 146 ASN C C 1
ATOM 3681 O O . ASN C 1 146 ? -37.76687 46.23265 13.71724 1.000 75.34741 146 ASN C O 1
ATOM 3686 N N . GLU C 1 147 ? -36.20178 46.73396 15.26086 1.000 73.77342 147 GLU C N 1
ATOM 3687 C CA . GLU C 1 147 ? -35.67229 47.84351 14.48565 1.000 79.64398 147 GLU C CA 1
ATOM 3688 C C . GLU C 1 147 ? -34.97060 47.34288 13.22839 1.000 78.97108 147 GLU C C 1
ATOM 3689 O O . GLU C 1 147 ? -34.44589 46.22778 13.18183 1.000 86.90243 147 GLU C O 1
ATOM 3695 N N . GLY C 1 148 ? -34.94168 48.19261 12.21327 1.000 72.01451 148 GLY C N 1
ATOM 3696 C CA . GLY C 1 148 ? -34.25674 47.86264 10.98271 1.000 68.24203 148 GLY C CA 1
ATOM 3697 C C . GLY C 1 148 ? -34.78820 48.68505 9.82466 1.000 75.84373 148 GLY C C 1
ATOM 3698 O O . GLY C 1 148 ? -35.61531 49.58107 9.99494 1.000 75.38531 148 GLY C O 1
ATOM 3699 N N . SER C 1 149 ? -34.33237 48.31327 8.63387 1.000 69.27324 149 SER C N 1
ATOM 3700 C CA . SER C 1 149 ? -34.79231 48.91032 7.39081 1.000 69.77154 149 SER C CA 1
ATOM 3701 C C . SER C 1 149 ? -35.71656 47.93416 6.67755 1.000 73.77728 149 SER C C 1
ATOM 3702 O O . SER C 1 149 ? -35.36161 46.76971 6.46982 1.000 77.27416 149 SER C O 1
ATOM 3705 N N . TYR C 1 150 ? -36.90507 48.40421 6.32243 1.000 74.67615 150 TYR C N 1
ATOM 3706 C CA . TYR C 1 150 ? -37.94150 47.53835 5.79515 1.000 68.01879 150 TYR C CA 1
ATOM 3707 C C . TYR C 1 150 ? -38.57403 48.16890 4.56517 1.000 75.20013 150 TYR C C 1
ATOM 3708 O O . TYR C 1 150 ? -38.46722 49.37262 4.32256 1.000 76.53555 150 TYR C O 1
ATOM 3717 N N . ARG C 1 151 ? -39.24604 47.32435 3.79798 1.000 70.19308 151 ARG C N 1
ATOM 3718 C CA . ARG C 1 151 ? -40.09549 47.74607 2.70266 1.000 63.73104 151 ARG C CA 1
ATOM 3719 C C . ARG C 1 151 ? -41.45493 47.10701 2.91759 1.000 64.47961 151 ARG C C 1
ATOM 3720 O O . ARG C 1 151 ? -41.56933 46.06269 3.56441 1.000 68.11036 151 ARG C O 1
ATOM 3728 N N . PHE C 1 152 ? -42.48423 47.74358 2.38155 1.000 62.90617 152 PHE C N 1
ATOM 3729 C CA . PHE C 1 152 ? -43.83289 47.20266 2.41201 1.000 60.94133 152 PHE C CA 1
ATOM 3730 C C . PHE C 1 152 ? -44.18437 46.72325 1.01972 1.000 60.72754 152 PHE C C 1
ATOM 3731 O O . PHE C 1 152 ? -43.95088 47.42767 0.03098 1.000 59.93874 152 PHE C O 1
ATOM 3739 N N . SER C 1 153 ? -44.73637 45.52402 0.95467 1.000 58.67694 153 SER C N 1
ATOM 3740 C CA . SER C 1 153 ? -45.28803 44.97319 -0.26548 1.000 51.71789 153 SER C CA 1
ATOM 3741 C C . SER C 1 153 ? -46.79287 44.87096 -0.07370 1.000 52.63014 153 SER C C 1
ATOM 3742 O O . SER C 1 153 ? -47.25862 44.25564 0.89298 1.000 54.68381 153 SER C O 1
ATOM 3745 N N . PHE C 1 154 ? -47.54402 45.53114 -0.94865 1.000 56.95117 154 PHE C N 1
ATOM 3746 C CA . PHE C 1 154 ? -48.99905 45.56049 -0.87915 1.000 62.67823 154 PHE C CA 1
ATOM 3747 C C . PHE C 1 154 ? -49.55055 44.69473 -2.00295 1.000 60.47984 154 PHE C C 1
ATOM 3748 O O . PHE C 1 154 ? -49.30037 44.97045 -3.18238 1.000 62.64179 154 PHE C O 1
ATOM 3756 N N . HIS C 1 155 ? -50.32083 43.67080 -1.63621 1.000 50.13073 155 HIS C N 1
ATOM 3757 C CA . HIS C 1 155 ? -50.84804 42.69819 -2.58323 1.000 45.38886 155 HIS C CA 1
ATOM 3758 C C . HIS C 1 155 ? -52.34769 42.89322 -2.73498 1.000 51.56363 155 HIS C C 1
ATOM 3759 O O . HIS C 1 155 ? -53.08438 42.89064 -1.74352 1.000 51.36045 155 HIS C O 1
ATOM 3766 N N . LEU C 1 156 ? -52.79911 43.01199 -3.97819 1.000 48.08567 156 LEU C N 1
ATOM 3767 C CA . LEU C 1 156 ? -54.19770 43.28046 -4.27662 1.000 54.10817 156 LEU C CA 1
ATOM 3768 C C . LEU C 1 156 ? -54.95264 41.99037 -4.56501 1.000 60.04847 156 LEU C C 1
ATOM 3769 O O . LEU C 1 156 ? -54.53524 41.18995 -5.40848 1.000 57.46341 156 LEU C O 1
ATOM 3774 N N . PHE C 1 157 ? -56.07957 41.81523 -3.88425 1.000 62.71656 157 PHE C N 1
ATOM 3775 C CA . PHE C 1 157 ? -56.95083 40.66207 -4.05008 1.000 64.57148 157 PHE C CA 1
ATOM 3776 C C . PHE C 1 157 ? -58.29691 41.11576 -4.58708 1.000 71.27859 157 PHE C C 1
ATOM 3777 O O . PHE C 1 157 ? -58.88551 42.07174 -4.07014 1.000 71.85219 157 PHE C O 1
ATOM 3785 N N . GLU C 1 158 ? -58.76750 40.44858 -5.63392 1.000 71.21955 158 GLU C N 1
ATOM 3786 C CA . GLU C 1 158 ? -60.05826 40.74369 -6.23370 1.000 69.09850 158 GLU C CA 1
ATOM 3787 C C . GLU C 1 158 ? -61.00287 39.57442 -6.00178 1.000 80.00960 158 GLU C C 1
ATOM 3788 O O . GLU C 1 158 ? -60.65512 38.42273 -6.28081 1.000 90.78575 158 GLU C O 1
ATOM 3794 N N . GLN C 1 159 ? -62.18642 39.87701 -5.48356 1.000 85.81787 159 GLN C N 1
ATOM 3795 C CA . GLN C 1 159 ? -63.26095 38.91134 -5.29358 1.000 82.20866 159 GLN C CA 1
ATOM 3796 C C . GLN C 1 159 ? -64.34133 39.27982 -6.30215 1.000 93.65822 159 GLN C C 1
ATOM 3797 O O . GLN C 1 159 ? -64.97759 40.33165 -6.18106 1.000 95.20305 159 GLN C O 1
ATOM 3803 N N . ILE C 1 160 ? -64.56029 38.41635 -7.28175 1.000 117.66029 160 ILE C N 1
ATOM 3804 C CA . ILE C 1 160 ? -65.38928 38.75240 -8.43242 1.000 116.03771 160 ILE C CA 1
ATOM 3805 C C . ILE C 1 160 ? -66.85145 38.48104 -8.10691 1.000 121.51198 160 ILE C C 1
ATOM 3806 O O . ILE C 1 160 ? -67.19570 37.42835 -7.55542 1.000 117.14624 160 ILE C O 1
ATOM 3811 N N . LYS C 1 161 ? -67.71036 39.44494 -8.44110 1.000 126.74111 161 LYS C N 1
ATOM 3812 C CA . LYS C 1 161 ? -69.14942 39.33802 -8.24070 1.000 141.15962 161 LYS C CA 1
ATOM 3813 C C . LYS C 1 161 ? -69.91513 38.99798 -9.51125 1.000 151.89567 161 LYS C C 1
ATOM 3814 O O . LYS C 1 161 ? -70.95401 38.33441 -9.43323 1.000 154.98272 161 LYS C O 1
ATOM 3820 N N . ASP C 1 162 ? -69.43668 39.43766 -10.67505 1.000 159.91042 162 ASP C N 1
ATOM 3821 C CA . ASP C 1 162 ? -70.08041 39.13230 -11.94623 1.000 170.27170 162 ASP C CA 1
ATOM 3822 C C . ASP C 1 162 ? -69.26005 38.10735 -12.71321 1.000 171.19449 162 ASP C C 1
ATOM 3823 O O . ASP C 1 162 ? -68.07547 38.35320 -12.98575 1.000 168.81216 162 ASP C O 1
ATOM 3828 N N . PRO C 1 163 ? -69.83725 36.96068 -13.08475 1.000 181.46586 163 PRO C N 1
ATOM 3829 C CA . PRO C 1 163 ? -69.04542 35.92825 -13.77797 1.000 184.68357 163 PRO C CA 1
ATOM 3830 C C . PRO C 1 163 ? -68.49522 36.36857 -15.12673 1.000 178.06562 163 PRO C C 1
ATOM 3831 O O . PRO C 1 163 ? -67.54132 35.74996 -15.61653 1.000 167.38080 163 PRO C O 1
ATOM 3835 N N . LYS C 1 164 ? -69.06775 37.40148 -15.75174 1.000 163.76343 164 LYS C N 1
ATOM 3836 C CA . LYS C 1 164 ? -68.51919 37.91588 -17.00221 1.000 154.33970 164 LYS C CA 1
ATOM 3837 C C . LYS C 1 164 ? -67.17452 38.61654 -16.81561 1.000 152.52113 164 LYS C C 1
ATOM 3838 O O . LYS C 1 164 ? -66.48368 38.86940 -17.80977 1.000 140.42369 164 LYS C O 1
ATOM 3844 N N . ASP C 1 165 ? -66.78519 38.92646 -15.57691 1.000 132.34230 165 ASP C N 1
ATOM 3845 C CA . ASP C 1 165 ? -65.47908 39.50906 -15.29233 1.000 137.63197 165 ASP C CA 1
ATOM 3846 C C . ASP C 1 165 ? -64.38210 38.46482 -15.14828 1.000 138.06566 165 ASP C C 1
ATOM 3847 O O . ASP C 1 165 ? -63.22419 38.83986 -14.93848 1.000 127.32949 165 ASP C O 1
ATOM 3852 N N . ALA C 1 166 ? -64.71088 37.17860 -15.23315 1.000 152.95898 166 ALA C N 1
ATOM 3853 C CA . ALA C 1 166 ? -63.71549 36.14336 -15.00266 1.000 148.41073 166 ALA C CA 1
ATOM 3854 C C . ALA C 1 166 ? -62.64342 36.17891 -16.08530 1.000 143.69164 166 ALA C C 1
ATOM 3855 O O . ALA C 1 166 ? -62.88011 36.61713 -17.21518 1.000 138.95807 166 ALA C O 1
ATOM 3857 N N . THR C 1 167 ? -61.45531 35.70230 -15.72876 1.000 125.00435 167 THR C N 1
ATOM 3858 C CA . THR C 1 167 ? -60.33530 35.66321 -16.66029 1.000 121.50523 167 THR C CA 1
ATOM 3859 C C . THR C 1 167 ? -60.55825 34.62540 -17.76046 1.000 133.73583 167 THR C C 1
ATOM 3860 O O . THR C 1 167 ? -60.14045 33.47369 -17.64269 1.000 139.45803 167 THR C O 1
ATOM 3864 N N . PRO C 1 184 ? -70.80736 28.04782 2.61280 1.000 182.70978 184 PRO C N 1
ATOM 3865 C CA . PRO C 1 184 ? -70.52654 27.99754 1.18056 1.000 181.55864 184 PRO C CA 1
ATOM 3866 C C . PRO C 1 184 ? -69.07785 28.33472 0.81261 1.000 167.17178 184 PRO C C 1
ATOM 3867 O O . PRO C 1 184 ? -68.17732 28.11004 1.62311 1.000 138.73354 184 PRO C O 1
ATOM 3871 N N . GLN C 1 185 ? -68.86493 28.86527 -0.39186 1.000 200.69042 185 GLN C N 1
ATOM 3872 C CA . GLN C 1 185 ? -67.52536 29.18385 -0.86735 1.000 199.50101 185 GLN C CA 1
ATOM 3873 C C . GLN C 1 185 ? -67.57293 30.36403 -1.83005 1.000 182.46808 185 GLN C C 1
ATOM 3874 O O . GLN C 1 185 ? -68.63581 30.76260 -2.31360 1.000 185.53341 185 GLN C O 1
ATOM 3880 N N . GLU C 1 186 ? -66.39518 30.92312 -2.09955 1.000 163.00627 186 GLU C N 1
ATOM 3881 C CA . GLU C 1 186 ? -66.25339 32.03082 -3.03139 1.000 162.00488 186 GLU C CA 1
ATOM 3882 C C . GLU C 1 186 ? -64.85167 31.94588 -3.62222 1.000 154.40649 186 GLU C C 1
ATOM 3883 O O . GLU C 1 186 ? -64.07966 31.03834 -3.29962 1.000 155.53301 186 GLU C O 1
ATOM 3889 N N . PHE C 1 187 ? -64.51769 32.89566 -4.49350 1.000 127.72232 187 PHE C N 1
ATOM 3890 C CA . PHE C 1 187 ? -63.23915 32.88926 -5.19592 1.000 116.69216 187 PHE C CA 1
ATOM 3891 C C . PHE C 1 187 ? -62.45076 34.16234 -4.90994 1.000 110.92618 187 PHE C C 1
ATOM 3892 O O . PHE C 1 187 ? -62.96880 35.26947 -5.08797 1.000 101.28275 187 PHE C O 1
ATOM 3900 N N . LEU C 1 188 ? -61.20580 34.00567 -4.46532 1.000 101.15676 188 LEU C N 1
ATOM 3901 C CA . LEU C 1 188 ? -60.30655 35.12538 -4.20942 1.000 80.38526 188 LEU C CA 1
ATOM 3902 C C . LEU C 1 188 ? -59.16561 35.03617 -5.21410 1.000 77.78853 188 LEU C C 1
ATOM 3903 O O . LEU C 1 188 ? -58.46972 34.01735 -5.27339 1.000 79.46458 188 LEU C O 1
ATOM 3908 N N . GLU C 1 189 ? -58.95155 36.10599 -5.97607 1.000 78.11468 189 GLU C N 1
ATOM 3909 C CA . GLU C 1 189 ? -57.94101 36.12451 -7.02547 1.000 71.78272 189 GLU C CA 1
ATOM 3910 C C . GLU C 1 189 ? -56.90760 37.20136 -6.72517 1.000 74.48267 189 GLU C C 1
ATOM 3911 O O . GLU C 1 189 ? -57.26846 38.36542 -6.52208 1.000 70.34312 189 GLU C O 1
ATOM 3917 N N . PHE C 1 190 ? -55.62964 36.82408 -6.72292 1.000 67.75414 190 PHE C N 1
ATOM 3918 C CA . PHE C 1 190 ? -54.55546 37.80891 -6.64551 1.000 66.99000 190 PHE C CA 1
ATOM 3919 C C . PHE C 1 190 ? -54.37611 38.53008 -7.97805 1.000 65.50872 190 PHE C C 1
ATOM 3920 O O . PHE C 1 190 ? -54.40797 37.90945 -9.04345 1.000 72.11698 190 PHE C O 1
ATOM 3928 N N . ARG C 1 191 ? -54.15826 39.84490 -7.92665 1.000 64.44278 191 ARG C N 1
ATOM 3929 C CA . ARG C 1 191 ? -54.04279 40.62735 -9.15296 1.000 67.03550 191 ARG C CA 1
ATOM 3930 C C . ARG C 1 191 ? -52.63031 41.16505 -9.35316 1.000 67.87854 191 ARG C C 1
ATOM 3931 O O . ARG C 1 191 ? -51.98504 40.84808 -10.35794 1.000 69.29343 191 ARG C O 1
ATOM 3939 N N . LEU C 1 192 ? -52.10841 41.94270 -8.40915 1.000 65.04591 192 LEU C N 1
ATOM 3940 C CA . LEU C 1 192 ? -50.76908 42.49749 -8.56235 1.000 66.72529 192 LEU C CA 1
ATOM 3941 C C . LEU C 1 192 ? -50.27388 42.98427 -7.20663 1.000 63.91241 192 LEU C C 1
ATOM 3942 O O . LEU C 1 192 ? -50.98981 42.94984 -6.20079 1.000 61.79471 192 LEU C O 1
ATOM 3947 N N . GLU C 1 193 ? -49.05426 43.50707 -7.21526 1.000 64.84384 193 GLU C N 1
ATOM 3948 C CA . GLU C 1 193 ? -48.33592 43.89847 -6.01525 1.000 63.38680 193 GLU C CA 1
ATOM 3949 C C . GLU C 1 193 ? -47.58361 45.19397 -6.28202 1.000 68.59514 193 GLU C C 1
ATOM 3950 O O . GLU C 1 193 ? -47.15034 45.45728 -7.40711 1.000 69.51800 193 GLU C O 1
ATOM 3956 N N . VAL C 1 194 ? -47.48210 46.02719 -5.25275 1.000 62.78192 194 VAL C N 1
ATOM 3957 C CA . VAL C 1 194 ? -46.71399 47.26206 -5.32378 1.000 63.88372 194 VAL C CA 1
ATOM 3958 C C . VAL C 1 194 ? -45.83889 47.34253 -4.07773 1.000 62.83501 194 VAL C C 1
ATOM 3959 O O . VAL C 1 194 ? -46.28802 47.02698 -2.96970 1.000 60.62187 194 VAL C O 1
ATOM 3963 N N . ILE C 1 195 ? -44.57184 47.69619 -4.27287 1.000 64.79872 195 ILE C N 1
ATOM 3964 C CA . ILE C 1 195 ? -43.56822 47.69616 -3.21550 1.000 64.42494 195 ILE C CA 1
ATOM 3965 C C . ILE C 1 195 ? -43.25461 49.13979 -2.85067 1.000 69.44335 195 ILE C C 1
ATOM 3966 O O . ILE C 1 195 ? -43.02372 49.97519 -3.73443 1.000 73.13506 195 ILE C O 1
ATOM 3971 N N . SER C 1 196 ? -43.23757 49.42487 -1.55035 1.000 62.88992 196 SER C N 1
ATOM 3972 C CA . SER C 1 196 ? -43.02969 50.76310 -1.02634 1.000 63.15099 196 SER C CA 1
ATOM 3973 C C . SER C 1 196 ? -41.54683 51.12017 -1.00882 1.000 74.34060 196 SER C C 1
ATOM 3974 O O . SER C 1 196 ? -40.66455 50.26971 -1.15457 1.000 74.40640 196 SER C O 1
ATOM 3977 N N . ASN C 1 197 ? -41.28542 52.40721 -0.80381 1.000 71.40930 197 ASN C N 1
ATOM 3978 C CA . ASN C 1 197 ? -39.93884 52.87151 -0.52874 1.000 68.55858 197 ASN C CA 1
ATOM 3979 C C . ASN C 1 197 ? -39.49917 52.37302 0.84449 1.000 74.90143 197 ASN C C 1
ATOM 3980 O O . ASN C 1 197 ? -40.33641 52.08978 1.70625 1.000 70.26036 197 ASN C O 1
ATOM 3985 N N . PRO C 1 198 ? -38.19578 52.20703 1.06043 1.000 80.68615 198 PRO C N 1
ATOM 3986 C CA . PRO C 1 198 ? -37.73931 51.74448 2.37239 1.000 74.94887 198 PRO C CA 1
ATOM 3987 C C . PRO C 1 198 ? -38.08548 52.75003 3.45663 1.000 72.44672 198 PRO C C 1
ATOM 3988 O O . PRO C 1 198 ? -38.14658 53.95972 3.22368 1.000 74.88514 198 PRO C O 1
ATOM 3992 N N . PHE C 1 199 ? -38.34817 52.22704 4.64768 1.000 64.11687 199 PHE C N 1
ATOM 3993 C CA . PHE C 1 199 ? -38.59190 53.05760 5.81208 1.000 66.30945 199 PHE C CA 1
ATOM 3994 C C . PHE C 1 199 ? -37.81524 52.47139 6.97805 1.000 77.22425 199 PHE C C 1
ATOM 3995 O O . PHE C 1 199 ? -37.38608 51.31550 6.94552 1.000 74.27875 199 PHE C O 1
ATOM 4003 N N . ILE C 1 200 ? -37.67105 53.27160 8.02750 1.000 74.65954 200 ILE C N 1
ATOM 4004 C CA . ILE C 1 200 ? -36.78350 52.96220 9.14066 1.000 72.43007 200 ILE C CA 1
ATOM 4005 C C . ILE C 1 200 ? -37.61895 52.74256 10.38951 1.000 71.42569 200 ILE C C 1
ATOM 4006 O O . ILE C 1 200 ? -38.48674 53.56069 10.71970 1.000 74.68328 200 ILE C O 1
ATOM 4011 N N . VAL C 1 201 ? -37.37695 51.62205 11.06075 1.000 78.39095 201 VAL C N 1
ATOM 4012 C CA . VAL C 1 201 ? -37.92079 51.35371 12.38336 1.000 80.00202 201 VAL C CA 1
ATOM 4013 C C . VAL C 1 201 ? -36.76885 51.48191 13.36641 1.000 80.76577 201 VAL C C 1
ATOM 4014 O O . VAL C 1 201 ? -35.73265 50.82427 13.20902 1.000 78.22278 201 VAL C O 1
ATOM 4018 N N . TYR C 1 202 ? -36.93750 52.34269 14.36294 1.000 77.24808 202 TYR C N 1
ATOM 4019 C CA . TYR C 1 202 ? -35.88176 52.66249 15.30923 1.000 81.95436 202 TYR C CA 1
ATOM 4020 C C . TYR C 1 202 ? -36.29559 52.23253 16.70885 1.000 74.85925 202 TYR C C 1
ATOM 4021 O O . TYR C 1 202 ? -37.48357 52.09059 17.01064 1.000 72.98812 202 TYR C O 1
ATOM 4030 N N . SER C 1 203 ? -35.29937 52.03846 17.56778 1.000 78.35407 203 SER C N 1
ATOM 4031 C CA . SER C 1 203 ? -35.52057 51.68398 18.96246 1.000 87.00561 203 SER C CA 1
ATOM 4032 C C . SER C 1 203 ? -35.19744 52.88112 19.84845 1.000 86.68987 203 SER C C 1
ATOM 4033 O O . SER C 1 203 ? -34.16658 53.53638 19.66256 1.000 90.32849 203 SER C O 1
ATOM 4036 N N . ALA C 1 204 ? -36.08523 53.17480 20.79333 1.000 85.70187 204 ALA C N 1
ATOM 4037 C CA . ALA C 1 204 ? -35.85979 54.22384 21.78182 1.000 82.14912 204 ALA C CA 1
ATOM 4038 C C . ALA C 1 204 ? -35.22617 53.58291 23.01197 1.000 85.20498 204 ALA C C 1
ATOM 4039 O O . ALA C 1 204 ? -35.86725 52.78204 23.69972 1.000 101.14559 204 ALA C O 1
ATOM 4041 N N . LYS C 1 205 ? -33.97340 53.93485 23.29210 1.000 92.95703 205 LYS C N 1
ATOM 4042 C CA . LYS C 1 205 ? -33.26607 53.34191 24.41965 1.000 87.10803 205 LYS C CA 1
ATOM 4043 C C . LYS C 1 205 ? -33.91692 53.71453 25.74673 1.000 84.17370 205 LYS C C 1
ATOM 4044 O O . LYS C 1 205 ? -34.47076 54.80370 25.91600 1.000 95.01742 205 LYS C O 1
ATOM 4050 N N . LYS C 1 206 ? -33.84985 52.78084 26.69026 1.000 92.37317 206 LYS C N 1
AT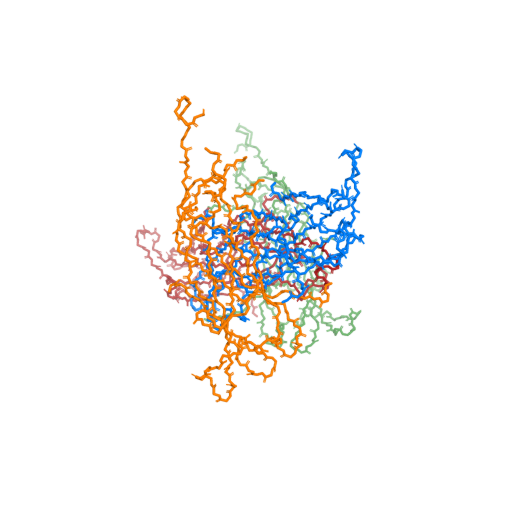OM 4051 C CA . LYS C 1 206 ? -34.35754 53.00645 28.03420 1.000 92.91757 206 LYS C CA 1
ATOM 4052 C C . LYS C 1 206 ? -33.31210 53.74419 28.86073 1.000 95.65250 206 LYS C C 1
ATOM 4053 O O . LYS C 1 206 ? -32.13143 53.38036 28.86374 1.000 87.83693 206 LYS C O 1
ATOM 4059 N N . PHE C 1 207 ? -33.74867 54.79972 29.54043 1.000 94.04339 207 PHE C N 1
ATOM 4060 C CA . PHE C 1 207 ? -32.89146 55.60502 30.40491 1.000 104.32304 207 PHE C CA 1
ATOM 4061 C C . PHE C 1 207 ? -33.57460 55.73654 31.75806 1.000 110.81093 207 PHE C C 1
ATOM 4062 O O . PHE C 1 207 ? -34.28170 56.72065 32.02108 1.000 111.73000 207 PHE C O 1
ATOM 4070 N N . PRO C 1 208 ? -33.36248 54.76933 32.65351 1.000 110.20827 208 PRO C N 1
ATOM 4071 C CA . PRO C 1 208 ? -34.00916 54.80807 33.97461 1.000 112.44479 208 PRO C CA 1
ATOM 4072 C C . PRO C 1 208 ? -33.45985 56.00680 34.72817 1.000 103.55104 208 PRO C C 1
ATOM 4073 O O . PRO C 1 208 ? -32.24739 56.13809 34.90858 1.000 95.70224 208 PRO C O 1
ATOM 4077 N N . GLY C 1 209 ? -34.36784 56.87380 35.18774 1.000 109.49177 209 GLY C N 1
ATOM 4078 C CA . GLY C 1 209 ? -34.01989 58.12576 35.82523 1.000 118.73406 209 GLY C CA 1
ATOM 4079 C C . GLY C 1 209 ? -34.37138 59.31714 34.95823 1.000 117.70371 209 GLY C C 1
ATOM 4080 O O . GLY C 1 209 ? -34.73856 60.37763 35.48511 1.000 111.45446 209 GLY C O 1
ATOM 4081 N N . LEU C 1 210 ? -34.26044 59.15926 33.63911 1.000 116.00839 210 LEU C N 1
ATOM 4082 C CA . LEU C 1 210 ? -34.60564 60.19832 32.67578 1.000 122.58475 210 LEU C CA 1
ATOM 4083 C C . LEU C 1 210 ? -35.93188 59.85056 32.01446 1.000 121.82730 210 LEU C C 1
ATOM 4084 O O . LEU C 1 210 ? -36.93479 60.53884 32.23045 1.000 123.51034 210 LEU C O 1
ATOM 4089 N N . THR C 1 211 ? -35.94490 58.78540 31.20577 1.000 124.34005 211 THR C N 1
ATOM 4090 C CA . THR C 1 211 ? -37.14786 58.44026 30.44908 1.000 127.93113 211 THR C CA 1
ATOM 4091 C C . THR C 1 211 ? -38.34110 58.20523 31.36552 1.000 140.11105 211 THR C C 1
ATOM 4092 O O . THR C 1 211 ? -39.47257 58.56559 31.02038 1.000 142.44524 211 THR C O 1
ATOM 4096 N N . THR C 1 212 ? -38.09724 57.62875 32.54259 1.000 157.49201 212 THR C N 1
ATOM 4097 C CA . THR C 1 212 ? -39.10978 57.34128 33.56974 1.000 159.68661 212 THR C CA 1
ATOM 4098 C C . THR C 1 212 ? -40.52346 57.02808 33.05138 1.000 158.05772 212 THR C C 1
ATOM 4099 O O . THR C 1 212 ? -40.89800 55.86747 32.85192 1.000 156.68529 212 THR C O 1
ATOM 4103 N N . GLY D 1 15 ? -39.31675 24.96560 11.73077 1.000 133.15456 15 GLY D N 1
ATOM 4104 C CA . GLY D 1 15 ? -40.42926 24.04545 11.87940 1.000 130.86819 15 GLY D CA 1
ATOM 4105 C C . GLY D 1 15 ? -41.33718 24.00540 10.66581 1.000 133.59568 15 GLY D C 1
ATOM 4106 O O . GLY D 1 15 ? -41.28015 24.88560 9.80716 1.000 136.51525 15 GLY D O 1
ATOM 4107 N N . ASN D 1 16 ? -42.17847 22.97654 10.59177 1.000 114.98573 16 ASN D N 1
ATOM 4108 C CA . ASN D 1 16 ? -43.11289 22.81101 9.48766 1.000 102.09726 16 ASN D CA 1
ATOM 4109 C C . ASN D 1 16 ? -44.50834 23.33718 9.79664 1.000 89.36628 16 ASN D C 1
ATOM 4110 O O . ASN D 1 16 ? -45.39391 23.22815 8.94398 1.000 89.80930 16 ASN D O 1
ATOM 4115 N N . SER D 1 17 ? -44.72024 23.94465 10.96346 1.000 88.13301 17 SER D N 1
ATOM 4116 C CA . SER D 1 17 ? -46.06214 24.30891 11.39159 1.000 80.07123 17 SER D CA 1
ATOM 4117 C C . SER D 1 17 ? -46.03220 25.63310 12.14352 1.000 80.13255 17 SER D C 1
ATOM 4118 O O . SER D 1 17 ? -44.99411 26.06681 12.64902 1.000 82.56677 17 SER D O 1
ATOM 4121 N N . ASN D 1 18 ? -47.20680 26.25822 12.22544 1.000 74.93212 18 ASN D N 1
ATOM 4122 C CA . ASN D 1 18 ? -47.41203 27.49613 12.96486 1.000 82.84221 18 ASN D CA 1
ATOM 4123 C C . ASN D 1 18 ? -48.87244 27.59786 13.38190 1.000 89.39746 18 ASN D C 1
ATOM 4124 O O . ASN D 1 18 ? -49.76232 27.16641 12.64412 1.000 84.81874 18 ASN D O 1
ATOM 4129 N N . SER D 1 19 ? -49.10862 28.10962 14.59019 1.000 87.44534 19 SER D N 1
ATOM 4130 C CA . SER D 1 19 ? -50.45575 28.19987 15.13354 1.000 96.12801 19 SER D CA 1
ATOM 4131 C C . SER D 1 19 ? -50.69335 29.55913 15.76981 1.000 96.88953 19 SER D C 1
ATOM 4132 O O . SER D 1 19 ? -49.75750 30.22893 16.21503 1.000 99.46844 19 SER D O 1
ATOM 4135 N N . VAL D 1 20 ? -51.96346 29.96254 15.79176 1.000 81.08551 20 VAL D N 1
ATOM 4136 C CA . VAL D 1 20 ? -52.38500 31.21106 16.41032 1.000 96.18283 20 VAL D CA 1
ATOM 4137 C C . VAL D 1 20 ? -53.75730 30.98412 17.03124 1.000 96.65323 20 VAL D C 1
ATOM 4138 O O . VAL D 1 20 ? -54.56531 30.19605 16.52977 1.000 93.16475 20 VAL D O 1
ATOM 4142 N N . SER D 1 21 ? -54.01444 31.67543 18.13922 1.000 116.75051 21 SER D N 1
ATOM 4143 C CA . SER D 1 21 ? -55.25704 31.53401 18.88275 1.000 111.19841 21 SER D CA 1
ATOM 4144 C C . SER D 1 21 ? -56.00651 32.85777 18.93181 1.000 113.79471 21 SER D C 1
ATOM 4145 O O . SER D 1 21 ? -55.40091 33.93426 18.93203 1.000 123.69667 21 SER D O 1
ATOM 4148 N N . ARG D 1 22 ? -57.33392 32.76940 18.96511 1.000 108.43037 22 ARG D N 1
ATOM 4149 C CA . ARG D 1 22 ? -58.16954 33.94950 19.12344 1.000 110.86980 22 ARG D CA 1
ATOM 4150 C C . ARG D 1 22 ? -59.38716 33.55677 19.94665 1.000 106.06915 22 ARG D C 1
ATOM 4151 O O . ARG D 1 22 ? -59.61940 32.37785 20.22357 1.000 118.14879 22 ARG D O 1
ATOM 4159 N N . ILE D 1 23 ? -60.16858 34.55910 20.33978 1.000 122.45246 23 ILE D N 1
ATOM 4160 C CA . ILE D 1 23 ? -61.37166 34.35019 21.13564 1.000 122.03238 23 ILE D CA 1
ATOM 4161 C C . ILE D 1 23 ? -62.53751 35.00454 20.41078 1.000 122.18818 23 ILE D C 1
ATOM 4162 O O . ILE D 1 23 ? -62.44155 36.16262 19.98998 1.000 121.29162 23 ILE D O 1
ATOM 4167 N N . THR D 1 24 ? -63.63263 34.26431 20.26559 1.000 132.26153 24 THR D N 1
ATOM 4168 C CA . THR D 1 24 ? -64.79345 34.73389 19.53032 1.000 142.27624 24 THR D CA 1
ATOM 4169 C C . THR D 1 24 ? -65.73712 35.49843 20.45595 1.000 149.38221 24 THR D C 1
ATOM 4170 O O . THR D 1 24 ? -65.50830 35.62580 21.66174 1.000 142.55572 24 THR D O 1
ATOM 4174 N N . ARG D 1 25 ? -66.81741 36.02200 19.87242 1.000 152.12343 25 ARG D N 1
ATOM 4175 C CA . ARG D 1 25 ? -67.80321 36.75884 20.65431 1.000 160.24558 25 ARG D CA 1
ATOM 4176 C C . ARG D 1 25 ? -68.50171 35.86148 21.66636 1.000 165.56716 25 ARG D C 1
ATOM 4177 O O . ARG D 1 25 ? -68.92361 36.33405 22.72819 1.000 174.03434 25 ARG D O 1
ATOM 4185 N N . GLU D 1 26 ? -68.63407 34.57393 21.36002 1.000 177.03913 26 GLU D N 1
ATOM 4186 C CA . GLU D 1 26 ? -69.37915 33.64458 22.19742 1.000 187.82758 26 GLU D CA 1
ATOM 4187 C C . GLU D 1 26 ? -68.53439 33.02733 23.30637 1.000 184.00661 26 GLU D C 1
ATOM 4188 O O . GLU D 1 26 ? -69.04399 32.19155 24.06070 1.000 171.95149 26 GLU D O 1
ATOM 4194 N N . GLY D 1 27 ? -67.26536 33.41574 23.42523 1.000 170.49831 27 GLY D N 1
ATOM 4195 C CA . GLY D 1 27 ? -66.43627 33.02054 24.54376 1.000 159.93847 27 GLY D CA 1
ATOM 4196 C C . GLY D 1 27 ? -65.55197 31.81419 24.31442 1.000 159.98378 27 GLY D C 1
ATOM 4197 O O . GLY D 1 27 ? -64.88299 31.37523 25.25828 1.000 152.13499 27 GLY D O 1
ATOM 4198 N N . LYS D 1 28 ? -65.52687 31.26116 23.10394 1.000 156.57117 28 LYS D N 1
ATOM 4199 C CA . LYS D 1 28 ? -64.72050 30.08349 22.81506 1.000 148.52913 28 LYS D CA 1
ATOM 4200 C C . LYS D 1 28 ? -63.35922 30.48238 22.26125 1.000 131.70659 28 LYS D C 1
ATOM 4201 O O . LYS D 1 28 ? -63.24328 31.43366 21.48302 1.000 125.70713 28 LYS D O 1
ATOM 4207 N N . LYS D 1 29 ? -62.33147 29.74180 22.66909 1.000 134.78610 29 LYS D N 1
ATOM 4208 C CA . LYS D 1 29 ? -60.98021 29.91541 22.15151 1.000 128.51167 29 LYS D CA 1
ATOM 4209 C C . LYS D 1 29 ? -60.82293 29.06129 20.89929 1.000 118.75793 29 LYS D C 1
ATOM 4210 O O . LYS D 1 29 ? -60.99195 27.83777 20.94661 1.000 123.18008 29 LYS D O 1
ATOM 4216 N N . ILE D 1 30 ? -60.49242 29.70470 19.78689 1.000 118.08444 30 ILE D N 1
ATOM 4217 C CA . ILE D 1 30 ? -60.39852 29.05544 18.48682 1.000 113.94994 30 ILE D CA 1
ATOM 4218 C C . ILE D 1 30 ? -58.93992 29.09573 18.05756 1.000 109.60709 30 ILE D C 1
ATOM 4219 O O . ILE D 1 30 ? -58.32149 30.16719 18.03597 1.000 112.41288 30 ILE D O 1
ATOM 4224 N N . THR D 1 31 ? -58.39263 27.93179 17.71598 1.000 109.26379 31 THR D N 1
ATOM 4225 C CA . THR D 1 31 ? -56.98611 27.79160 17.36538 1.000 101.14195 31 THR D CA 1
ATOM 4226 C C . THR D 1 31 ? -56.87046 27.32816 15.92239 1.000 91.21180 31 THR D C 1
ATOM 4227 O O . THR D 1 31 ? -57.48908 26.33656 15.52501 1.000 108.38453 31 THR D O 1
ATOM 4231 N N . TYR D 1 32 ? -56.08397 28.06182 15.14830 1.000 89.54512 32 TYR D N 1
ATOM 4232 C CA . TYR D 1 32 ? -55.76975 27.72982 13.76941 1.000 84.75046 32 TYR D CA 1
ATOM 4233 C C . TYR D 1 32 ? -54.37446 27.12724 13.68793 1.000 91.41598 32 TYR D C 1
ATOM 4234 O O . TYR D 1 32 ? -53.42771 27.66446 14.27032 1.000 92.04665 32 TYR D O 1
ATOM 4243 N N . LYS D 1 33 ? -54.25621 26.00644 12.97825 1.000 82.84957 33 LYS D N 1
ATOM 4244 C CA . LYS D 1 33 ? -52.98193 25.32881 12.77644 1.000 75.60642 33 LYS D CA 1
ATOM 4245 C C . LYS D 1 33 ? -52.75030 25.11157 11.29548 1.000 80.09789 33 LYS D C 1
ATOM 4246 O O . LYS D 1 33 ? -53.57131 24.48701 10.61574 1.000 85.01758 33 LYS D O 1
ATOM 4252 N N . LEU D 1 34 ? -51.61546 25.60508 10.81436 1.000 76.01730 34 LEU D N 1
ATOM 4253 C CA . LEU D 1 34 ? -51.16688 25.40549 9.44877 1.000 76.64955 34 LEU D CA 1
ATOM 4254 C C . LEU D 1 34 ? -49.93236 24.52759 9.51284 1.000 80.59870 34 LEU D C 1
ATOM 4255 O O . LEU D 1 34 ? -49.01094 24.81329 10.28459 1.000 79.69156 34 LEU D O 1
ATOM 4260 N N . ASN D 1 35 ? -49.91544 23.45542 8.73362 1.000 76.17003 35 ASN D N 1
ATOM 4261 C CA . ASN D 1 35 ? -48.74744 22.59439 8.73644 1.000 72.60871 35 ASN D CA 1
ATOM 4262 C C . ASN D 1 35 ? -48.46087 22.19175 7.29973 1.000 75.26839 35 ASN D C 1
ATOM 4263 O O . ASN D 1 35 ? -49.37431 21.78964 6.57263 1.000 77.15947 35 ASN D O 1
ATOM 4268 N N . ILE D 1 36 ? -47.20083 22.31578 6.89314 1.000 76.53422 36 ILE D N 1
ATOM 4269 C CA . ILE D 1 36 ? -46.80437 22.07088 5.51050 1.000 77.12285 36 ILE D CA 1
ATOM 4270 C C . ILE D 1 36 ? -46.57931 20.56950 5.34335 1.000 81.15110 36 ILE D C 1
ATOM 4271 O O . ILE D 1 36 ? -45.62058 20.01194 5.88173 1.000 74.67223 36 ILE D O 1
ATOM 4276 N N . MET D 1 37 ? -47.47967 19.91419 4.60389 1.000 79.25084 37 MET D N 1
ATOM 4277 C CA . MET D 1 37 ? -47.40002 18.47710 4.35239 1.000 81.51277 37 MET D CA 1
ATOM 4278 C C . MET D 1 37 ? -46.35197 18.13276 3.30217 1.000 76.42038 37 MET D C 1
ATOM 4279 O O . MET D 1 37 ? -45.68240 17.09758 3.40617 1.000 81.65615 37 MET D O 1
ATOM 4284 N N . GLN D 1 38 ? -46.21696 18.96886 2.27549 1.000 72.17181 38 GLN D N 1
ATOM 4285 C CA . GLN D 1 38 ? -45.33016 18.70778 1.14540 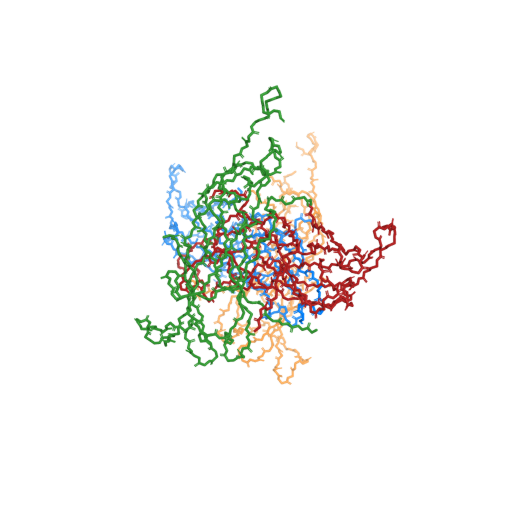1.000 71.11020 38 GLN D CA 1
ATOM 4286 C C . GLN D 1 38 ? -44.54954 19.97558 0.82938 1.000 76.44910 38 GLN D C 1
ATOM 4287 O O . GLN D 1 38 ? -45.11840 20.95481 0.33555 1.000 72.31640 38 GLN D O 1
ATOM 4293 N N . GLN D 1 39 ? -43.26734 19.96013 1.12315 1.000 79.44090 39 GLN D N 1
ATOM 4294 C CA . GLN D 1 39 ? -42.39917 21.09262 0.86428 1.000 81.03132 39 GLN D CA 1
ATOM 4295 C C . GLN D 1 39 ? -41.92071 21.08480 -0.58538 1.000 83.49234 39 GLN D C 1
ATOM 4296 O O . GLN D 1 39 ? -41.80988 20.02824 -1.20976 1.000 77.89192 39 GLN D O 1
ATOM 4302 N N . PRO D 1 40 ? -41.63458 22.25256 -1.14510 1.000 93.39012 40 PRO D N 1
ATOM 4303 C CA . PRO D 1 40 ? -40.88890 22.29249 -2.40534 1.000 87.28940 40 PRO D CA 1
ATOM 4304 C C . PRO D 1 40 ? -39.40256 22.13055 -2.13695 1.000 72.01393 40 PRO D C 1
ATOM 4305 O O . PRO D 1 40 ? -38.85409 22.68166 -1.18037 1.000 80.58786 40 PRO D O 1
ATOM 4309 N N . LYS D 1 41 ? -38.75319 21.33525 -2.97522 1.000 75.45843 41 LYS D N 1
ATOM 4310 C CA . LYS D 1 41 ? -37.33101 21.05753 -2.83178 1.000 87.93029 41 LYS D CA 1
ATOM 4311 C C . LYS D 1 41 ? -36.49188 21.89896 -3.78377 1.000 92.29137 41 LYS D C 1
ATOM 4312 O O . LYS D 1 41 ? -35.55543 22.58360 -3.36159 1.000 90.05195 41 LYS D O 1
ATOM 4318 N N A ARG D 1 42 ? -36.83356 21.87350 -5.06628 0.695 89.05610 42 ARG D N 1
ATOM 4319 N N B ARG D 1 42 ? -36.79085 21.82884 -5.07956 0.305 90.81568 42 ARG D N 1
ATOM 4320 C CA A ARG D 1 42 ? -36.10107 22.63232 -6.05947 0.695 86.14328 42 ARG D CA 1
ATOM 4321 C CA B ARG D 1 42 ? -36.07476 22.60010 -6.08560 0.305 80.66172 42 ARG D CA 1
ATOM 4322 C C A ARG D 1 42 ? -37.03069 22.91350 -7.23194 0.695 86.58307 42 ARG D C 1
ATOM 4323 C C B ARG D 1 42 ? -37.00688 22.88322 -7.25610 0.305 90.95236 42 ARG D C 1
ATOM 4324 O O A ARG D 1 42 ? -38.06903 22.26613 -7.39798 0.695 85.92682 42 ARG D O 1
ATOM 4325 O O B ARG D 1 42 ? -38.01317 22.19703 -7.45487 0.305 86.70476 42 ARG D O 1
ATOM 4340 N N . ALA D 1 43 ? -36.66402 23.91172 -8.02940 1.000 86.00212 43 ALA D N 1
ATOM 4341 C CA . ALA D 1 43 ? -37.48078 24.30207 -9.16577 1.000 82.29557 43 ALA D CA 1
ATOM 4342 C C . ALA D 1 43 ? -36.56893 24.86946 -10.24362 1.000 85.55746 43 ALA D C 1
ATOM 4343 O O . ALA D 1 43 ? -35.42495 25.24782 -9.97978 1.000 87.39488 43 ALA D O 1
ATOM 4345 N N . ARG D 1 44 ? -37.10099 24.95200 -11.46029 1.000 82.61616 44 ARG D N 1
ATOM 4346 C CA . ARG D 1 44 ? -36.37958 25.49600 -12.60475 1.000 80.47812 44 ARG D CA 1
ATOM 4347 C C . ARG D 1 44 ? -36.87226 26.90971 -12.88654 1.000 89.77010 44 ARG D C 1
ATOM 4348 O O . ARG D 1 44 ? -38.08091 27.13517 -13.01298 1.000 83.69933 44 ARG D O 1
ATOM 4356 N N . ALA D 1 45 ? -35.93939 27.85460 -12.97131 1.000 80.78477 45 ALA D N 1
ATOM 4357 C CA . ALA D 1 45 ? -36.29802 29.23785 -13.24921 1.000 83.00059 45 ALA D CA 1
ATOM 4358 C C . ALA D 1 45 ? -36.99022 29.34422 -14.60049 1.000 87.15787 45 ALA D C 1
ATOM 4359 O O . ALA D 1 45 ? -36.51793 28.79145 -15.59792 1.000 91.47876 45 ALA D O 1
ATOM 4361 N N . CYS D 1 46 ? -38.11684 30.05630 -14.62974 1.000 89.88167 46 CYS D N 1
ATOM 4362 C CA . CYS D 1 46 ? -38.87991 30.24398 -15.85608 1.000 94.47436 46 CYS D CA 1
ATOM 4363 C C . CYS D 1 46 ? -38.46009 31.48217 -16.63680 1.000 106.62999 46 CYS D C 1
ATOM 4364 O O . CYS D 1 46 ? -38.95016 31.68409 -17.75367 1.000 133.80906 46 CYS D O 1
ATOM 4367 N N . GLY D 1 47 ? -37.56896 32.30398 -16.08745 1.000 106.33749 47 GLY D N 1
ATOM 4368 C CA . GLY D 1 47 ? -37.11363 33.48463 -16.78800 1.000 123.95009 47 GLY D CA 1
ATOM 4369 C C . GLY D 1 47 ? -38.24203 34.47936 -17.02212 1.000 141.23475 47 GLY D C 1
ATOM 4370 O O . GLY D 1 47 ? -39.25908 34.49492 -16.32701 1.000 137.35350 47 GLY D O 1
ATOM 4371 N N . GLN D 1 48 ? -38.05265 35.31162 -18.04296 1.000 166.33141 48 GLN D N 1
ATOM 4372 C CA . GLN D 1 48 ? -39.06796 36.26339 -18.46897 1.000 174.03637 48 GLN D CA 1
ATOM 4373 C C . GLN D 1 48 ? -39.09483 36.31034 -19.98999 1.000 201.77853 48 GLN D C 1
ATOM 4374 O O . GLN D 1 48 ? -38.37605 35.57168 -20.67056 1.000 198.76780 48 GLN D O 1
ATOM 4380 N N . GLY D 1 49 ? -39.93713 37.18754 -20.52148 1.000 233.72675 49 GLY D N 1
ATOM 4381 C CA . GLY D 1 49 ? -40.02515 37.38292 -21.95191 1.000 256.39280 49 GLY D CA 1
ATOM 4382 C C . GLY D 1 49 ? -41.11302 36.54781 -22.59635 1.000 258.14324 49 GLY D C 1
ATOM 4383 O O . GLY D 1 49 ? -41.93496 35.90045 -21.94075 1.000 252.68411 49 GLY D O 1
ATOM 4384 N N . SER D 1 50 ? -41.10307 36.57156 -23.93160 1.000 234.49761 50 SER D N 1
ATOM 4385 C CA . SER D 1 50 ? -42.13644 35.89135 -24.70880 1.000 226.98374 50 SER D CA 1
ATOM 4386 C C . SER D 1 50 ? -42.15135 34.38742 -24.45615 1.000 225.07843 50 SER D C 1
ATOM 4387 O O . SER D 1 50 ? -43.22454 33.78757 -24.32150 1.000 224.94781 50 SER D O 1
ATOM 4390 N N . LYS D 1 51 ? -40.97611 33.75725 -24.39444 1.000 218.58355 51 LYS D N 1
ATOM 4391 C CA . LYS D 1 51 ? -40.92907 32.31506 -24.16898 1.000 208.56521 51 LYS D CA 1
ATOM 4392 C C . LYS D 1 51 ? -41.43616 31.93051 -22.78256 1.000 218.39434 51 LYS D C 1
ATOM 4393 O O . LYS D 1 51 ? -42.02199 30.85424 -22.61907 1.000 215.32211 51 LYS D O 1
ATOM 4399 N N . SER D 1 52 ? -41.21732 32.78286 -21.77737 1.000 241.18187 52 SER D N 1
ATOM 4400 C CA . SER D 1 52 ? -41.60617 32.44330 -20.40995 1.000 233.14141 52 SER D CA 1
ATOM 4401 C C . SER D 1 52 ? -43.11623 32.29960 -20.25126 1.000 236.63645 52 SER D C 1
ATOM 4402 O O . SER D 1 52 ? -43.57800 31.53614 -19.39505 1.000 221.98124 52 SER D O 1
ATOM 4405 N N . HIS D 1 53 ? -43.89924 33.01667 -21.05772 1.000 226.10633 53 HIS D N 1
ATOM 4406 C CA . HIS D 1 53 ? -45.35061 33.01798 -20.91346 1.000 221.94723 53 HIS D CA 1
ATOM 4407 C C . HIS D 1 53 ? -46.01601 31.74927 -21.43377 1.000 218.66692 53 HIS D C 1
ATOM 4408 O O . HIS D 1 53 ? -47.21376 31.55962 -21.19472 1.000 211.36165 53 HIS D O 1
ATOM 4415 N N . THR D 1 54 ? -45.28203 30.88008 -22.12922 1.000 223.12896 54 THR D N 1
ATOM 4416 C CA . THR D 1 54 ? -45.84771 29.62874 -22.61457 1.000 214.98206 54 THR D CA 1
ATOM 4417 C C . THR D 1 54 ? -44.91609 28.43124 -22.48184 1.000 209.48773 54 THR D C 1
ATOM 4418 O O . THR D 1 54 ? -45.27625 27.34620 -22.94929 1.000 206.42272 54 THR D O 1
ATOM 4422 N N . ASP D 1 55 ? -43.74415 28.58019 -21.86745 1.000 207.25178 55 ASP D N 1
ATOM 4423 C CA . ASP D 1 55 ? -42.78346 27.48904 -21.74124 1.000 200.51945 55 ASP D CA 1
ATOM 4424 C C . ASP D 1 55 ? -42.22313 27.40745 -20.32537 1.000 195.38151 55 ASP D C 1
ATOM 4425 O O . ASP D 1 55 ? -41.02140 27.20717 -20.12457 1.000 190.71954 55 ASP D O 1
ATOM 4430 N N . ARG D 1 56 ? -43.08135 27.56285 -19.31971 1.000 192.33404 56 ARG D N 1
ATOM 4431 C CA . ARG D 1 56 ? -42.66102 27.51214 -17.92623 1.000 169.58386 56 ARG D CA 1
ATOM 4432 C C . ARG D 1 56 ? -43.02382 26.16700 -17.30060 1.000 146.07800 56 ARG D C 1
ATOM 4433 O O . ARG D 1 56 ? -43.82941 25.40016 -17.83551 1.000 138.11682 56 ARG D O 1
ATOM 4441 N N . ARG D 1 57 ? -42.41196 25.88982 -16.14919 1.000 130.77003 57 ARG D N 1
ATOM 4442 C CA . ARG D 1 57 ? -42.54224 24.59586 -15.48165 1.000 108.23778 57 ARG D CA 1
ATOM 4443 C C . ARG D 1 57 ? -42.83047 24.79738 -13.99889 1.000 99.35958 57 ARG D C 1
ATOM 4444 O O . ARG D 1 57 ? -41.98213 25.36015 -13.27537 1.000 92.48256 57 ARG D O 1
ATOM 4452 N N . PRO D 1 58 ? -43.98576 24.36192 -13.50012 1.000 89.91224 58 PRO D N 1
ATOM 4453 C CA . PRO D 1 58 ? -44.35721 24.65919 -12.11102 1.000 88.89131 58 PRO D CA 1
ATOM 4454 C C . PRO D 1 58 ? -43.46261 23.94110 -11.11139 1.000 89.37927 58 PRO D C 1
ATOM 4455 O O . PRO D 1 58 ? -42.83612 22.92283 -11.41129 1.000 102.63471 58 PRO D O 1
ATOM 4459 N N . VAL D 1 59 ? -43.40670 24.50084 -9.89785 1.000 93.68009 59 VAL D N 1
ATOM 4460 C CA . VAL D 1 59 ? -42.64116 23.86894 -8.83075 1.000 92.94162 59 VAL D CA 1
ATOM 4461 C C . VAL D 1 59 ? -43.19714 22.47757 -8.56623 1.000 94.15632 59 VAL D C 1
ATOM 4462 O O . VAL D 1 59 ? -44.41683 22.26294 -8.54954 1.000 84.43253 59 VAL D O 1
ATOM 4466 N N . ASP D 1 60 ? -42.29477 21.52170 -8.34551 1.000 90.45796 60 ASP D N 1
ATOM 4467 C CA . ASP D 1 60 ? -42.66376 20.13696 -8.11246 1.000 88.61161 60 ASP D CA 1
ATOM 4468 C C . ASP D 1 60 ? -41.80796 19.57971 -6.98299 1.000 86.67738 60 ASP D C 1
ATOM 4469 O O . ASP D 1 60 ? -40.59431 19.82958 -6.94570 1.000 97.75620 60 ASP D O 1
ATOM 4474 N N . PRO D 1 61 ? -42.40774 18.84903 -6.03684 1.000 87.23301 61 PRO D N 1
ATOM 4475 C CA . PRO D 1 61 ? -43.83842 18.55086 -5.91274 1.000 82.25335 61 PRO D CA 1
ATOM 4476 C C . PRO D 1 61 ? -44.60797 19.78296 -5.46277 1.000 82.83059 61 PRO D C 1
ATOM 4477 O O . PRO D 1 61 ? -44.05830 20.63778 -4.77081 1.000 78.75269 61 PRO D O 1
ATOM 4481 N N . PRO D 1 62 ? -45.87037 19.89930 -5.86393 1.000 82.91664 62 PRO D N 1
ATOM 4482 C CA . PRO D 1 62 ? -46.66210 21.07561 -5.50419 1.000 71.47468 62 PRO D CA 1
ATOM 4483 C C . PRO D 1 62 ? -46.78813 21.18584 -3.99782 1.000 69.83690 62 PRO D C 1
ATOM 4484 O O . PRO D 1 62 ? -47.02730 20.18196 -3.31011 1.000 79.31933 62 PRO D O 1
ATOM 4488 N N . PRO D 1 63 ? -46.62773 22.38688 -3.44883 1.000 69.98246 63 PRO D N 1
ATOM 4489 C CA . PRO D 1 63 ? -46.77190 22.55483 -1.99997 1.000 63.10210 63 PRO D CA 1
ATOM 4490 C C . PRO D 1 63 ? -48.17911 22.20834 -1.53587 1.000 68.52335 63 PRO D C 1
ATOM 4491 O O . PRO D 1 63 ? -49.17496 22.52513 -2.19121 1.000 65.59357 63 PRO D O 1
ATOM 4495 N N . VAL D 1 64 ? -48.23638 21.50813 -0.40615 1.000 71.86225 64 VAL D N 1
ATOM 4496 C CA . VAL D 1 64 ? -49.47233 21.09193 0.24200 1.000 64.67681 64 VAL D CA 1
ATOM 4497 C C . VAL D 1 64 ? -49.43182 21.61424 1.66715 1.000 70.34395 64 VAL D C 1
ATOM 4498 O O . VAL D 1 64 ? -48.46218 21.37041 2.39466 1.000 73.71704 64 VAL D O 1
ATOM 4502 N N . ILE D 1 65 ? -50.47685 22.33018 2.06380 1.000 67.61724 65 ILE D N 1
ATOM 4503 C CA . ILE D 1 65 ? -50.57832 22.89108 3.40262 1.000 71.38353 65 ILE D CA 1
ATOM 4504 C C . ILE D 1 65 ? -51.86323 22.38293 4.03381 1.000 70.72123 65 ILE D C 1
ATOM 4505 O O . ILE D 1 65 ? -52.92842 22.40995 3.40615 1.000 71.51936 65 ILE D O 1
ATOM 4510 N N . GLU D 1 66 ? -51.74102 21.88172 5.25700 1.000 69.01085 66 GLU D N 1
ATOM 4511 C CA . GLU D 1 66 ? -52.83865 21.32356 6.03029 1.000 76.17750 66 GLU D CA 1
ATOM 4512 C C . GLU D 1 66 ? -53.30041 22.35710 7.04969 1.000 81.42781 66 GLU D C 1
ATOM 4513 O O . GLU D 1 66 ? -52.47766 22.95944 7.74608 1.000 77.17990 66 GLU D O 1
ATOM 4519 N N . LEU D 1 67 ? -54.60812 22.58321 7.10650 1.000 81.59004 67 LEU D N 1
ATOM 4520 C CA . LEU D 1 67 ? -55.22599 23.51326 8.04286 1.000 77.42502 67 LEU D CA 1
ATOM 4521 C C . LEU D 1 67 ? -56.11205 22.74313 9.01138 1.000 78.97410 67 LEU D C 1
ATOM 4522 O O . LEU D 1 67 ? -56.95053 21.94136 8.58708 1.000 83.62645 67 LEU D O 1
ATOM 4527 N N . ASN D 1 68 ? -55.94791 23.01460 10.30743 1.000 79.93036 68 ASN D N 1
ATOM 4528 C CA . ASN D 1 68 ? -56.78467 22.41891 11.33957 1.000 89.51519 68 ASN D CA 1
ATOM 4529 C C . ASN D 1 68 ? -57.27835 23.50779 12.27440 1.000 94.20208 68 ASN D C 1
ATOM 4530 O O . ASN D 1 68 ? -56.50019 24.36897 12.69610 1.000 95.78535 68 ASN D O 1
ATOM 4535 N N . ILE D 1 69 ? -58.57215 23.47414 12.58219 1.000 99.90712 69 ILE D N 1
ATOM 4536 C CA . ILE D 1 69 ? -59.20400 24.44387 13.46596 1.000 100.16676 69 ILE D CA 1
ATOM 4537 C C . ILE D 1 69 ? -59.65712 23.69670 14.70969 1.000 107.24730 69 ILE D C 1
ATOM 4538 O O . ILE D 1 69 ? -60.34033 22.66980 14.60911 1.000 113.11238 69 ILE D O 1
ATOM 4543 N N . PHE D 1 70 ? -59.28518 24.20879 15.87692 1.000 111.21435 70 PHE D N 1
ATOM 4544 C CA . PHE D 1 70 ? -59.58329 23.55850 17.14416 1.000 118.72878 70 PHE D CA 1
ATOM 4545 C C . PHE D 1 70 ? -60.44071 24.47302 18.00408 1.000 122.76588 70 PHE D C 1
ATOM 4546 O O . PHE D 1 70 ? -60.09660 25.64308 18.20482 1.000 121.70167 70 PHE D O 1
ATOM 4554 N N . GLU D 1 71 ? -61.55121 23.94634 18.50688 1.000 122.89993 71 GLU D N 1
ATOM 4555 C CA . GLU D 1 71 ? -62.35822 24.66289 19.48017 1.000 128.46424 71 GLU D CA 1
ATOM 4556 C C . GLU D 1 71 ? -61.94953 24.21324 20.87322 1.000 130.91950 71 GLU D C 1
ATOM 4557 O O . GLU D 1 71 ? -61.67778 23.03075 21.09969 1.000 137.06580 71 GLU D O 1
ATOM 4563 N N . SER D 1 72 ? -61.88874 25.16113 21.80081 1.000 126.42886 72 SER D N 1
ATOM 4564 C CA . SER D 1 72 ? -61.65114 24.81824 23.19058 1.000 145.45568 72 SER D CA 1
ATOM 4565 C C . SER D 1 72 ? -62.32143 25.86517 24.06352 1.000 163.92674 72 SER D C 1
ATOM 4566 O O . SER D 1 72 ? -62.58957 26.98771 23.62758 1.000 155.85786 72 SER D O 1
ATOM 4569 N N . ASP D 1 73 ? -62.59146 25.48516 25.29564 1.000 203.24637 73 ASP D N 1
ATOM 4570 C CA . ASP D 1 73 ? -62.91221 26.46797 26.31863 1.000 218.72660 73 ASP D CA 1
ATOM 4571 C C . ASP D 1 73 ? -61.61628 27.03371 26.89553 1.000 222.30706 73 ASP D C 1
ATOM 4572 O O . ASP D 1 73 ? -60.71172 26.26564 27.23956 1.000 220.85645 73 ASP D O 1
ATOM 4577 N N . PRO D 1 74 ? -61.46384 28.36015 26.95810 1.000 201.81591 74 PRO D N 1
ATOM 4578 C CA . PRO D 1 74 ? -60.22722 28.93039 27.52635 1.000 193.72947 74 PRO D CA 1
ATOM 4579 C C . PRO D 1 74 ? -59.96792 28.52520 28.96771 1.000 206.91208 74 PRO D C 1
ATOM 4580 O O . PRO D 1 74 ? -58.81635 28.59896 29.41562 1.000 191.71659 74 PRO D O 1
ATOM 4584 N N . HIS D 1 75 ? -60.99492 28.09933 29.70650 1.000 239.79224 75 HIS D N 1
ATOM 4585 C CA . HIS D 1 75 ? -60.78167 27.61014 31.06495 1.000 239.98371 75 HIS D CA 1
ATOM 4586 C C . HIS D 1 75 ? -60.00307 26.29737 31.05664 1.000 238.28964 75 HIS D C 1
ATOM 4587 O O . HIS D 1 75 ? -59.01266 26.14676 31.78198 1.000 236.28249 75 HIS D O 1
ATOM 4594 N N . ASP D 1 76 ? -60.43426 25.33648 30.23785 1.000 222.63840 76 ASP D N 1
ATOM 4595 C CA . ASP D 1 76 ? -59.80776 24.01932 30.14322 1.000 213.04988 76 ASP D CA 1
ATOM 4596 C C . ASP D 1 76 ? -59.32677 23.80695 28.71271 1.000 205.60198 76 ASP D C 1
ATOM 4597 O O . ASP D 1 76 ? -60.13308 23.55953 27.80912 1.000 198.70126 76 ASP D O 1
ATOM 4602 N N . ASP D 1 77 ? -58.01464 23.88689 28.51487 1.000 205.56472 77 ASP D N 1
ATOM 4603 C CA . ASP D 1 77 ? -57.39234 23.62519 27.22505 1.000 205.87244 77 ASP D CA 1
ATOM 4604 C C . ASP D 1 77 ? -56.95062 22.17754 27.06471 1.000 206.87063 77 ASP D C 1
ATOM 4605 O O . ASP D 1 77 ? -56.46184 21.80935 25.99114 1.000 199.68805 77 ASP D O 1
ATOM 4610 N N . SER D 1 78 ? -57.11260 21.35057 28.10050 1.000 210.99478 78 SER D N 1
ATOM 4611 C CA . SER D 1 78 ? -56.79758 19.93283 27.97994 1.000 210.58447 78 SER D CA 1
ATOM 4612 C C . SER D 1 78 ? -57.77087 19.19520 27.07130 1.000 205.22151 78 SER D C 1
ATOM 4613 O O . SER D 1 78 ? -57.45383 18.09111 26.61627 1.000 204.85373 78 SER D O 1
ATOM 4616 N N . ASN D 1 79 ? -58.93979 19.76778 26.79641 1.000 198.16618 79 ASN D N 1
ATOM 4617 C CA . ASN D 1 79 ? -59.89781 19.17584 25.87243 1.000 189.99276 79 ASN D CA 1
ATOM 4618 C C . ASN D 1 79 ? -59.98401 20.04455 24.62473 1.000 182.81461 79 ASN D C 1
ATOM 4619 O O . ASN D 1 79 ? -60.37179 21.21578 24.70498 1.000 177.74541 79 ASN D O 1
ATOM 4624 N N . LYS D 1 80 ? -59.62265 19.47029 23.47875 1.000 172.41663 80 LYS D N 1
ATOM 4625 C CA . LYS D 1 80 ? -59.65074 20.16929 22.20423 1.000 155.72067 80 LYS D CA 1
ATOM 4626 C C . LYS D 1 80 ? -60.54037 19.41006 21.22976 1.000 144.00836 80 LYS D C 1
ATOM 4627 O O . LYS D 1 80 ? -60.64135 18.18112 21.28582 1.000 148.90176 80 LYS D O 1
ATOM 4633 N N . THR D 1 81 ? -61.17721 20.14880 20.32506 1.000 138.35090 81 THR D N 1
ATOM 4634 C CA . THR D 1 81 ? -62.10477 19.57064 19.36007 1.000 131.96724 81 THR D CA 1
ATOM 4635 C C . THR D 1 81 ? -61.82700 20.14939 17.98132 1.000 120.48869 81 THR D C 1
ATOM 4636 O O . THR D 1 81 ? -61.92914 21.36407 17.78501 1.000 118.43605 81 THR D O 1
ATOM 4640 N N . ASP D 1 82 ? -61.48468 19.28319 17.03279 1.000 120.07752 82 ASP D N 1
ATOM 4641 C CA . ASP D 1 82 ? -61.27495 19.70588 15.65382 1.000 110.62348 82 ASP D CA 1
ATOM 4642 C C . ASP D 1 82 ? -62.61935 20.07317 15.03274 1.000 116.45987 82 ASP D C 1
ATOM 4643 O O . ASP D 1 82 ? -63.51603 19.22909 14.93594 1.000 118.67615 82 ASP D O 1
ATOM 4648 N N . ILE D 1 83 ? -62.75681 21.32396 14.59906 1.000 114.19912 83 ILE D N 1
ATOM 4649 C CA . ILE D 1 83 ? -64.00771 21.81954 14.03789 1.000 113.71531 83 ILE D CA 1
ATOM 4650 C C . ILE D 1 83 ? -63.86212 22.16143 12.55754 1.000 115.16784 83 ILE D C 1
ATOM 4651 O O . ILE D 1 83 ? -64.63662 22.96117 12.03457 1.000 119.85921 83 ILE D O 1
ATOM 4656 N N . THR D 1 84 ? -62.87405 21.57916 11.87698 1.000 97.38759 84 THR D N 1
ATOM 4657 C CA . THR D 1 84 ? -62.50456 22.05564 10.54658 1.000 112.26831 84 THR D CA 1
ATOM 4658 C C . THR D 1 84 ? -63.66858 21.94067 9.56895 1.000 116.06064 84 THR D C 1
ATOM 4659 O O . THR D 1 84 ? -63.91345 22.85708 8.77471 1.000 124.94483 84 THR D O 1
ATOM 4663 N N . PHE D 1 85 ? -64.40024 20.82550 9.61487 1.000 119.27159 85 PHE D N 1
ATOM 4664 C CA . PHE D 1 85 ? -65.50713 20.61366 8.68914 1.000 116.16959 85 PHE D CA 1
ATOM 4665 C C . PHE D 1 85 ? -66.74884 21.42238 9.05640 1.000 113.56903 85 PHE D C 1
ATOM 4666 O O . PHE D 1 85 ? -67.51976 21.79350 8.16407 1.000 112.23492 85 PHE D O 1
ATOM 4674 N N . VAL D 1 86 ? -66.95790 21.72069 10.33802 1.000 104.20038 86 VAL D N 1
ATOM 4675 C CA . VAL D 1 86 ? -68.18362 22.40065 10.74620 1.000 104.97609 86 VAL D CA 1
ATOM 4676 C C . VAL D 1 86 ? -68.02523 23.92046 10.72011 1.000 121.22647 86 VAL D C 1
ATOM 4677 O O . VAL D 1 86 ? -68.98708 24.63512 10.41298 1.000 120.99314 86 VAL D O 1
ATOM 4681 N N . TYR D 1 87 ? -66.83248 24.42683 11.02914 1.000 107.39583 87 TYR D N 1
ATOM 4682 C CA . TYR D 1 87 ? -66.57448 25.86149 11.01133 1.000 110.13911 87 TYR D CA 1
ATOM 4683 C C . TYR D 1 87 ? -66.95491 26.45560 9.66180 1.000 126.01921 87 TYR D C 1
ATOM 4684 O O . TYR D 1 87 ? -66.34724 26.13625 8.63466 1.000 123.16224 87 TYR D O 1
ATOM 4693 N N . ASN D 1 88 ? -67.95154 27.33928 9.67281 1.000 127.78039 88 ASN D N 1
ATOM 4694 C CA . ASN D 1 88 ? -68.58616 27.82502 8.44841 1.000 135.41848 88 ASN D CA 1
ATOM 4695 C C . ASN D 1 88 ? -67.95469 29.16603 8.08911 1.000 128.08062 88 ASN D C 1
ATOM 4696 O O . ASN D 1 88 ? -68.38036 30.22603 8.55043 1.000 130.64605 88 ASN D O 1
ATOM 4701 N N . ALA D 1 89 ? -66.91701 29.10481 7.25970 1.000 129.97867 89 ALA D N 1
ATOM 4702 C CA . ALA D 1 89 ? -66.23005 30.29323 6.78199 1.000 115.55766 89 ALA D CA 1
ATOM 4703 C C . ALA D 1 89 ? -65.38392 29.91615 5.57856 1.000 89.34801 89 ALA D C 1
ATOM 4704 O O . ALA D 1 89 ? -64.92454 28.77784 5.45648 1.000 105.39357 89 ALA D O 1
ATOM 4706 N N . ASN D 1 90 ? -65.18472 30.88486 4.69532 1.000 95.65079 90 ASN D N 1
ATOM 4707 C CA . ASN D 1 90 ? -64.31134 30.69398 3.55026 1.000 99.31435 90 ASN D CA 1
ATOM 4708 C C . ASN D 1 90 ? -62.86296 30.86653 3.98102 1.000 92.08612 90 ASN D C 1
ATOM 4709 O O . ASN D 1 90 ? -62.55074 31.69172 4.84215 1.000 93.58602 90 ASN D O 1
ATOM 4714 N N . PHE D 1 91 ? -61.98097 30.06234 3.40217 1.000 83.06052 91 PHE D N 1
ATOM 4715 C CA . PHE D 1 91 ? -60.56339 30.13243 3.71158 1.000 75.12698 91 PHE D CA 1
ATOM 4716 C C . PHE D 1 91 ? -59.78836 30.22245 2.41046 1.000 73.30030 91 PHE D C 1
ATOM 4717 O O . PHE D 1 91 ? -60.11177 29.54024 1.43382 1.000 80.39179 91 PHE D O 1
ATOM 4725 N N . PHE D 1 92 ? -58.77606 31.07784 2.39837 1.000 75.31894 92 PHE D N 1
ATOM 4726 C CA . PHE D 1 92 ? -57.88127 31.19361 1.26298 1.000 73.17851 92 PHE D CA 1
ATOM 4727 C C . PHE D 1 92 ? -56.45606 31.20236 1.77980 1.000 67.45639 92 PHE D C 1
ATOM 4728 O O . PHE D 1 92 ? -56.18044 31.69125 2.87822 1.000 73.24769 92 PHE D O 1
ATOM 4736 N N . LEU D 1 93 ? -55.55015 30.65447 0.98256 1.000 62.07529 93 LEU D N 1
ATOM 4737 C CA . LEU D 1 93 ? -54.13891 30.63780 1.32428 1.000 57.12083 93 LEU D CA 1
ATOM 4738 C C . LEU D 1 93 ? -53.35489 31.31898 0.21706 1.000 61.43881 93 LEU D C 1
ATOM 4739 O O . LEU D 1 93 ? -53.51107 30.98481 -0.96238 1.000 67.08156 93 LEU D O 1
ATOM 4744 N N . PHE D 1 94 ? -52.51635 32.27052 0.60561 1.000 61.30944 94 PHE D N 1
ATOM 4745 C CA . PHE D 1 94 ? -51.75688 33.09412 -0.31949 1.000 53.46745 94 PHE D CA 1
ATOM 4746 C C . PHE D 1 94 ? -50.27616 32.80877 -0.13919 1.000 58.30684 94 PHE D C 1
ATOM 4747 O O . PHE D 1 94 ? -49.77825 32.79080 0.99174 1.000 62.31607 94 PHE D O 1
ATOM 4755 N N . ALA D 1 95 ? -49.58234 32.57656 -1.24933 1.000 54.59102 95 ALA D N 1
ATOM 4756 C CA . ALA D 1 95 ? -48.16776 32.23227 -1.23845 1.000 51.28732 95 ALA D CA 1
ATOM 4757 C C . ALA D 1 95 ? -47.34682 33.44067 -1.68141 1.000 62.40345 95 ALA D C 1
ATOM 4758 O O . ALA D 1 95 ? -47.64428 34.05731 -2.70911 1.000 60.12666 95 ALA D O 1
ATOM 4760 N N . THR D 1 96 ? -46.29631 33.74882 -0.93028 1.000 56.73565 96 THR D N 1
ATOM 4761 C CA . THR D 1 96 ? -45.33553 34.78202 -1.28826 1.000 68.55725 96 THR D CA 1
ATOM 4762 C C . THR D 1 96 ? -43.94292 34.17356 -1.29654 1.000 67.71091 96 THR D C 1
ATOM 4763 O O . THR D 1 96 ? -43.66955 33.19515 -0.59402 1.000 62.70929 96 THR D O 1
ATOM 4767 N N . LEU D 1 97 ? -43.07020 34.76200 -2.10698 1.000 68.07335 97 LEU D N 1
ATOM 4768 C CA . LEU D 1 97 ? -41.69916 34.30146 -2.27171 1.000 63.88975 97 LEU D CA 1
ATOM 4769 C C . LEU D 1 97 ? -40.76132 35.23489 -1.52002 1.000 67.86497 97 LEU D C 1
ATOM 4770 O O . LEU D 1 97 ? -40.75925 36.44656 -1.76132 1.000 78.36666 97 LEU D O 1
ATOM 4775 N N . GLU D 1 98 ? -39.96996 34.67279 -0.61617 1.000 70.86529 98 GLU D N 1
ATOM 4776 C CA . GLU D 1 98 ? -39.04954 35.46405 0.19394 1.000 75.44825 98 GLU D CA 1
ATOM 4777 C C . GLU D 1 98 ? -37.62491 34.98114 -0.00861 1.000 65.19569 98 GLU D C 1
ATOM 4778 O O . GLU D 1 98 ? -37.31049 33.83022 0.34890 1.000 79.51574 98 GLU D O 1
ATOM 4784 N N . PRO D 1 99 ? -36.73895 35.79803 -0.57831 1.000 81.09327 99 PRO D N 1
ATOM 4785 C CA . PRO D 1 99 ? -35.34169 35.37699 -0.73075 1.000 84.70486 99 PRO D CA 1
ATOM 4786 C C . PRO D 1 99 ? -34.70772 35.07248 0.61896 1.000 92.92364 99 PRO D C 1
ATOM 4787 O O . PRO D 1 99 ? -34.91608 35.79220 1.59789 1.000 103.46521 99 PRO D O 1
ATOM 4791 N N . GLU D 1 100 ? -33.92920 33.98777 0.66745 1.000 94.28352 100 GLU D N 1
ATOM 4792 C CA . GLU D 1 100 ? -33.17534 33.68861 1.88165 1.000 108.62596 100 GLU D CA 1
ATOM 4793 C C . GLU D 1 100 ? -32.12491 34.75755 2.14426 1.000 120.14387 100 GLU D C 1
ATOM 4794 O O . GLU D 1 100 ? -31.84701 35.09560 3.30075 1.000 122.23989 100 GLU D O 1
ATOM 4800 N N . ARG D 1 101 ? -31.51358 35.28050 1.08312 1.000 121.33203 101 ARG D N 1
ATOM 4801 C CA . ARG D 1 101 ? -30.61227 36.41471 1.19528 1.000 139.61135 101 ARG D CA 1
ATOM 4802 C C . ARG D 1 101 ? -31.39917 37.67317 0.86070 1.000 147.52593 101 ARG D C 1
ATOM 4803 O O . ARG D 1 101 ? -31.80409 37.84487 -0.30002 1.000 139.92960 101 ARG D O 1
ATOM 4811 N N . PRO D 1 102 ? -31.64446 38.57677 1.82257 1.000 156.15862 102 PRO D N 1
ATOM 4812 C CA . PRO D 1 102 ? -32.43432 39.78620 1.53240 1.000 154.77186 102 PRO D CA 1
ATOM 4813 C C . PRO D 1 102 ? -31.82511 40.68922 0.46645 1.000 164.09692 102 PRO D C 1
ATOM 4814 O O . PRO D 1 102 ? -32.38065 41.74789 0.15268 1.000 159.41572 102 PRO D O 1
ATOM 4818 N N . ILE D 1 103 ? -30.67623 40.28714 -0.07237 1.000 161.59360 103 ILE D N 1
ATOM 4819 C CA . ILE D 1 103 ? -30.07546 40.89934 -1.25314 1.000 161.79448 103 ILE D CA 1
ATOM 4820 C C . ILE D 1 103 ? -31.10093 41.11085 -2.36452 1.000 153.97803 103 ILE D C 1
ATOM 4821 O O . ILE D 1 103 ? -31.58932 42.22337 -2.56946 1.000 136.72730 103 ILE D O 1
ATOM 4826 N N . PRO D 1 115 ? -42.90504 40.92755 -10.51658 1.000 125.91099 115 PRO D N 1
ATOM 4827 C CA . PRO D 1 115 ? -43.45509 39.58517 -10.30610 1.000 125.80244 115 PRO D CA 1
ATOM 4828 C C . PRO D 1 115 ? -42.37087 38.50637 -10.31655 1.000 129.90084 115 PRO D C 1
ATOM 4829 O O . PRO D 1 115 ? -42.13954 37.90648 -11.35824 1.000 129.23922 115 PRO D O 1
ATOM 4833 N N . VAL D 1 116 ? -41.72980 38.25880 -9.17272 1.000 108.71489 116 VAL D N 1
ATOM 4834 C CA . VAL D 1 116 ? -40.71825 37.20636 -9.09358 1.000 87.36559 116 VAL D CA 1
ATOM 4835 C C . VAL D 1 116 ? -41.36659 35.82569 -8.95582 1.000 86.35739 116 VAL D C 1
ATOM 4836 O O . VAL D 1 116 ? -40.83949 34.83250 -9.47191 1.000 83.78200 116 VAL D O 1
ATOM 4840 N N . LEU D 1 117 ? -42.52205 35.74215 -8.30567 1.000 82.60057 117 LEU D N 1
ATOM 4841 C CA . LEU D 1 117 ? -43.33440 34.53318 -8.28488 1.000 74.07208 117 LEU D CA 1
ATOM 4842 C C . LEU D 1 117 ? -44.51649 34.70524 -9.22739 1.000 81.34568 117 LEU D C 1
ATOM 4843 O O . LEU D 1 117 ? -45.22264 35.71682 -9.16945 1.000 85.21586 117 LEU D O 1
ATOM 4848 N N . THR D 1 118 ? -44.72342 33.71661 -10.09405 1.000 76.98828 118 THR D N 1
ATOM 4849 C CA . THR D 1 118 ? -45.73986 33.77887 -11.13153 1.000 82.95286 118 THR D CA 1
ATOM 4850 C C . THR D 1 118 ? -46.63060 32.54597 -11.07231 1.000 81.12761 118 THR D C 1
ATOM 4851 O O . THR D 1 118 ? -46.27823 31.52165 -10.48088 1.000 80.51380 118 THR D O 1
ATOM 4855 N N . GLY D 1 119 ? -47.80235 32.66781 -11.69304 1.000 77.72876 119 GLY D N 1
ATOM 4856 C CA . GLY D 1 119 ? -48.78843 31.60771 -11.68355 1.000 79.44257 119 GLY D CA 1
ATOM 4857 C C . GLY D 1 119 ? -50.01231 31.99392 -10.88205 1.000 83.59091 119 GLY D C 1
ATOM 4858 O O . GLY D 1 119 ? -50.40476 33.16387 -10.86091 1.000 84.97613 119 GLY D O 1
ATOM 4859 N N . VAL D 1 120 ? -50.62734 31.02547 -10.21667 1.000 80.76791 120 VAL D N 1
ATOM 4860 C CA . VAL D 1 120 ? -51.77243 31.28636 -9.35457 1.000 67.72488 120 VAL D CA 1
ATOM 4861 C C . VAL D 1 120 ? -51.29560 31.13591 -7.91309 1.000 69.95572 120 VAL D C 1
ATOM 4862 O O . VAL D 1 120 ? -51.04464 30.01184 -7.45632 1.000 69.48484 120 VAL D O 1
ATOM 4866 N N . PRO D 1 121 ? -51.12577 32.23011 -7.17476 1.000 66.93434 121 PRO D N 1
ATOM 4867 C CA . PRO D 1 121 ? -50.58885 32.15322 -5.81310 1.000 56.15434 121 PRO D CA 1
ATOM 4868 C C . PRO D 1 121 ? -51.64034 32.00666 -4.72745 1.000 55.81069 121 PRO D C 1
ATOM 4869 O O . PRO D 1 121 ? -51.28404 32.04736 -3.54385 1.000 57.33679 121 PRO D O 1
ATOM 4873 N N . VAL D 1 122 ? -52.91112 31.86742 -5.09159 1.000 63.60831 122 VAL D N 1
ATOM 4874 C CA . VAL D 1 122 ? -54.00286 31.74028 -4.13451 1.000 65.78966 122 VAL D CA 1
ATOM 4875 C C . VAL D 1 122 ? -54.64607 30.37321 -4.31041 1.000 71.72161 122 VAL D C 1
ATOM 4876 O O . VAL D 1 122 ? -54.96103 29.96947 -5.43569 1.000 68.69767 122 VAL D O 1
ATOM 4880 N N . ALA D 1 123 ? -54.80576 29.65194 -3.20461 1.000 63.44278 123 ALA D N 1
ATOM 4881 C CA . ALA D 1 123 ? -55.42725 28.33536 -3.19948 1.000 66.50492 123 ALA D CA 1
ATOM 4882 C C . ALA D 1 123 ? -56.64594 28.35853 -2.29046 1.000 61.82351 123 ALA D C 1
ATOM 4883 O O . ALA D 1 123 ? -56.58085 28.86914 -1.16757 1.000 73.26037 123 ALA D O 1
ATOM 4885 N N . GLY D 1 124 ? -57.75462 27.82096 -2.78683 1.000 72.15603 124 GLY D N 1
ATOM 4886 C CA . GLY D 1 124 ? -58.91053 27.60398 -1.94650 1.000 76.68555 124 GLY D CA 1
ATOM 4887 C C . GLY D 1 124 ? -58.80474 26.30412 -1.17574 1.000 71.53462 124 GLY D C 1
ATOM 4888 O O . GLY D 1 124 ? -58.02545 25.41632 -1.51631 1.000 80.98853 124 GLY D O 1
ATOM 4889 N N . VAL D 1 125 ? -59.60517 26.18994 -0.12133 1.000 78.77256 125 VAL D N 1
ATOM 4890 C CA . VAL D 1 125 ? -59.51433 25.03076 0.75862 1.000 81.01086 125 VAL D CA 1
ATOM 4891 C C . VAL D 1 125 ? -60.31639 23.88152 0.16360 1.000 88.50382 125 VAL D C 1
ATOM 4892 O O . VAL D 1 125 ? -61.35555 24.07667 -0.48178 1.000 84.86314 125 VAL D O 1
ATOM 4896 N N . ALA D 1 126 ? -59.82186 22.66669 0.38334 1.000 82.21966 126 ALA D N 1
ATOM 4897 C CA . ALA D 1 126 ? -60.55663 21.43978 0.09735 1.000 80.68231 126 ALA D CA 1
ATOM 4898 C C . ALA D 1 126 ? -60.56513 20.56784 1.34407 1.000 86.12692 126 ALA D C 1
ATOM 4899 O O . ALA D 1 126 ? -59.50300 20.23087 1.87600 1.000 88.05488 126 ALA D O 1
ATOM 4901 N N . TYR D 1 127 ? -61.75835 20.20811 1.80515 1.000 87.84758 127 TYR D N 1
ATOM 4902 C CA . TYR D 1 127 ? -61.92954 19.43633 3.02952 1.000 102.00854 127 TYR D CA 1
ATOM 4903 C C . TYR D 1 127 ? -61.83426 17.95606 2.67756 1.000 104.10293 127 TYR D C 1
ATOM 4904 O O . TYR D 1 127 ? -62.57141 17.47330 1.81646 1.000 108.13566 127 TYR D O 1
ATOM 4913 N N . LEU D 1 128 ? -60.93389 17.24220 3.34707 1.000 105.09980 128 LEU D N 1
ATOM 4914 C CA . LEU D 1 128 ? -60.65993 15.84726 3.02886 1.000 111.76372 128 LEU D CA 1
ATOM 4915 C C . LEU D 1 128 ? -60.51455 15.03482 4.30682 1.000 109.47344 128 LEU D C 1
ATOM 4916 O O . LEU D 1 128 ? -60.22395 15.57541 5.38269 1.000 103.97902 128 LEU D O 1
ATOM 4921 N N . ASP D 1 129 ? -60.72455 13.72169 4.18777 1.000 121.81751 129 ASP D N 1
ATOM 4922 C CA . ASP D 1 129 ? -60.61279 12.83697 5.33607 1.000 119.63910 129 ASP D CA 1
ATOM 4923 C C . ASP D 1 129 ? -59.28641 12.08879 5.39909 1.000 113.46215 129 ASP D C 1
ATOM 4924 O O . ASP D 1 129 ? -58.90306 11.64846 6.48613 1.000 122.07756 129 ASP D O 1
ATOM 4929 N N . LYS D 1 130 ? -58.60162 11.92890 4.27054 1.000 105.46571 130 LYS D N 1
ATOM 4930 C CA . LYS D 1 130 ? -57.31894 11.23389 4.20066 1.000 113.14090 130 LYS D CA 1
ATOM 4931 C C . LYS D 1 130 ? -56.24960 12.12599 3.57497 1.000 117.49452 130 LYS D C 1
ATOM 4932 O O . LYS D 1 130 ? -56.53121 12.82203 2.58621 1.000 104.80785 130 LYS D O 1
ATOM 4938 N N . PRO D 1 131 ? -55.01852 12.11854 4.09623 1.000 112.61646 131 PRO D N 1
ATOM 4939 C CA . PRO D 1 131 ? -54.48635 11.26871 5.17924 1.000 105.69769 131 PRO D CA 1
ATOM 4940 C C . PRO D 1 131 ? -54.98093 11.66936 6.57272 1.000 114.40500 131 PRO D C 1
ATOM 4941 O O . PRO D 1 131 ? -54.85763 10.91388 7.52999 1.000 123.72605 131 PRO D O 1
ATOM 4945 N N . ASN D 1 132 ? -55.54232 12.86638 6.68454 1.000 113.78940 132 ASN D N 1
ATOM 4946 C CA . ASN D 1 132 ? -56.10092 13.35264 7.93244 1.000 114.65636 132 ASN D CA 1
ATOM 4947 C C . ASN D 1 132 ? -57.37639 14.12174 7.63433 1.000 109.97618 132 ASN D C 1
ATOM 4948 O O . ASN D 1 132 ? -57.57306 14.63671 6.53501 1.000 108.13522 132 ASN D O 1
ATOM 4953 N N . ARG D 1 133 ? -58.24777 14.19183 8.63556 1.000 116.28020 133 ARG D N 1
ATOM 4954 C CA . ARG D 1 133 ? -59.48541 14.95782 8.52172 1.000 121.50165 133 ARG D CA 1
ATOM 4955 C C . ARG D 1 133 ? -59.11736 16.41998 8.72231 1.000 117.07635 133 ARG D C 1
ATOM 4956 O O . ARG D 1 133 ? -58.93105 16.88001 9.85193 1.000 119.11788 133 ARG D O 1
ATOM 4964 N N . ALA D 1 134 ? -58.99862 17.15475 7.61933 1.000 98.36727 134 ALA D N 1
ATOM 4965 C CA . ALA D 1 134 ? -58.59019 18.55232 7.68422 1.000 100.93786 134 ALA D CA 1
ATOM 4966 C C . ALA D 1 134 ? -58.85914 19.23176 6.34875 1.000 90.92964 134 ALA D C 1
ATOM 4967 O O . ALA D 1 134 ? -59.30107 18.60572 5.38097 1.000 97.34820 134 ALA D O 1
ATOM 4969 N N . GLY D 1 135 ? -58.58158 20.53332 6.30957 1.000 95.79231 135 GLY D N 1
ATOM 4970 C CA . GLY D 1 135 ? -58.59955 21.27245 5.06810 1.000 79.03830 135 GLY D CA 1
ATOM 4971 C C . GLY D 1 135 ? -57.22802 21.23263 4.42270 1.000 79.52881 135 GLY D C 1
ATOM 4972 O O . GLY D 1 135 ? -56.20608 21.14738 5.09825 1.000 89.10019 135 GLY D O 1
ATOM 4973 N N . TYR D 1 136 ? -57.21161 21.29925 3.09747 1.000 84.93950 136 TYR D N 1
ATOM 4974 C CA . TYR D 1 136 ? -55.98145 21.16425 2.33200 1.000 84.75543 136 TYR D CA 1
ATOM 4975 C C . TYR D 1 136 ? -55.90077 22.23533 1.25693 1.000 78.98876 136 TYR D C 1
ATOM 4976 O O . TYR D 1 136 ? -56.89846 22.54827 0.59846 1.000 77.09268 136 TYR D O 1
ATOM 4985 N N . PHE D 1 137 ? -54.70599 22.79226 1.08142 1.000 67.08311 137 PHE D N 1
ATOM 4986 C CA . PHE D 1 137 ? -54.43627 23.73662 0.00792 1.000 78.06785 137 PHE D CA 1
ATOM 4987 C C . PHE D 1 137 ? -53.35783 23.17611 -0.90556 1.000 76.51333 137 PHE D C 1
ATOM 4988 O O . PHE D 1 137 ? -52.29645 22.75272 -0.43537 1.000 78.05439 137 PHE D O 1
ATOM 4996 N N . ILE D 1 138 ? -53.64204 23.17100 -2.20430 1.000 75.73523 138 ILE D N 1
ATOM 4997 C CA . ILE D 1 138 ? -52.71967 22.72169 -3.23993 1.000 75.55688 138 ILE D CA 1
ATOM 4998 C C . ILE D 1 138 ? -52.23876 23.94562 -4.00538 1.000 65.27549 138 ILE D C 1
ATOM 4999 O O . ILE D 1 138 ? -53.01907 24.86876 -4.26894 1.000 79.72539 138 ILE D O 1
ATOM 5004 N N . PHE D 1 139 ? -50.95471 23.95142 -4.36763 1.000 57.81275 139 PHE D N 1
ATOM 5005 C CA . PHE D 1 139 ? -50.36787 24.99468 -5.20935 1.000 65.44917 139 PHE D CA 1
ATOM 5006 C C . PHE D 1 139 ? -49.68283 24.33677 -6.39640 1.000 62.75150 139 PHE D C 1
ATOM 5007 O O . PHE D 1 139 ? -48.45743 24.14528 -6.39973 1.000 64.50358 139 PHE D O 1
ATOM 5015 N N . PRO D 1 140 ? -50.44189 23.99242 -7.43873 1.000 58.64369 140 PRO D N 1
ATOM 5016 C CA . PRO D 1 140 ? -49.84923 23.28899 -8.57863 1.000 71.17856 140 PRO D CA 1
ATOM 5017 C C . PRO D 1 140 ? -49.30339 24.20366 -9.66159 1.000 84.56852 140 PRO D C 1
ATOM 5018 O O . PRO D 1 140 ? -48.69018 23.70397 -10.61440 1.000 92.40490 140 PRO D O 1
ATOM 5022 N N . ASP D 1 141 ? -49.49974 25.51337 -9.55130 1.000 83.25981 141 ASP D N 1
ATOM 5023 C CA . ASP D 1 141 ? -49.21616 26.43428 -10.64398 1.000 76.82706 141 ASP D CA 1
ATOM 5024 C C . ASP D 1 141 ? -48.31796 27.56672 -10.14268 1.000 80.57218 141 ASP D C 1
ATOM 5025 O O . ASP D 1 141 ? -48.60777 28.75258 -10.30950 1.000 85.42674 141 ASP D O 1
ATOM 5030 N N . LEU D 1 142 ? -47.22667 27.21371 -9.47338 1.000 73.99203 142 LEU D N 1
ATOM 5031 C CA . LEU D 1 142 ? -46.27316 28.19377 -8.97767 1.000 70.15739 142 LEU D CA 1
ATOM 5032 C C . LEU D 1 142 ? -44.99945 28.11541 -9.80608 1.000 78.02842 142 LEU D C 1
ATOM 5033 O O . LEU D 1 142 ? -44.51100 27.02223 -10.10290 1.000 94.55534 142 LEU D O 1
ATOM 5038 N N . SER D 1 143 ? -44.46145 29.27243 -10.17798 1.000 80.38654 143 SER D N 1
ATOM 5039 C CA . SER D 1 143 ? -43.21706 29.32498 -10.92708 1.000 73.34834 143 SER D CA 1
ATOM 5040 C C . SER D 1 143 ? -42.37522 30.48713 -10.42517 1.000 71.83456 143 SER D C 1
ATOM 5041 O O . SER D 1 143 ? -42.90309 31.49593 -9.95003 1.000 76.15367 143 SER D O 1
ATOM 5044 N N . VAL D 1 144 ? -41.05951 30.33487 -10.54047 1.000 74.91557 144 VAL D N 1
ATOM 5045 C CA . VAL D 1 144 ? -40.09593 31.32797 -10.08560 1.000 58.84372 144 VAL D CA 1
ATOM 5046 C C . VAL D 1 144 ? -39.27745 31.77644 -11.28648 1.000 77.01568 144 VAL D C 1
ATOM 5047 O O . VAL D 1 144 ? -38.81306 30.94128 -12.07077 1.000 78.76803 144 VAL D O 1
ATOM 5051 N N . ARG D 1 145 ? -39.09768 33.09187 -11.43013 1.000 75.02905 145 ARG D N 1
ATOM 5052 C CA . ARG D 1 145 ? -38.46095 33.61124 -12.63758 1.000 77.07036 145 ARG D CA 1
ATOM 5053 C C . ARG D 1 145 ? -36.94207 33.56079 -12.56357 1.000 75.22606 145 ARG D C 1
ATOM 5054 O O . ARG D 1 145 ? -36.28446 33.25864 -13.56541 1.000 73.89494 145 ARG D O 1
ATOM 5062 N N . ASN D 1 146 ? -36.36979 33.82797 -11.39465 1.000 71.92416 146 ASN D N 1
ATOM 5063 C CA . ASN D 1 146 ? -34.93300 33.98434 -11.25223 1.000 74.52889 146 ASN D CA 1
ATOM 5064 C C . ASN D 1 146 ? -34.37209 32.96150 -10.27668 1.000 74.64249 146 ASN D C 1
ATOM 5065 O O . ASN D 1 146 ? -35.04159 32.55033 -9.32532 1.000 78.36297 146 ASN D O 1
ATOM 5070 N N . GLU D 1 147 ? -33.12763 32.56192 -10.52480 1.000 81.23609 147 GLU D N 1
ATOM 5071 C CA . GLU D 1 147 ? -32.48123 31.56140 -9.69606 1.000 82.07500 147 GLU D CA 1
ATOM 5072 C C . GLU D 1 147 ? -32.20162 32.12689 -8.30853 1.000 78.28063 147 GLU D C 1
ATOM 5073 O O . GLU D 1 147 ? -32.19554 33.34066 -8.08892 1.000 90.39331 147 GLU D O 1
ATOM 5079 N N . GLY D 1 148 ? -31.98066 31.22248 -7.36172 1.000 80.07701 148 GLY D N 1
ATOM 5080 C CA . GLY D 1 148 ? -31.59727 31.62010 -6.02495 1.000 72.83219 148 GLY D CA 1
ATOM 5081 C C . GLY D 1 148 ? -32.21510 30.74004 -4.96252 1.000 76.08172 148 GLY D C 1
ATOM 5082 O O . GLY D 1 148 ? -32.93110 29.78394 -5.27226 1.000 77.76640 148 GLY D O 1
ATOM 5083 N N . SER D 1 149 ? -31.93738 31.05071 -3.70345 1.000 75.94834 149 SER D N 1
ATOM 5084 C CA . SER D 1 149 ? -32.47284 30.30665 -2.57382 1.000 86.16390 149 SER D CA 1
ATOM 5085 C C . SER D 1 149 ? -33.61390 31.11179 -1.96346 1.000 84.82565 149 SER D C 1
ATOM 5086 O O . SER D 1 149 ? -33.41728 32.26168 -1.55529 1.000 91.04230 149 SER D O 1
ATOM 5089 N N . TYR D 1 150 ? -34.79768 30.50989 -1.89338 1.000 79.92668 150 TYR D N 1
ATOM 5090 C CA . TYR D 1 150 ? -35.98761 31.20675 -1.43410 1.000 76.93531 150 TYR D CA 1
ATOM 5091 C C . TYR D 1 150 ? -36.67643 30.39687 -0.34938 1.000 77.44020 150 TYR D C 1
ATOM 5092 O O . TYR D 1 150 ? -36.35356 29.23345 -0.09427 1.000 77.37277 150 TYR D O 1
ATOM 5101 N N . ARG D 1 151 ? -37.65209 31.04387 0.27295 1.000 68.74801 151 ARG D N 1
ATOM 5102 C CA . ARG D 1 151 ? -38.61385 30.41078 1.15382 1.000 65.48033 151 ARG D CA 1
ATOM 5103 C C . ARG D 1 151 ? -40.00186 30.80864 0.68593 1.000 68.16485 151 ARG D C 1
ATOM 5104 O O . ARG D 1 151 ? -40.19512 31.87585 0.09801 1.000 75.14078 151 ARG D O 1
ATOM 5112 N N . PHE D 1 152 ? -40.96198 29.93759 0.94019 1.000 55.44297 152 PHE D N 1
ATOM 5113 C CA . PHE D 1 152 ? -42.35960 30.21720 0.66361 1.000 52.19083 152 PHE D CA 1
ATOM 5114 C C . PHE D 1 152 ? -43.02348 30.65355 1.95526 1.000 57.90642 152 PHE D C 1
ATOM 5115 O O . PHE D 1 152 ? -42.78963 30.05972 3.01323 1.000 64.68785 152 PHE D O 1
ATOM 5123 N N . SER D 1 153 ? -43.77750 31.73928 1.88351 1.000 61.49097 153 SER D N 1
ATOM 5124 C CA . SER D 1 153 ? -44.57577 32.19360 3.00708 1.000 58.83462 153 SER D CA 1
ATOM 5125 C C . S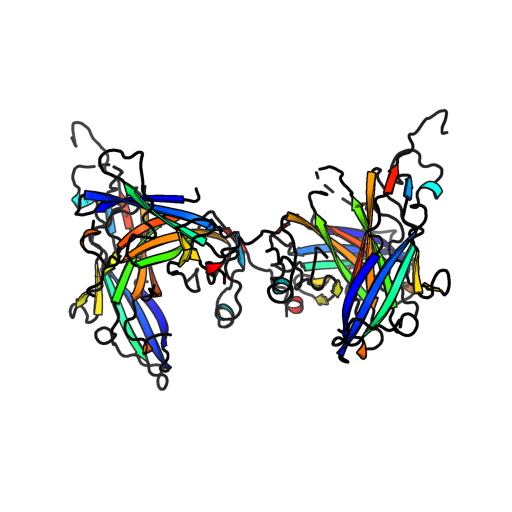ER D 1 153 ? -46.03042 32.01817 2.61104 1.000 57.08686 153 SER D C 1
ATOM 5126 O O . SER D 1 153 ? -46.45539 32.51198 1.56141 1.000 63.31888 153 SER D O 1
ATOM 5129 N N . PHE D 1 154 ? -46.77127 31.26655 3.41366 1.000 59.96853 154 PHE D N 1
ATOM 5130 C CA . PHE D 1 154 ? -48.17180 30.98540 3.14410 1.000 53.88888 154 PHE D CA 1
ATOM 5131 C C . PHE D 1 154 ? -49.01508 31.71654 4.17706 1.000 59.44187 154 PHE D C 1
ATOM 5132 O O . PHE D 1 154 ? -48.85635 31.49173 5.38214 1.000 66.93032 154 PHE D O 1
ATOM 5140 N N . HIS D 1 155 ? -49.90279 32.58540 3.70701 1.000 48.89244 155 HIS D N 1
ATOM 5141 C CA . HIS D 1 155 ? -50.72066 33.42385 4.57209 1.000 59.83684 155 HIS D CA 1
ATOM 5142 C C . HIS D 1 155 ? -52.17264 32.98108 4.47414 1.000 58.52044 155 HIS D C 1
ATOM 5143 O O . HIS D 1 155 ? -52.72876 32.91028 3.37211 1.000 64.21026 155 HIS D O 1
ATOM 5150 N N . LEU D 1 156 ? -52.80342 32.75104 5.62172 1.000 56.10371 156 LEU D N 1
ATOM 5151 C CA . LEU D 1 156 ? -54.18224 32.28496 5.66364 1.000 60.66131 156 LEU D CA 1
ATOM 5152 C C . LEU D 1 156 ? -55.12435 33.47001 5.83696 1.000 71.73962 156 LEU D C 1
ATOM 5153 O O . LEU D 1 156 ? -54.93684 34.29520 6.73700 1.000 72.03641 156 LEU D O 1
ATOM 5158 N N . PHE D 1 157 ? -56.14212 33.53778 4.98078 1.000 75.32763 157 PHE D N 1
ATOM 5159 C CA . PHE D 1 157 ? -57.19688 34.53957 5.05750 1.000 70.58897 157 PHE D CA 1
ATOM 5160 C C . PHE D 1 157 ? -58.53014 33.87211 5.34644 1.000 76.49634 157 PHE D C 1
ATOM 5161 O O . PHE D 1 157 ? -58.90236 32.90113 4.67828 1.000 77.52354 157 PHE D O 1
ATOM 5169 N N . GLU D 1 158 ? -59.23642 34.38910 6.34438 1.000 77.21047 158 GLU D N 1
ATOM 5170 C CA . GLU D 1 158 ? -60.56158 33.91671 6.70640 1.000 77.04658 158 GLU D CA 1
ATOM 5171 C C . GLU D 1 158 ? -61.58872 34.96290 6.30827 1.000 84.00308 158 GLU D C 1
ATOM 5172 O O . GLU D 1 158 ? -61.41738 36.14892 6.60904 1.000 90.57161 158 GLU D O 1
ATOM 5178 N N . GLN D 1 159 ? -62.63699 34.53238 5.61901 1.000 95.07156 159 GLN D N 1
ATOM 5179 C CA . GLN D 1 159 ? -63.74317 35.40993 5.25574 1.000 98.32775 159 GLN D CA 1
ATOM 5180 C C . GLN D 1 159 ? -64.95511 34.91445 6.03536 1.000 105.89819 159 GLN D C 1
ATOM 5181 O O . GLN D 1 159 ? -65.62252 33.96397 5.61868 1.000 100.82129 159 GLN D O 1
ATOM 5187 N N . ILE D 1 160 ? -65.21508 35.54361 7.18541 1.000 115.17988 160 ILE D N 1
ATOM 5188 C CA . ILE D 1 160 ? -66.28156 35.07399 8.05988 1.000 119.68100 160 ILE D CA 1
ATOM 5189 C C . ILE D 1 160 ? -67.62298 35.15802 7.34672 1.000 129.83395 160 ILE D C 1
ATOM 5190 O O . ILE D 1 160 ? -67.89183 36.09213 6.57930 1.000 130.29793 160 ILE D O 1
ATOM 5195 N N . LYS D 1 161 ? -68.47029 34.16495 7.58764 1.000 131.47382 161 LYS D N 1
ATOM 5196 C CA . LYS D 1 161 ? -69.79362 34.13047 6.99521 1.000 136.80568 161 LYS D CA 1
ATOM 5197 C C . LYS D 1 161 ? -70.88752 34.09604 8.05567 1.000 146.21094 161 LYS D C 1
ATOM 5198 O O . LYS D 1 161 ? -72.07018 34.21974 7.71615 1.000 141.33952 161 LYS D O 1
ATOM 5204 N N . ASP D 1 162 ? -70.51934 33.99095 9.33202 1.000 144.30679 162 ASP D N 1
ATOM 5205 C CA . ASP D 1 162 ? -71.45036 34.00275 10.44666 1.000 146.61150 162 ASP D CA 1
ATOM 5206 C C . ASP D 1 162 ? -70.97674 35.01573 11.48322 1.000 152.38684 162 ASP D C 1
ATOM 5207 O O . ASP D 1 162 ? -69.80714 34.96943 11.90557 1.000 147.96052 162 ASP D O 1
ATOM 5212 N N . PRO D 1 163 ? -71.83642 35.94711 11.90662 1.000 161.92288 163 PRO D N 1
ATOM 5213 C CA . PRO D 1 163 ? -71.39255 36.99878 12.84123 1.000 159.17672 163 PRO D CA 1
ATOM 5214 C C . PRO D 1 163 ? -70.93602 36.47172 14.19275 1.000 165.86858 163 PRO D C 1
ATOM 5215 O O . PRO D 1 163 ? -70.10589 37.11662 14.84569 1.000 163.41545 163 PRO D O 1
ATOM 5219 N N . LYS D 1 164 ? -71.47720 35.33651 14.64543 1.000 183.21688 164 LYS D N 1
ATOM 5220 C CA . LYS D 1 164 ? -71.07559 34.76529 15.92914 1.000 176.19560 164 LYS D CA 1
ATOM 5221 C C . LYS D 1 164 ? -69.58509 34.44952 15.97438 1.000 171.44730 164 LYS D C 1
ATOM 5222 O O . LYS D 1 164 ? -68.95651 34.57851 17.03185 1.000 171.57566 164 LYS D O 1
ATOM 5228 N N . ASP D 1 165 ? -69.00341 34.03327 14.85055 1.000 162.10169 165 ASP D N 1
ATOM 5229 C CA . ASP D 1 165 ? -67.60152 33.63763 14.81727 1.000 154.29438 165 ASP D CA 1
ATOM 5230 C C . ASP D 1 165 ? -66.64606 34.82494 14.81167 1.000 148.39392 165 ASP D C 1
ATOM 5231 O O . ASP D 1 165 ? -65.42894 34.61536 14.84458 1.000 146.95932 165 ASP D O 1
ATOM 5236 N N . ALA D 1 166 ? -67.15976 36.05181 14.75444 1.000 155.48735 166 ALA D N 1
ATOM 5237 C CA . ALA D 1 166 ? -66.31710 37.23782 14.75007 1.000 144.27779 166 ALA D CA 1
ATOM 5238 C C . ALA D 1 166 ? -65.57079 37.36428 16.07668 1.000 149.02996 166 ALA D C 1
ATOM 5239 O O . ALA D 1 166 ? -65.94456 36.76908 17.09213 1.000 148.23941 166 ALA D O 1
ATOM 5241 N N . THR D 1 167 ? -64.49898 38.15076 16.05759 1.000 144.17430 167 THR D N 1
ATOM 5242 C CA . THR D 1 167 ? -63.64749 38.31278 17.23369 1.000 146.18304 167 THR D CA 1
ATOM 5243 C C . THR D 1 167 ? -64.35071 39.09495 18.34890 1.000 139.50590 167 THR D C 1
ATOM 5244 O O . THR D 1 167 ? -64.39126 40.32549 18.34621 1.000 127.75754 167 THR D O 1
ATOM 5248 N N . PRO D 1 184 ? -71.49105 45.05140 -1.79195 1.000 200.60842 184 PRO D N 1
ATOM 5249 C CA . PRO D 1 184 ? -71.24394 44.64074 -0.40811 1.000 208.29063 184 PRO D CA 1
ATOM 5250 C C . PRO D 1 184 ? -69.83177 44.97590 0.06825 1.000 201.80610 184 PRO D C 1
ATOM 5251 O O . PRO D 1 184 ? -68.91437 45.07560 -0.74521 1.000 192.10235 184 PRO D O 1
ATOM 5255 N N . GLN D 1 185 ? -69.67014 45.14589 1.37952 1.000 212.66280 185 GLN D N 1
ATOM 5256 C CA . GLN D 1 185 ? -68.39234 45.50656 1.99288 1.000 198.66536 185 GLN D CA 1
ATOM 5257 C C . GLN D 1 185 ? -67.73002 44.31236 2.66763 1.000 184.92220 185 GLN D C 1
ATOM 5258 O O . GLN D 1 185 ? -67.18469 44.45066 3.76346 1.000 177.76446 185 GLN D O 1
ATOM 5264 N N . GLU D 1 186 ? -67.78549 43.13637 2.03433 1.000 171.73526 186 GLU D N 1
ATOM 5265 C CA . GLU D 1 186 ? -67.27469 41.88999 2.60201 1.000 152.89208 186 GLU D CA 1
ATOM 5266 C C . GLU D 1 186 ? -65.91617 42.07030 3.26790 1.000 137.21195 186 GLU D C 1
ATOM 5267 O O . GLU D 1 186 ? -65.04971 42.78512 2.76055 1.000 131.26880 186 GLU D O 1
ATOM 5273 N N . PHE D 1 187 ? -65.74954 41.42558 4.42231 1.000 129.30351 187 PHE D N 1
ATOM 5274 C CA . PHE D 1 187 ? -64.53482 41.52585 5.22275 1.000 121.26816 187 PHE D CA 1
ATOM 5275 C C . PHE D 1 187 ? -63.58971 40.37450 4.89784 1.000 107.61321 187 PHE D C 1
ATOM 5276 O O . PHE D 1 187 ? -64.01596 39.26129 4.57981 1.000 108.75659 187 PHE D O 1
ATOM 5284 N N . LEU D 1 188 ? -62.29288 40.65715 4.98875 1.000 93.31405 188 LEU D N 1
ATOM 5285 C CA . LEU D 1 188 ? -61.24571 39.65186 4.84964 1.000 90.42592 188 LEU D CA 1
ATOM 5286 C C . LEU D 1 188 ? -60.26014 39.82352 5.99481 1.000 83.51658 188 LEU D C 1
ATOM 5287 O O . LEU D 1 188 ? -59.66025 40.89284 6.14457 1.000 91.84227 188 LEU D O 1
ATOM 5292 N N . GLU D 1 189 ? -60.06578 38.76664 6.77731 1.000 77.50681 189 GLU D N 1
ATOM 5293 C CA . GLU D 1 189 ? -59.24551 38.82024 7.97961 1.000 77.00558 189 GLU D CA 1
ATOM 5294 C C . GLU D 1 189 ? -58.04690 37.90060 7.82214 1.000 80.59590 189 GLU D C 1
ATOM 5295 O O . GLU D 1 189 ? -58.20688 36.69433 7.60919 1.000 84.60380 189 GLU D O 1
ATOM 5301 N N . PHE D 1 190 ? -56.85136 38.47479 7.93275 1.000 87.64109 190 PHE D N 1
ATOM 5302 C CA . PHE D 1 190 ? -55.63900 37.67575 8.00705 1.000 68.52838 190 PHE D CA 1
ATOM 5303 C C . PHE D 1 190 ? -55.60264 36.95004 9.34456 1.000 70.46386 190 PHE D C 1
ATOM 5304 O O . PHE D 1 190 ? -55.96760 37.50837 10.38257 1.000 83.47130 190 PHE D O 1
ATOM 5312 N N . ARG D 1 191 ? -55.16422 35.69305 9.31926 1.000 69.51202 191 ARG D N 1
ATOM 5313 C CA . ARG D 1 191 ? -55.12756 34.87519 10.52232 1.000 71.65347 191 ARG D CA 1
ATOM 5314 C C . ARG D 1 191 ? -53.70392 34.54145 10.94637 1.000 70.23518 191 ARG D C 1
ATOM 5315 O O . ARG D 1 191 ? -53.30480 34.87047 12.06615 1.000 71.92906 191 ARG D O 1
ATOM 5323 N N . LEU D 1 192 ? -52.92149 33.90004 10.08415 1.000 67.63555 192 LEU D N 1
ATOM 5324 C CA . LEU D 1 192 ? -51.58106 33.47540 10.46169 1.000 66.86261 192 LEU D CA 1
ATOM 5325 C C . LEU D 1 192 ? -50.79960 33.12412 9.20343 1.000 63.91779 192 LEU D C 1
ATOM 5326 O O . LEU D 1 192 ? -51.33685 33.09566 8.09256 1.000 65.96461 192 LEU D O 1
ATOM 5331 N N . GLU D 1 193 ? -49.53099 32.79057 9.40848 1.000 69.11101 193 GLU D N 1
ATOM 5332 C CA . GLU D 1 193 ? -48.56331 32.57263 8.34863 1.000 64.06139 193 GLU D CA 1
ATOM 5333 C C . GLU D 1 193 ? -47.65865 31.41358 8.72757 1.000 68.68215 193 GLU D C 1
ATOM 5334 O O . GLU D 1 193 ? -47.35694 31.21641 9.90852 1.000 69.01302 193 GLU D O 1
ATOM 5340 N N . VAL D 1 194 ? -47.28479 30.61189 7.73374 1.000 60.93829 194 VAL D N 1
ATOM 5341 C CA . VAL D 1 194 ? -46.35458 29.50515 7.92438 1.000 72.51120 194 VAL D CA 1
ATOM 5342 C C . VAL D 1 194 ? -45.25635 29.62345 6.87495 1.000 64.01824 194 VAL D C 1
ATOM 5343 O O . VAL D 1 194 ? -45.52700 29.93321 5.70847 1.000 62.54114 194 VAL D O 1
ATOM 5347 N N . ILE D 1 195 ? -44.01579 29.38466 7.29098 1.000 66.15057 195 ILE D N 1
ATOM 5348 C CA . ILE D 1 195 ? -42.84038 29.59869 6.45300 1.000 68.26661 195 ILE D CA 1
ATOM 5349 C C . ILE D 1 195 ? -42.24085 28.24306 6.10373 1.000 69.60815 195 ILE D C 1
ATOM 5350 O O . ILE D 1 195 ? -42.02603 27.40300 6.98684 1.000 73.09201 195 ILE D O 1
ATOM 5355 N N . SER D 1 196 ? -41.98182 28.03080 4.81633 1.000 60.86258 196 SER D N 1
ATOM 5356 C CA . SER D 1 196 ? -41.48938 26.76160 4.31403 1.000 73.03478 196 SER D CA 1
ATOM 5357 C C . SER D 1 196 ? -39.97800 26.65528 4.49151 1.000 78.01860 196 SER D C 1
ATOM 5358 O O . SER D 1 196 ? -39.28513 27.61577 4.83431 1.000 73.90471 196 SER D O 1
ATOM 5361 N N . ASN D 1 197 ? -39.47696 25.45026 4.26479 1.000 76.07567 197 ASN D N 1
ATOM 5362 C CA . ASN D 1 197 ? -38.04708 25.22424 4.22551 1.000 76.72360 197 ASN D CA 1
ATOM 5363 C C . ASN D 1 197 ? -37.45121 25.88553 2.98649 1.000 78.62414 197 ASN D C 1
ATOM 5364 O O . ASN D 1 197 ? -38.15542 26.11724 1.99914 1.000 74.86296 197 ASN D O 1
ATOM 5369 N N . PRO D 1 198 ? -36.17435 26.26357 3.04019 1.000 88.36104 198 PRO D N 1
ATOM 5370 C CA . PRO D 1 198 ? -35.54149 26.87088 1.86488 1.000 75.37177 198 PRO D CA 1
ATOM 5371 C C . PRO D 1 198 ? -35.55383 25.89009 0.70196 1.000 71.03346 198 PRO D C 1
ATOM 5372 O O . PRO D 1 198 ? -35.41462 24.67967 0.88440 1.000 86.77767 198 PRO D O 1
ATOM 5376 N N . PHE D 1 199 ? -35.74517 26.42307 -0.49893 1.000 75.85584 199 PHE D N 1
ATOM 5377 C CA . PHE D 1 199 ? -35.68764 25.63175 -1.71656 1.000 74.14895 199 PHE D CA 1
ATOM 5378 C C . PHE D 1 199 ? -34.90169 26.41821 -2.75344 1.000 82.59932 199 PHE D C 1
ATOM 5379 O O . PHE D 1 199 ? -34.86068 27.64979 -2.71994 1.000 78.37687 199 PHE D O 1
ATOM 5387 N N . ILE D 1 200 ? -34.26457 25.69014 -3.66634 1.000 86.09439 200 ILE D N 1
ATOM 5388 C CA . ILE D 1 200 ? -33.28365 26.23944 -4.59570 1.000 87.37595 200 ILE D CA 1
ATOM 5389 C C . ILE D 1 200 ? -33.88949 26.22660 -5.98893 1.000 81.18338 200 ILE D C 1
ATOM 5390 O O . ILE D 1 200 ? -34.42257 25.20572 -6.43387 1.000 76.15719 200 ILE D O 1
ATOM 5395 N N . VAL D 1 201 ? -33.84138 27.37051 -6.66114 1.000 80.07537 201 VAL D N 1
ATOM 5396 C CA . VAL D 1 201 ? -34.27517 27.47785 -8.04596 1.000 80.70855 201 VAL D CA 1
ATOM 5397 C C . VAL D 1 201 ? -33.02883 27.56755 -8.91221 1.000 82.08534 201 VAL D C 1
ATOM 5398 O O . VAL D 1 201 ? -32.19041 28.45538 -8.71466 1.000 79.10666 201 VAL D O 1
ATOM 5402 N N . TYR D 1 202 ? -32.88849 26.64036 -9.85386 1.000 78.59575 202 TYR D N 1
ATOM 5403 C CA . TYR D 1 202 ? -31.70339 26.58384 -10.69539 1.000 85.58563 202 TYR D CA 1
ATOM 5404 C C . TYR D 1 202 ? -32.03614 27.10960 -12.08544 1.000 84.01595 202 TYR D C 1
ATOM 5405 O O . TYR D 1 202 ? -33.20196 27.19367 -12.47930 1.000 82.06281 202 TYR D O 1
ATOM 5414 N N . SER D 1 203 ? -30.99240 27.43652 -12.84006 1.000 99.33890 203 SER D N 1
ATOM 5415 C CA . SER D 1 203 ? -31.13867 27.93090 -14.20128 1.000 98.22702 203 SER D CA 1
ATOM 5416 C C . SER D 1 203 ? -30.56781 26.91081 -15.17392 1.000 101.05135 203 SER D C 1
ATOM 5417 O O . SER D 1 203 ? -29.46225 26.39923 -14.96602 1.000 89.63498 203 SER D O 1
ATOM 5420 N N . ALA D 1 204 ? -31.32842 26.61029 -16.22308 1.000 106.08374 204 ALA D N 1
ATOM 5421 C CA . ALA D 1 204 ? -30.86548 25.71627 -17.27605 1.000 99.91449 204 ALA D CA 1
ATOM 5422 C C . ALA D 1 204 ? -30.00495 26.50632 -18.25328 1.000 104.93244 204 ALA D C 1
ATOM 5423 O O . ALA D 1 204 ? -30.47716 27.47784 -18.85641 1.000 108.21412 204 ALA D O 1
ATOM 5425 N N . LYS D 1 205 ? -28.74490 26.09885 -18.39971 1.000 91.57896 205 LYS D N 1
ATOM 5426 C CA . LYS D 1 205 ? -27.82894 26.80574 -19.28358 1.000 90.61773 205 LYS D CA 1
ATOM 5427 C C . LYS D 1 205 ? -28.33763 26.77288 -20.71782 1.000 94.26638 205 LYS D C 1
ATOM 5428 O O . LYS D 1 205 ? -28.98487 25.81774 -21.15352 1.000 99.49052 205 LYS D O 1
ATOM 5434 N N . LYS D 1 206 ? -28.04360 27.83839 -21.45204 1.000 117.25962 206 LYS D N 1
ATOM 5435 C CA . LYS D 1 206 ? -28.53185 28.00459 -22.81133 1.000 119.49686 206 LYS D CA 1
ATOM 5436 C C . LYS D 1 206 ? -27.46896 27.54705 -23.80157 1.000 110.69461 206 LYS D C 1
ATOM 5437 O O . LYS D 1 206 ? -26.34426 28.05918 -23.80397 1.000 113.35089 206 LYS D O 1
ATOM 5443 N N . PHE D 1 207 ? -27.82703 26.56633 -24.62019 1.000 104.54536 207 PHE D N 1
ATOM 5444 C CA . PHE D 1 207 ? -26.98031 26.07767 -25.70499 1.000 116.73055 207 PHE D CA 1
ATOM 5445 C C . PHE D 1 207 ? -27.74131 26.37400 -26.98550 1.000 123.48906 207 PHE D C 1
ATOM 5446 O O . PHE D 1 207 ? -28.67483 25.63129 -27.33887 1.000 129.99637 207 PHE D O 1
ATOM 5454 N N . PRO D 1 208 ? -27.38781 27.44362 -27.70790 1.000 128.86193 208 PRO D N 1
ATOM 5455 C CA . PRO D 1 208 ? -28.24731 27.93574 -28.79737 1.000 136.97421 208 PRO D CA 1
ATOM 5456 C C . PRO D 1 208 ? -28.63252 26.88522 -29.82836 1.000 132.32389 208 PRO D C 1
ATOM 5457 O O . PRO D 1 208 ? -29.82316 26.66567 -30.07312 1.000 139.76380 208 PRO D O 1
ATOM 5461 N N . GLY D 1 209 ? -27.65052 26.22744 -30.43627 1.000 122.46303 209 GLY D N 1
ATOM 5462 C CA . GLY D 1 209 ? -27.98405 25.24067 -31.44475 1.000 126.05697 209 GLY D CA 1
ATOM 5463 C C . GLY D 1 209 ? -28.45011 23.90458 -30.91430 1.000 124.72660 209 GLY D C 1
ATOM 5464 O O . GLY D 1 209 ? -28.85406 23.04802 -31.70556 1.000 127.99764 209 GLY D O 1
ATOM 5465 N N . LEU D 1 210 ? -28.41173 23.70844 -29.59751 1.000 120.35596 210 LEU D N 1
ATOM 5466 C CA . LEU D 1 210 ? -28.70433 22.42086 -28.97968 1.000 119.00798 210 LEU D CA 1
ATOM 5467 C C . LEU D 1 210 ? -30.12816 22.31273 -28.44504 1.000 122.83748 210 LEU D C 1
ATOM 5468 O O . LEU D 1 210 ? -30.85546 21.37871 -28.79650 1.000 121.31980 210 LEU D O 1
ATOM 5473 N N . THR D 1 211 ? -30.53946 23.25371 -27.59196 1.000 126.65899 211 THR D N 1
ATOM 5474 C CA . THR D 1 211 ? -31.90036 23.24281 -27.06352 1.000 125.42156 211 THR D CA 1
ATOM 5475 C C . THR D 1 211 ? -32.92757 23.70051 -28.09509 1.000 147.22805 211 THR D C 1
ATOM 5476 O O . THR D 1 211 ? -34.09312 23.29199 -28.02172 1.000 143.26352 211 THR D O 1
ATOM 5480 N N . THR D 1 212 ? -32.52092 24.53913 -29.04900 1.000 158.85775 212 THR D N 1
ATOM 5481 C CA . THR D 1 212 ? -33.39938 25.04031 -30.11282 1.000 159.98425 212 THR D CA 1
ATOM 5482 C C . THR D 1 212 ? -34.65647 25.71006 -29.55694 1.000 158.98085 212 THR D C 1
ATOM 5483 O O . THR D 1 212 ? -34.99332 26.83491 -29.93183 1.000 157.17536 212 THR D O 1
#

Foldseek 3Di:
DQKDKDWFAFPVRKIKMKMKGWPDFFAEAAALADDPCSVPPGDATPPWIKMWIWMWTADVPDRVDIDTCQVPADWWKKKFKDKAAPVVQKDFDRIFTWDQDPPPHGTTMTTGRTIHGNDWHKIKIKIWMKIWHDDNRRHSVVTDIDTTDIGIGDIYTHDYDDDDPVPVD/DQKDKFWFAFLVRKIKMKMKGKPDFFAEAAAVACPPPPLRFFTPPWIKMWMWMWIDHNVGNPDTDTCQVPAPWWKKKFKDKAAPPDVDQKDFDRIFTWDQDPPPHGTTMTTGGTIGGNDWHKIKMKIWMWIWHDDRRRHSVVTDIDTTDIGIGDIYTHHYDDDDVVPND/DQKDKDWFAFPVQKIKMKIKGKPAFFAEAAACAFADNPPVLRFFTPPWIKMWIWMWIGHVVDPPDIHTCQVPQDWWKKKFKDKAAPPPVVDDFKDFDRIFTWDADPPPHGTIMTTGRTIGGNDWHKIKIKIWMKIFHDDNRRPSVDGDIDTTDIGIGDIYTHHYHHDDVVPVD/DQKDKDWFAFPVQKIKMKMKGKPDFFAEAAALADDDCSVPPFDATPPWIKIWIWMWIDHPVDPVDIDTCAPPQDWWKKKFKDKAAPPNPVQKDFDRIFTWDQDPPPHGTTMTTGGTIHGHDWHKIKIKIWMKIFHDDRRRHSVVGDIDTDDIGIGDIHTYDYDDDDPVPVD

Sequence (682 aa):
GNSNSVSRITREGKKITYKLNIMQQPKRARACGQGSKSHTDRRPVDPPPVIELNIFESDPHDDSNKTDITFVYNANFFLFATLEPERPVLTGVPVAGVAYLDKPNRAGYFIFPDLSVRNEGSYRFSFHLFEQIKDPKDATPQEFLEFRLEVISNPFIVYSAKKFPGLTTGNSNSVSRITREGKKITYKLNIMQQPKRARACGQKSHTDRRPVDPPPVIELNIFESDPHDDSNKTDITFVYNANFFLFATLEPERPSPVLTGVPVAGVAYLDKPNRAGYFIFPDLSVRNEGSYRFSFHLFEQIKDPKDATPQEFLEFRLEVISNPFIVYSAKKFPGLTTGNSNSVSRITREGKKITYKLNIMQQPKRARACGQGSKSHTDRRPVDPPPVIELNIFESDPHDDSNKTDITFVYNANFFLFATLEPERPIGSPVLTGVPVAGVAYLDKPNRAGYFIFPDLSVRNEGSYRFSFHLFEQIKDPKDATPQEFLEFRLEVISNPFIVYSAKKFPGLTTGNSNSVSRITREGKKITYKLNIMQQPKRRARACGQGSKSHTDRRPVDPPPVIELNIFESDPHDDSNKTDITFVYNANFFLFATLEPERPIPVLTGVPVAGVAYLDKPNRAGYFIFPDLSVRNEGSYRFSFHLFEQIKDPKDATPQEFLEFRLEVISNPFIVYSAKKFPGLTT

GO terms:
  GO:0005634 nucleus (C, EXP)
  GO:0005737 cytoplasm (C, EXP)

Secondary structure (DSSP, 8-state):
--EEEEEEE-TTS-EEEEEEEEEE---EEE---SSSGGGTS----BSPPEEEEEEEEE-SS-TT-EEE-TTT--EEEEEEEEEEE----EEE--EEE-EEE-SSSSEEEEE---EEESS-EEEEEEEEEEEEE-SGGG-------EEEEEEEPPPEEEE-PPP-HHHH-/--EEEEEEE-TTS-EEEEEEEEEE---EEE-------GGGSS-BSPPEEEEEEEEE-SS-SS--EE-TTT--EEEEEEEEEEES----SEEE--EEE-EEE-SSSSEEEEE---EEESS-EEEEEEEEEEEEE-SGGG----S-EEEEEEEEPPPEEEE-PPP-TTT--/--EEEEEEE-TTS-EEEEEEEEEE---EEE-SSSS----GGGSS-BSPPEEEEEEEEEETTEEEEEEE-TTT--EEEEEEEEEEES------SEEE--EEE-EEE-SSSSEEEEE---EEESS-EEEEEEEEEEEEESSGGG-------EEEEEEEPPPEEEE-----TTTT-/--EEEEEEE-TTS-EEEEEEEEEE---EEE---SSTGGGTS----BSPPEEEEEEEEE-SS--S--EE-TTT--EEEEEEEEEEESS----EEE--EEE-EEE-SSSSEEEEE--SEEESS-EEEEEEEEEEEEE-SGGG-------EEEEEEEPPPEEEE-PPP-HHHH-

Solvent-accessible surface area: 35154 Å² total; per-residue (Å²): 101,69,52,60,68,55,61,25,108,6,171,112,46,65,62,2,16,0,75,0,25,6,44,6,21,4,83,2,3,62,23,24,24,127,43,88,149,3,104,121,101,68,31,46,3,9,2,17,0,0,0,8,0,12,0,46,46,4,51,110,169,65,74,107,83,102,83,67,19,1,103,120,19,69,9,20,4,6,0,4,2,13,24,40,72,69,243,108,64,30,26,29,84,17,6,8,27,12,32,76,24,73,126,77,71,166,0,0,0,0,32,1,81,47,0,0,0,24,67,96,31,43,18,71,0,0,0,6,0,0,0,4,45,111,47,99,89,11,20,93,66,190,75,157,10,64,54,29,7,61,2,70,0,70,62,2,82,3,14,55,35,125,190,6,92,42,21,83,153,107,72,46,56,58,46,61,23,101,9,170,74,27,72,65,7,20,0,71,0,27,7,92,64,32,0,118,121,2,20,19,26,32,179,123,100,93,96,128,137,36,30,3,91,40,36,0,26,0,13,2,13,0,44,52,5,53,71,170,55,93,93,96,147,81,71,25,2,75,112,18,75,6,4,0,6,0,4,1,11,28,43,70,69,219,91,118,82,57,32,51,45,86,16,16,8,42,14,50,74,86,90,168,107,81,149,0,0,17,0,95,2,83,71,1,15,0,41,61,110,31,40,16,78,0,5,0,7,0,1,0,2,34,112,30,98,112,21,16,100,106,193,50,105,5,61,44,26,4,53,4,82,0,72,54,1,80,3,93,55,29,165,134,100,118,84,145,66,156,117,63,55,51,60,52,60,23,90,10,168,87,34,82,45,3,28,0,81,0,29,2,82,69,20,0,111,97,0,19,0,33,24,67,15,13,154,51,107,82,127,96,51,34,2,64,37,33,0,25,0,10,0,15,0,45,55,8,71,64,156,59,75,93,97,128,83,77,20,1,101,122,13,71,8,15,3,7,0,4,1,15,16,57,62,55,154,95,189,104,88,71,68,30,52,46,88,16,19,10,49,39,51,84,85,77,158,90,67,158,0,0,16,0,93,2,83,66,0,17,0,96,44,94,31,49,19,71,0,0,0,5,0,0,0,7,29,69,53,94,102,5,21,94,121,127,76,146,10,57,53,23,6,42,4,76,0,60,56,2,111,3,74,37,24,150,134,96,130,73,147,78,144,106,64,50,32,40,60,54,27,95,8,189,98,40,59,56,5,22,0,79,0,39,4,58,11,28,2,84,58,5,80,17,17,23,118,40,93,158,9,131,128,106,89,49,46,3,11,0,21,0,0,0,15,0,29,0,44,69,10,57,55,174,62,59,105,104,138,77,64,19,2,95,109,16,55,8,18,3,6,0,4,1,16,17,54,72,62,151,38,156,117,58,29,31,31,87,16,17,8,47,37,32,73,30,69,140,76,68,148,0,0,0,0,33,1,78,44,0,1,1,41,69,110,30,18,14,70,0,0,0,7,0,0,0,6,27,112,43,104,86,8,29,89,116,158,79,129,12,64,57,30,7,48,3,75,0,67,64,2,84,3,17,58,29,116,167,3,67,49,22,77,154

Nearest PDB structures (foldseek):
  4n6r-assembly1_A  TM=7.857E-01  e=3.921E-10  Aspergillus nidulans
  4n6q-assembly1_A-2  TM=7.400E-01  e=6.645E-10  Aspergillus nidulans
  4n6r-assembly1_B  TM=6.919E-01  e=3.720E-10  Aspergillus nidulans
  6orn-assembly1_O  TM=3.163E-01  e=1.234E-01  Homo sapiens
  6ck9-assembly1_H  TM=3.306E-01  e=4.697E+00  Homo sapiens

Organism: Emericella nidulans (strain FGSC A4 / ATCC 38163 / CBS 112.46 / NRRL 194 / M139) (NCBI:txid227321)

B-factor: mean 102.05, std 40.55, range [45.39, 284.31]

Radius of gyration: 33.7 Å; Cα contacts (8 Å, |Δi|>4): 1760; chains: 4; bounding box: 82×88×80 Å